Protein AF-A0AA36NH64-F1 (afdb_monomer_lite)

Foldseek 3Di:
DLVVLLVVLVVVLVVLVVDPFQQVPLSVVLVVLSVVLVVVLVVLVVPPPDDPVVSVVSSLLSSLQSQLSVLQSVLVCLVVVRDDDPPDDDSVVSSVVSNVSSCCSNCVVVVCCVVCPVVNVCVVVVVVVVPPLVVLLLLLLVVLLCVLPDAADFFDKDKDFPVLQVVQCVVCVVQKDFDQPCVVSVVPDPPDDDDPRIFIWGFHAADPQNQKTWTWTDPDNTIIGIGIDGVVDDRDHSVVLSVLCLVLAKKAFPVLDDLVLLLDQQPPPDQCLLVRIDRADDVHAAAEEEQEDSPFDSVLVVVLVVVVQVVCCVVPVDGGIYDYLRHSARPVPNVSVVSSLLSNLSRHQAYEYAFEPCQVVDPVSVVSLVSLPVPDDPVVNVVRYDYDYSDPVRVVVVVVVVVVPDPDPDDDDDDDDDDD

Secondary structure (DSSP, 8-state):
-HHHHHHHHHHHHHHHHHS--S-HHHHHHHHHHHHHHHHHHHHHHH-TTS-HHHHHHHHHHHHHHHHHHHHHHHHHHHHTTSS---TTS-HHHHHHHHHHHHHHHHHHHHHHHHHH-HHHHHHHHHHHHHT-HHHHHHHHHHHHHHHHTPPPPTT-EEEEEHHHHHHHHHH-GGGEEE-SSTHHHHTTS---PPPTTEEEEEEEEE-TTSSEEEEEEE-SSSEEEEEEEE-------HHHHHHHHHHT-EEEEGGG--HHHHHS-GGG--GGGGGGEEEPPTT--EEEEEEE-TTS-HHHHHHHHHHHHHHHHHHHSSPPEEE-HHHHS-TTSHHHHHHTHHHHHHHEEEEEEEE-TTGGG-HHHHHHHHHHHTTS-HHHHHHHEEEEESSHHHHHHHHHHHHHT-----------PPP-

Radius of gyration: 31.8 Å; chains: 1; bounding box: 84×56×88 Å

Organism: NCBI:txid2562239

pLDDT: mean 84.63, std 13.98, range [30.38, 98.75]

Structure (mmCIF, N/CA/C/O backbone):
data_AF-A0AA36NH64-F1
#
_entry.id   AF-A0AA36NH64-F1
#
loop_
_atom_site.group_PDB
_atom_site.id
_atom_site.type_symbol
_atom_site.label_atom_id
_atom_site.label_alt_id
_atom_site.label_comp_id
_atom_site.label_asym_id
_atom_site.label_entity_id
_atom_site.label_seq_id
_atom_site.pdbx_PDB_ins_code
_atom_site.Cartn_x
_atom_site.Cartn_y
_atom_site.Cartn_z
_atom_site.occupancy
_atom_site.B_iso_or_equiv
_atom_site.auth_seq_id
_atom_site.auth_comp_id
_atom_site.auth_asym_id
_atom_site.auth_atom_id
_atom_site.pdbx_PDB_model_num
ATOM 1 N N . MET A 1 1 ? -20.778 15.058 12.429 1.00 53.47 1 MET A N 1
ATOM 2 C CA . MET A 1 1 ? -20.552 14.705 13.847 1.00 53.47 1 MET A CA 1
ATOM 3 C C . MET A 1 1 ? -20.683 15.949 14.721 1.00 53.47 1 MET A C 1
ATOM 5 O O . MET A 1 1 ? -21.527 15.940 15.594 1.00 53.47 1 MET A O 1
ATOM 9 N N . GLU A 1 2 ? -19.974 17.044 14.426 1.00 57.91 2 GLU A N 1
ATOM 10 C CA . GLU A 1 2 ? -20.093 18.324 15.164 1.00 57.91 2 GLU A CA 1
ATOM 11 C C . GLU A 1 2 ? -21.520 18.915 15.154 1.00 57.91 2 GLU A C 1
ATOM 13 O O . GLU A 1 2 ? -22.065 19.219 16.207 1.00 57.91 2 GLU A O 1
ATOM 18 N N . LEU A 1 3 ? -22.196 18.941 13.997 1.00 69.00 3 LEU A N 1
ATOM 19 C CA . LEU A 1 3 ? -23.608 19.363 13.904 1.00 69.00 3 LEU A CA 1
ATOM 20 C C . LEU A 1 3 ? -24.582 18.469 14.690 1.00 69.00 3 LEU A C 1
ATOM 22 O O . LEU A 1 3 ? -25.627 18.937 15.122 1.00 69.00 3 LEU A O 1
ATOM 26 N N . TRP A 1 4 ? -24.237 17.195 14.891 1.00 71.31 4 TRP A N 1
ATOM 27 C CA . TRP A 1 4 ? -25.071 16.267 15.657 1.00 71.31 4 TRP A CA 1
ATOM 28 C C . TRP A 1 4 ? -24.983 16.550 17.162 1.00 71.31 4 TRP A C 1
ATOM 30 O O . TRP A 1 4 ? -25.986 16.457 17.857 1.00 71.31 4 TRP A O 1
ATOM 40 N N . PHE A 1 5 ? -23.814 16.966 17.664 1.00 68.25 5 PHE A N 1
ATOM 41 C CA . PHE A 1 5 ? -23.673 17.386 19.061 1.00 68.25 5 PHE A CA 1
ATOM 42 C C . PHE A 1 5 ? -24.487 18.645 19.365 1.00 68.25 5 PHE A C 1
ATOM 44 O O . PHE A 1 5 ? -25.175 18.688 20.381 1.00 68.25 5 PHE A O 1
ATOM 51 N N . LEU A 1 6 ? -24.458 19.630 18.462 1.00 71.44 6 LEU A N 1
ATOM 52 C CA . LEU A 1 6 ? -25.272 20.840 18.589 1.00 71.44 6 LEU A CA 1
ATOM 53 C C . LEU A 1 6 ? -26.768 20.518 18.607 1.00 71.44 6 LEU A C 1
ATOM 55 O O . LEU A 1 6 ? -27.482 21.058 19.444 1.00 71.44 6 LEU A O 1
ATOM 59 N N . ASP A 1 7 ? -27.222 19.616 17.736 1.00 72.62 7 ASP A N 1
ATOM 60 C CA . ASP A 1 7 ? -28.619 19.177 17.682 1.00 72.62 7 ASP A CA 1
ATOM 61 C C . ASP A 1 7 ? -29.059 18.503 18.992 1.00 72.62 7 ASP A C 1
ATOM 63 O O . ASP A 1 7 ? -30.066 18.887 19.581 1.00 72.62 7 ASP A O 1
ATOM 67 N N . VAL A 1 8 ? -28.251 17.579 19.526 1.00 71.38 8 VAL A N 1
ATOM 68 C CA . VAL A 1 8 ? -28.533 16.905 20.807 1.00 71.38 8 VAL A CA 1
ATOM 69 C C . VAL A 1 8 ? -28.598 17.898 21.971 1.00 71.38 8 VAL A C 1
ATOM 71 O O . VAL A 1 8 ? -29.512 17.808 22.793 1.00 71.38 8 VAL A O 1
ATOM 74 N N . ILE A 1 9 ? -27.661 18.850 22.042 1.00 74.62 9 ILE A N 1
ATOM 75 C CA . ILE A 1 9 ? -27.642 19.886 23.085 1.00 74.62 9 ILE A CA 1
ATOM 76 C C . ILE A 1 9 ? -28.892 20.764 22.967 1.00 74.62 9 ILE A C 1
ATOM 78 O O . ILE A 1 9 ? -29.606 20.951 23.950 1.00 74.62 9 ILE A O 1
ATOM 82 N N . LEU A 1 10 ? -29.193 21.258 21.762 1.00 74.81 10 LEU A N 1
ATOM 83 C CA . LEU A 1 10 ? -30.313 22.165 21.524 1.00 74.81 10 LEU A CA 1
ATOM 84 C C . LEU A 1 10 ? -31.659 21.483 21.798 1.00 74.81 10 LEU A C 1
ATOM 86 O O . LEU A 1 10 ? -32.480 22.034 22.525 1.00 74.81 10 LEU A O 1
ATOM 90 N N . ALA A 1 11 ? -31.868 20.276 21.267 1.00 72.94 11 ALA A N 1
ATOM 91 C CA . ALA A 1 11 ? -33.099 19.514 21.453 1.00 72.94 11 ALA A CA 1
ATOM 92 C C . ALA A 1 11 ? -33.344 19.201 22.934 1.00 72.94 11 ALA A C 1
ATOM 94 O O . ALA A 1 11 ? -34.460 19.362 23.423 1.00 72.94 11 ALA A O 1
ATOM 95 N N . SER A 1 12 ? -32.295 18.821 23.667 1.00 73.38 12 SER A N 1
ATOM 96 C CA . SER A 1 12 ? -32.404 18.523 25.096 1.00 73.38 12 SER A CA 1
ATOM 97 C C . SER A 1 12 ? -32.689 19.774 25.929 1.00 73.38 12 SER A C 1
ATOM 99 O O . SER A 1 12 ? -33.529 19.730 26.823 1.00 73.38 12 SER A O 1
ATOM 101 N N . THR A 1 13 ? -32.038 20.904 25.628 1.00 75.38 13 THR A N 1
ATOM 102 C CA . THR A 1 13 ? -32.302 22.178 26.311 1.00 75.38 13 THR A CA 1
ATOM 103 C C . THR A 1 13 ? -33.714 22.685 26.026 1.00 75.38 13 THR A C 1
ATOM 105 O O . THR A 1 13 ? -34.417 23.065 26.956 1.00 75.38 13 THR A O 1
ATOM 108 N N . VAL A 1 14 ? -34.162 22.646 24.768 1.00 76.31 14 VAL A N 1
ATOM 109 C CA . VAL A 1 14 ? -35.522 23.066 24.390 1.00 76.31 14 VAL A CA 1
ATOM 110 C C . VAL A 1 14 ? -36.572 22.190 25.071 1.00 76.31 14 VAL A C 1
ATOM 112 O O . VAL A 1 14 ? -37.553 22.719 25.587 1.00 76.31 14 VAL A O 1
ATOM 115 N N . ASN A 1 15 ? -36.356 20.873 25.116 1.00 75.56 15 ASN A N 1
ATOM 116 C CA . ASN A 1 15 ? -37.276 19.948 25.770 1.00 75.56 15 ASN A CA 1
ATOM 117 C C . ASN A 1 15 ? -37.391 20.208 27.283 1.00 75.56 15 ASN A C 1
ATOM 119 O O . ASN A 1 15 ? -38.491 20.171 27.817 1.00 75.56 15 ASN A O 1
ATOM 123 N N . GLU A 1 16 ? -36.287 20.524 27.969 1.00 71.38 16 GLU A N 1
ATOM 124 C CA . GLU A 1 16 ? -36.322 20.895 29.395 1.00 71.38 16 GLU A CA 1
ATOM 125 C C . GLU A 1 16 ? -36.975 22.262 29.634 1.00 71.38 16 GLU A C 1
ATOM 127 O O . GLU A 1 16 ? -37.696 22.427 30.610 1.00 71.38 16 GLU A O 1
ATOM 132 N N . CYS A 1 17 ? -36.767 23.245 28.753 1.00 74.62 17 CYS A N 1
ATOM 133 C CA . CYS A 1 17 ? -37.421 24.552 28.878 1.00 74.62 17 CYS A CA 1
ATOM 134 C C . CYS A 1 17 ? -38.931 24.506 28.610 1.00 74.62 17 CYS A C 1
ATOM 136 O O . CYS A 1 17 ? -39.646 25.403 29.048 1.00 74.62 17 CYS A O 1
ATOM 138 N N . ALA A 1 18 ? -39.408 23.515 27.855 1.00 76.81 18 ALA A N 1
ATOM 139 C CA . ALA A 1 18 ? -40.819 23.372 27.504 1.00 76.81 18 ALA A CA 1
ATOM 140 C C . ALA A 1 18 ? -41.663 22.727 28.619 1.00 76.81 18 ALA A C 1
ATOM 142 O O . ALA A 1 18 ? -42.888 22.848 28.595 1.00 76.81 18 ALA A O 1
ATOM 143 N N . LEU A 1 19 ? -41.029 22.043 29.574 1.00 73.12 19 LEU A N 1
ATOM 144 C CA . LEU A 1 19 ? -41.697 21.424 30.716 1.00 73.12 19 LEU A CA 1
ATOM 145 C C . LEU A 1 19 ? -41.764 22.446 31.860 1.00 73.12 19 LEU A C 1
ATOM 147 O O . LEU A 1 19 ? -40.745 22.791 32.453 1.00 73.12 19 LEU A O 1
ATOM 151 N N . ASP A 1 20 ? -42.965 22.950 32.150 1.00 69.81 20 ASP A N 1
ATOM 152 C CA . ASP A 1 20 ? -43.246 23.939 33.205 1.00 69.81 20 ASP A CA 1
ATOM 153 C C . ASP A 1 20 ? -43.234 23.278 34.604 1.00 69.81 20 ASP A C 1
ATOM 155 O O . ASP A 1 20 ? -44.227 23.265 35.330 1.00 69.81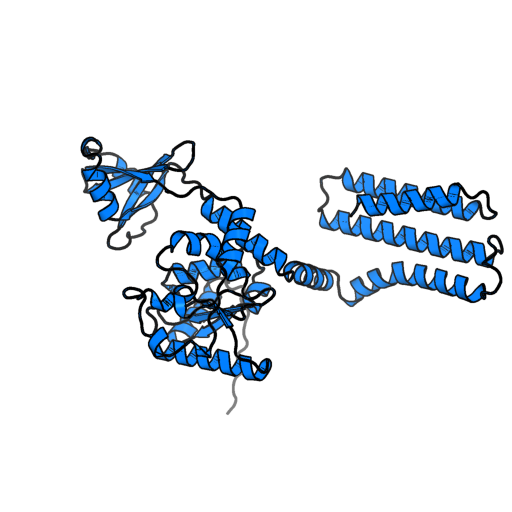 20 ASP A O 1
ATOM 159 N N . GLU A 1 21 ? -42.119 22.623 34.945 1.00 71.00 21 GLU A N 1
ATOM 160 C CA . GLU A 1 21 ? -41.946 21.839 36.172 1.00 71.00 21 GLU A CA 1
ATOM 161 C C . GLU A 1 21 ? -41.150 22.596 37.258 1.00 71.00 21 GLU A C 1
ATOM 163 O O . GLU A 1 21 ? -40.305 23.449 36.956 1.00 71.00 21 GLU A O 1
ATOM 168 N N . PRO A 1 22 ? -41.378 22.287 38.553 1.00 63.22 22 PRO A N 1
ATOM 169 C CA . PRO A 1 22 ? -40.536 22.785 39.636 1.00 63.22 22 PRO A CA 1
ATOM 170 C C . PRO A 1 22 ? -39.063 22.399 39.400 1.00 63.22 22 PRO A C 1
ATOM 172 O O . PRO A 1 22 ? -38.757 21.271 39.032 1.00 63.22 22 PRO A O 1
ATOM 175 N N . GLY A 1 23 ? -38.143 23.357 39.584 1.00 72.00 23 GLY A N 1
ATOM 176 C CA . GLY A 1 23 ? -36.721 23.201 39.213 1.00 72.00 23 GLY A CA 1
ATOM 177 C C . GLY A 1 23 ? -36.134 24.325 38.343 1.00 72.00 23 GLY A C 1
ATOM 178 O O . GLY A 1 23 ? -35.087 24.156 37.732 1.00 72.00 23 GLY A O 1
ATOM 179 N N . ILE A 1 24 ? -36.764 25.505 38.293 1.00 78.25 24 ILE A N 1
ATOM 180 C CA . ILE A 1 24 ? -36.390 26.637 37.414 1.00 78.25 24 ILE A CA 1
ATOM 181 C C . ILE A 1 24 ? -34.871 26.915 37.357 1.00 78.25 24 ILE A C 1
ATOM 183 O O . ILE A 1 24 ? -34.331 27.210 36.291 1.00 78.25 24 ILE A O 1
ATOM 187 N N . TRP A 1 25 ? -34.152 26.793 38.475 1.00 79.94 25 TRP A N 1
ATOM 188 C CA . TRP A 1 25 ? -32.717 27.087 38.534 1.00 79.94 25 TRP A CA 1
ATOM 189 C C . TRP A 1 25 ? -31.833 26.103 37.754 1.00 79.94 25 TRP A C 1
ATOM 191 O O . TRP A 1 25 ? -30.853 26.537 37.143 1.00 79.94 25 TRP A O 1
ATOM 201 N N . THR A 1 26 ? -32.154 24.807 37.731 1.00 81.88 26 THR A N 1
ATOM 202 C CA . THR A 1 26 ? -31.373 23.807 36.985 1.00 81.88 26 THR A CA 1
ATOM 203 C C . THR A 1 26 ? -31.614 23.931 35.484 1.00 81.88 26 THR A C 1
ATOM 205 O O . THR A 1 26 ? -30.652 23.904 34.714 1.00 81.88 26 THR A O 1
ATOM 208 N N . SER A 1 27 ? -32.849 24.211 35.063 1.00 79.44 27 SER A N 1
ATOM 209 C CA . SER A 1 27 ? -33.179 24.521 33.664 1.00 79.44 27 SER A CA 1
ATOM 210 C C . SER A 1 27 ? -32.487 25.795 33.166 1.00 79.44 27 SER A C 1
ATOM 212 O O . SER A 1 27 ? -31.927 25.813 32.063 1.00 79.44 27 SER A O 1
ATOM 214 N N . VAL A 1 28 ? -32.445 26.854 33.988 1.00 83.56 28 VAL A N 1
ATOM 215 C CA . VAL A 1 28 ? -31.701 28.090 33.677 1.00 83.56 28 VAL A CA 1
ATOM 216 C C . VAL A 1 28 ? -30.203 27.805 33.536 1.00 83.56 28 VAL A C 1
ATOM 218 O O . VAL A 1 28 ? -29.578 28.270 32.580 1.00 83.56 28 VAL A O 1
ATOM 221 N N . TRP A 1 29 ? -29.623 27.002 34.434 1.00 87.62 29 TRP A N 1
ATOM 222 C CA . TRP A 1 29 ? -28.213 26.619 34.352 1.00 87.62 29 TRP A CA 1
ATOM 223 C C . TRP A 1 29 ? -27.892 25.810 33.091 1.00 87.62 29 TRP A C 1
ATOM 225 O O . TRP A 1 29 ? -26.920 26.117 32.400 1.00 87.62 29 TRP A O 1
ATOM 235 N N . LEU A 1 30 ? -28.704 24.804 32.757 1.00 84.44 30 LEU A N 1
ATOM 236 C CA . LEU A 1 30 ? -28.486 23.976 31.567 1.00 84.44 30 LEU A CA 1
ATOM 237 C C . LEU A 1 30 ? -28.587 24.787 30.279 1.00 84.44 30 LEU A C 1
ATOM 239 O O . LEU A 1 30 ? -27.781 24.585 29.371 1.00 84.44 30 LEU A O 1
ATOM 243 N N . SER A 1 31 ? -29.515 25.741 30.234 1.00 84.19 31 SER A N 1
ATOM 244 C CA . SER A 1 31 ? -29.664 26.673 29.115 1.00 84.19 31 SER A CA 1
ATOM 245 C C . SER A 1 31 ? -28.455 27.593 28.979 1.00 84.19 31 SER A C 1
ATOM 247 O O . SER A 1 31 ? -27.913 27.758 27.886 1.00 84.19 31 SER A O 1
ATOM 249 N N . PHE A 1 32 ? -27.979 28.149 30.096 1.00 89.31 32 PHE A N 1
ATOM 250 C CA . PHE A 1 32 ? -26.775 28.974 30.112 1.00 89.31 32 PHE A CA 1
ATOM 251 C C . PHE A 1 32 ? -25.539 28.179 29.672 1.00 89.31 32 PHE A C 1
ATOM 253 O O . PHE A 1 32 ? -24.786 28.630 28.810 1.00 89.31 32 PHE A O 1
ATOM 260 N N . HIS A 1 33 ? -25.339 26.975 30.210 1.00 87.25 33 HIS A N 1
ATOM 261 C CA . HIS A 1 33 ? -24.195 26.139 29.861 1.00 87.25 33 HIS A CA 1
ATOM 262 C C . HIS A 1 33 ? -24.237 25.688 28.396 1.00 87.25 33 HIS A C 1
ATOM 264 O O . HIS A 1 33 ? -23.210 25.742 27.722 1.00 87.25 33 HIS A O 1
ATOM 270 N N . ALA A 1 34 ? -25.414 25.315 27.881 1.00 84.00 34 ALA A N 1
ATOM 271 C CA . ALA A 1 34 ? -25.613 25.033 26.461 1.00 84.00 34 ALA A CA 1
ATOM 272 C C . ALA A 1 34 ? -25.224 26.239 25.596 1.00 84.00 34 ALA A C 1
ATOM 274 O O . ALA A 1 34 ? -24.450 26.091 24.654 1.00 84.00 34 ALA A O 1
ATOM 275 N N . ALA A 1 35 ? -25.687 27.443 25.951 1.00 87.44 35 ALA A N 1
ATOM 276 C CA . ALA A 1 35 ? -25.340 28.666 25.231 1.00 87.44 35 ALA A CA 1
ATOM 277 C C . ALA A 1 35 ? -23.825 28.925 25.232 1.00 87.44 35 ALA A C 1
ATOM 279 O O . ALA A 1 35 ? -23.259 29.233 24.185 1.00 87.44 35 ALA A O 1
ATOM 280 N N . VAL A 1 36 ? -23.148 28.745 26.372 1.00 88.94 36 VAL A N 1
ATOM 281 C CA . VAL A 1 36 ? -21.684 28.871 26.470 1.00 88.94 36 VAL A CA 1
ATOM 282 C C . VAL A 1 36 ? -20.986 27.857 25.562 1.00 88.94 36 VAL A C 1
ATOM 284 O O . VAL A 1 36 ? -20.102 28.243 24.802 1.00 88.94 36 VAL A O 1
ATOM 287 N N . VAL A 1 37 ? -21.396 26.585 25.597 1.00 85.50 37 VAL A N 1
ATOM 288 C CA . VAL A 1 37 ? -20.836 25.527 24.741 1.00 85.50 37 VAL A CA 1
ATOM 289 C C . VAL A 1 37 ? -20.997 25.876 23.262 1.00 85.50 37 VAL A C 1
ATOM 291 O O . VAL A 1 37 ? -20.012 25.855 22.529 1.00 85.50 37 VAL A O 1
ATOM 294 N N . ILE A 1 38 ? -22.198 26.286 22.844 1.00 86.44 38 ILE A N 1
ATOM 295 C CA . ILE A 1 38 ? -22.496 26.671 21.459 1.00 86.44 38 ILE A CA 1
ATOM 296 C C . ILE A 1 38 ? -21.653 27.880 21.032 1.00 86.44 38 ILE A C 1
ATOM 298 O O . ILE A 1 38 ? -21.062 27.870 19.954 1.00 86.44 38 ILE A O 1
ATOM 302 N N . ILE A 1 39 ? -21.562 28.919 21.869 1.00 91.00 39 ILE A N 1
ATOM 303 C CA . ILE A 1 39 ? -20.775 30.125 21.569 1.00 91.00 39 ILE A CA 1
ATOM 304 C C . ILE A 1 39 ? -19.295 29.778 21.417 1.00 91.00 39 ILE A C 1
ATOM 306 O O . ILE A 1 39 ? -18.649 30.259 20.485 1.00 91.00 39 ILE A O 1
ATOM 310 N N . VAL A 1 40 ? -18.752 28.952 22.314 1.00 89.00 40 VAL A N 1
ATOM 311 C CA . VAL A 1 40 ? -17.353 28.531 22.238 1.00 89.00 40 VAL A CA 1
ATOM 312 C C . VAL A 1 40 ? -17.125 27.693 20.982 1.00 89.00 40 VAL A C 1
ATOM 314 O O . VAL A 1 40 ? -16.186 27.992 20.251 1.00 89.00 40 VAL A O 1
ATOM 317 N N . ASP A 1 41 ? -17.988 26.729 20.659 1.00 84.50 41 ASP A N 1
ATOM 318 C CA . ASP A 1 41 ? -17.856 25.923 19.437 1.00 84.50 41 ASP A CA 1
ATOM 319 C C . ASP A 1 41 ? -17.922 26.778 18.164 1.00 84.50 41 ASP A C 1
ATOM 321 O O . ASP A 1 41 ? -17.063 26.654 17.286 1.00 84.50 41 ASP A O 1
ATOM 325 N N . LEU A 1 42 ? -18.866 27.721 18.080 1.00 89.19 42 LEU A N 1
ATOM 326 C CA . LEU A 1 42 ? -18.951 28.665 16.961 1.00 89.19 42 LEU A CA 1
ATOM 327 C C . LEU A 1 42 ? -17.707 29.560 16.876 1.00 89.19 42 LEU A C 1
ATOM 329 O O . LEU A 1 42 ? -17.171 29.789 15.790 1.00 89.19 42 LEU A O 1
ATOM 333 N N . TRP A 1 43 ? -17.197 30.037 18.014 1.00 92.50 43 TRP A N 1
ATOM 334 C CA . TRP A 1 43 ? -15.962 30.819 18.064 1.00 92.50 43 TRP A CA 1
ATOM 335 C C . TRP A 1 43 ? -14.750 30.005 17.589 1.00 92.50 43 TRP A C 1
ATOM 337 O O . TRP A 1 43 ? -13.928 30.504 16.810 1.00 92.50 43 TRP A O 1
ATOM 347 N N . LEU A 1 44 ? -14.655 28.739 18.007 1.00 86.06 44 LEU A N 1
ATOM 348 C CA . LEU A 1 44 ? -13.612 27.811 17.578 1.00 86.06 44 LEU A CA 1
ATOM 349 C C . LEU A 1 44 ? -13.702 27.527 16.070 1.00 86.06 44 LEU A C 1
ATOM 351 O O . LEU A 1 44 ? -12.664 27.440 15.406 1.00 86.06 44 LEU A O 1
ATOM 355 N N . TRP A 1 45 ? -14.916 27.436 15.516 1.00 84.38 45 TRP A N 1
ATOM 356 C CA . TRP A 1 45 ? -15.155 27.263 14.082 1.00 84.38 45 TRP A CA 1
ATOM 357 C C . TRP A 1 45 ? -14.659 28.476 13.287 1.00 84.38 45 TRP A C 1
ATOM 359 O O . TRP A 1 45 ? -13.861 28.322 12.357 1.00 84.38 45 TRP A O 1
ATOM 369 N N . CYS A 1 46 ? -15.049 29.685 13.696 1.00 92.44 46 CYS A N 1
ATOM 370 C CA . CYS A 1 46 ? -14.663 30.938 13.039 1.00 92.44 46 CYS A CA 1
ATOM 371 C C . CYS A 1 46 ? -13.144 31.205 13.090 1.00 92.44 46 CYS A C 1
ATOM 373 O O . CYS A 1 46 ? -12.587 31.914 12.246 1.00 92.44 46 CYS A O 1
ATOM 375 N N . ARG A 1 47 ? -12.422 30.618 14.054 1.00 90.19 47 ARG A N 1
ATOM 376 C CA . ARG A 1 47 ? -10.960 30.724 14.182 1.00 90.19 47 ARG A CA 1
ATOM 377 C C . ARG A 1 47 ? -10.232 29.778 13.216 1.00 90.19 47 ARG A C 1
ATOM 379 O O . ARG A 1 47 ? -9.687 28.750 13.616 1.00 90.19 47 ARG A O 1
ATOM 386 N N . HIS A 1 48 ? -10.069 30.204 11.960 1.00 81.69 48 HIS A N 1
ATOM 387 C CA . HIS A 1 48 ? -9.319 29.467 10.924 1.00 81.69 48 HIS A CA 1
ATOM 388 C C . HIS A 1 48 ? -7.885 29.044 11.311 1.00 81.69 48 HIS A C 1
ATOM 390 O O . HIS A 1 48 ? -7.371 28.070 10.767 1.00 81.69 48 HIS A O 1
ATOM 396 N N . LYS A 1 49 ? -7.238 29.726 12.268 1.00 87.69 49 LYS A N 1
ATOM 397 C CA . LYS A 1 49 ? -5.854 29.432 12.689 1.00 87.69 49 LYS A CA 1
ATOM 398 C C . LYS A 1 49 ? -5.686 28.190 13.576 1.00 87.69 49 LYS A C 1
ATOM 400 O O . LYS A 1 49 ? -4.552 27.770 13.786 1.00 87.69 49 LYS A O 1
ATOM 405 N N . MET A 1 50 ? -6.752 27.604 14.125 1.00 83.88 50 MET A N 1
ATOM 406 C CA . MET A 1 50 ? -6.603 26.387 14.936 1.00 83.88 50 MET A CA 1
ATOM 407 C C . MET A 1 50 ? -6.555 25.131 14.077 1.00 83.88 50 MET A C 1
ATOM 409 O O . MET A 1 50 ? -7.336 24.991 13.136 1.00 83.88 50 MET A O 1
ATOM 413 N N . ARG A 1 51 ? -5.691 24.183 14.458 1.00 81.56 51 ARG A N 1
ATOM 414 C CA . ARG A 1 51 ? -5.627 22.848 13.851 1.00 81.56 51 ARG A CA 1
ATOM 415 C C . ARG A 1 51 ? -6.952 22.108 14.062 1.00 81.56 51 ARG A C 1
ATOM 417 O O . ARG A 1 51 ? -7.494 22.137 15.166 1.00 81.56 51 ARG A O 1
ATOM 424 N N . ASN A 1 52 ? -7.428 21.402 13.036 1.00 78.19 52 ASN A N 1
ATOM 425 C CA . ASN A 1 52 ? -8.703 20.666 13.064 1.00 78.19 52 ASN A CA 1
ATOM 426 C C . ASN A 1 52 ? -8.797 19.697 14.253 1.00 78.19 52 ASN A C 1
ATOM 428 O O . ASN A 1 52 ? -9.835 19.593 14.893 1.00 78.19 52 ASN A O 1
ATOM 432 N N . THR A 1 53 ? -7.685 19.059 14.621 1.00 72.12 53 THR A N 1
ATOM 433 C CA . THR A 1 53 ? -7.621 18.147 15.769 1.00 72.12 53 THR A CA 1
ATOM 434 C C . THR A 1 53 ? -7.929 18.847 17.095 1.00 72.12 53 THR A C 1
ATOM 436 O O . THR A 1 53 ? -8.626 18.295 17.937 1.00 72.12 53 THR A O 1
ATOM 439 N N . THR A 1 54 ? -7.440 20.076 17.288 1.00 78.00 54 THR A N 1
ATOM 440 C CA . THR A 1 54 ? -7.702 20.855 18.507 1.00 78.00 54 THR A CA 1
ATOM 441 C C . THR A 1 54 ? -9.173 21.241 18.603 1.00 78.00 54 THR A C 1
ATOM 443 O O . THR A 1 54 ? -9.742 21.166 19.688 1.00 78.00 54 THR A O 1
ATOM 446 N N . ARG A 1 55 ? -9.792 21.600 17.470 1.00 79.38 55 ARG A N 1
ATOM 447 C CA . ARG A 1 55 ? -11.223 21.932 17.410 1.00 79.38 55 ARG A CA 1
ATOM 448 C C . ARG A 1 55 ? -12.084 20.724 17.762 1.00 79.38 55 ARG A C 1
ATOM 450 O O . ARG A 1 55 ? -12.915 20.829 18.651 1.00 79.38 55 ARG A O 1
ATOM 457 N N . PHE A 1 56 ? -11.788 19.568 17.164 1.00 79.38 56 PHE A N 1
ATOM 458 C CA . PHE A 1 56 ? -12.474 18.314 17.472 1.00 79.38 56 PHE A CA 1
ATOM 459 C C . PHE A 1 56 ? -12.422 17.978 18.969 1.00 79.38 56 PHE A C 1
ATOM 461 O O . PHE A 1 56 ? -13.445 17.670 19.571 1.00 79.38 56 PHE A O 1
ATOM 468 N N . TYR A 1 57 ? -11.245 18.084 19.601 1.00 78.69 57 TYR A N 1
ATOM 469 C CA . TYR A 1 57 ? -11.130 17.818 21.036 1.00 78.69 57 TYR A CA 1
ATOM 470 C C . TYR A 1 57 ? -11.922 18.805 21.882 1.00 78.69 57 TYR A C 1
ATOM 472 O O . TYR A 1 57 ? -12.592 18.383 22.819 1.00 78.69 57 TYR A O 1
ATOM 480 N N . ALA A 1 58 ? -11.849 20.096 21.564 1.00 83.25 58 ALA A N 1
ATOM 481 C CA . ALA A 1 58 ? -12.604 21.107 22.285 1.00 83.25 58 ALA A CA 1
ATOM 482 C C . ALA A 1 58 ? -14.116 20.837 22.196 1.00 83.25 58 ALA A C 1
ATOM 484 O O . ALA A 1 58 ? -14.760 20.778 23.239 1.00 83.25 58 ALA A O 1
ATOM 485 N N . ALA A 1 59 ? -14.638 20.530 21.004 1.00 81.75 59 ALA A N 1
ATOM 486 C CA . ALA A 1 59 ? -16.041 20.162 20.807 1.00 81.75 59 ALA A CA 1
ATOM 487 C C . ALA A 1 59 ? -16.433 18.901 21.603 1.00 81.75 59 ALA A C 1
ATOM 489 O O . ALA A 1 59 ? -17.461 18.874 22.285 1.00 81.75 59 ALA A O 1
ATOM 490 N N . CYS A 1 60 ? -15.589 17.858 21.604 1.00 81.50 60 CYS A N 1
ATOM 491 C CA . CYS A 1 60 ? -15.828 16.661 22.414 1.00 81.50 60 CYS A CA 1
ATOM 492 C C . CYS A 1 60 ? -15.854 16.966 23.921 1.00 81.50 60 CYS A C 1
ATOM 494 O O . CYS A 1 60 ? -16.738 16.476 24.621 1.00 81.50 60 CYS A O 1
ATOM 496 N N . TYR A 1 61 ? -14.915 17.770 24.431 1.00 84.56 61 TYR A N 1
ATOM 497 C CA . TYR A 1 61 ? -14.876 18.130 25.852 1.00 84.56 61 TYR A CA 1
ATOM 498 C C . TYR A 1 61 ? -16.056 19.014 26.261 1.00 84.56 61 TYR A C 1
ATOM 500 O O . TYR A 1 61 ? -16.607 18.796 27.335 1.00 84.56 61 TYR A O 1
ATOM 508 N N . LEU A 1 62 ? -16.471 19.955 25.410 1.00 85.94 62 LEU A N 1
ATOM 509 C CA . LEU A 1 62 ? -17.639 20.809 25.644 1.00 85.94 62 LEU A CA 1
ATOM 510 C C . LEU A 1 62 ? -18.949 20.004 25.642 1.00 85.94 62 LEU A C 1
ATOM 512 O O . LEU A 1 62 ? -19.834 20.227 26.465 1.00 85.94 62 LEU A O 1
ATOM 516 N N . THR A 1 63 ? -19.053 19.001 24.771 1.00 82.00 63 THR A N 1
ATOM 517 C CA . THR A 1 63 ? -20.198 18.081 24.765 1.00 82.00 63 THR A CA 1
ATOM 518 C C . THR A 1 63 ? -20.227 17.223 26.034 1.00 82.00 63 THR A C 1
ATOM 520 O O . THR A 1 63 ? -21.280 17.046 26.653 1.00 82.00 63 THR A O 1
ATOM 523 N N . LEU A 1 64 ? -19.078 16.671 26.437 1.00 83.25 64 LEU A N 1
ATOM 524 C CA . LEU A 1 64 ? -18.968 15.870 27.658 1.00 83.25 64 LEU A CA 1
ATOM 525 C C . LEU A 1 64 ? -19.263 16.709 28.904 1.00 83.25 64 LEU A C 1
ATOM 527 O O . LEU A 1 64 ? -19.974 16.237 29.788 1.00 83.25 64 LEU A O 1
ATOM 531 N N . SER A 1 65 ? -18.786 17.958 28.958 1.00 86.00 65 SER A N 1
ATOM 532 C CA . SER A 1 65 ? -19.087 18.856 30.073 1.00 86.00 65 SER A CA 1
ATOM 533 C C . SER A 1 65 ? -20.581 19.141 30.155 1.00 86.00 65 SER A C 1
ATOM 535 O O . SER A 1 65 ? -21.143 19.076 31.246 1.00 86.00 65 SER A O 1
ATOM 537 N N . TRP A 1 66 ? -21.244 19.409 29.026 1.00 87.31 66 TRP A N 1
ATOM 538 C CA . TRP A 1 66 ? -22.687 19.639 29.001 1.00 87.31 66 TRP A CA 1
ATOM 539 C C . TRP A 1 66 ? -23.478 18.422 29.496 1.00 87.31 66 TRP A C 1
ATOM 541 O O . TRP A 1 66 ? -24.311 18.574 30.388 1.00 87.31 66 TRP A O 1
ATOM 551 N N . ASN A 1 67 ? -23.158 17.216 29.011 1.00 81.31 67 ASN A N 1
ATOM 552 C CA . ASN A 1 67 ? -23.806 15.981 29.470 1.00 81.31 67 ASN A CA 1
ATOM 553 C C . ASN A 1 67 ? -23.616 15.761 30.974 1.00 81.31 67 ASN A C 1
ATOM 555 O O . ASN A 1 67 ? -24.558 15.412 31.681 1.00 81.31 67 ASN A O 1
ATOM 559 N N . SER A 1 68 ? -22.413 16.001 31.493 1.00 83.50 68 SER A N 1
ATOM 560 C CA . SER A 1 68 ? -22.173 15.884 32.929 1.00 83.50 68 SER A CA 1
ATOM 561 C C . SER A 1 68 ? -22.948 16.914 33.745 1.00 83.50 68 SER A C 1
ATOM 563 O O . SER A 1 68 ? -23.489 16.559 34.791 1.00 83.50 68 SER A O 1
ATOM 565 N N . SER A 1 69 ? -23.061 18.157 33.269 1.00 83.25 69 SER A N 1
ATOM 566 C CA . SER A 1 69 ? -23.917 19.163 33.907 1.00 83.25 69 SER A CA 1
ATOM 567 C C . SER A 1 69 ? -25.389 18.752 33.884 1.00 83.25 69 SER A C 1
ATOM 569 O O . SER A 1 69 ? -26.065 18.919 34.892 1.00 83.25 69 SER A O 1
ATOM 571 N N . PHE A 1 70 ? -25.871 18.167 32.784 1.00 84.00 70 PHE A N 1
ATOM 572 C CA . PHE A 1 70 ? -27.231 17.632 32.677 1.00 84.00 70 PHE A CA 1
ATOM 573 C C . PHE A 1 70 ? -27.521 16.583 33.754 1.00 84.00 70 PHE A C 1
ATOM 575 O O . PHE A 1 70 ? -28.478 16.725 34.516 1.00 84.00 70 PHE A O 1
ATOM 582 N N . PHE A 1 71 ? -26.658 15.573 33.891 1.00 80.88 71 PHE A N 1
ATOM 583 C CA . PHE A 1 71 ? -26.837 14.547 34.920 1.00 80.88 71 PHE A CA 1
ATOM 584 C C . PHE A 1 71 ? -26.682 15.095 36.344 1.00 80.88 71 PHE A C 1
ATOM 586 O O . PHE A 1 71 ? -27.423 14.684 37.235 1.00 80.88 71 PHE A O 1
ATOM 593 N N . ALA A 1 72 ? -25.778 16.053 36.569 1.00 81.81 72 ALA A N 1
ATOM 594 C CA . ALA A 1 72 ? -25.637 16.706 37.868 1.00 81.81 72 ALA A CA 1
ATOM 595 C C . ALA A 1 72 ? -26.905 17.485 38.259 1.00 81.81 72 ALA A C 1
ATOM 597 O O . ALA A 1 72 ? -27.387 17.347 39.380 1.00 81.81 72 ALA A O 1
ATOM 598 N N . CYS A 1 73 ? -27.481 18.248 37.327 1.00 82.06 73 CYS A N 1
ATOM 599 C CA . CYS A 1 73 ? -28.747 18.950 37.528 1.00 82.06 73 CYS A CA 1
ATOM 600 C C . CYS A 1 73 ? -29.893 17.985 37.838 1.00 82.06 73 CYS A C 1
ATOM 602 O O . CYS A 1 73 ? -30.602 18.190 38.817 1.00 82.06 73 CYS A O 1
ATOM 604 N N . ARG A 1 74 ? -30.011 16.880 37.090 1.00 79.75 74 ARG A N 1
ATOM 605 C CA . ARG A 1 74 ? -31.026 15.852 37.365 1.00 79.75 74 ARG A CA 1
ATOM 606 C C . ARG A 1 74 ? -30.870 15.217 38.746 1.00 79.75 74 ARG A C 1
ATOM 608 O O . ARG A 1 74 ? -31.872 14.962 39.404 1.00 79.75 74 ARG A O 1
ATOM 615 N N . ALA A 1 75 ? -29.640 14.990 39.206 1.00 80.38 75 ALA A N 1
ATOM 616 C CA . ALA A 1 75 ? -29.397 14.496 40.559 1.00 80.38 75 ALA A CA 1
ATOM 617 C C . ALA A 1 75 ? -29.854 15.495 41.637 1.00 80.38 75 ALA A C 1
ATOM 619 O O . ALA A 1 75 ? -30.405 15.082 42.655 1.00 80.38 75 ALA A O 1
ATOM 620 N N . ILE A 1 76 ? -29.640 16.796 41.407 1.00 82.94 76 ILE A N 1
ATOM 621 C CA . ILE A 1 76 ? -30.070 17.869 42.315 1.00 82.94 76 ILE A CA 1
ATOM 622 C C . ILE A 1 76 ? -31.598 17.964 42.354 1.00 82.94 76 ILE A C 1
ATOM 624 O O . ILE A 1 76 ? -32.163 17.987 43.444 1.00 82.94 76 ILE A O 1
ATOM 628 N N . ASP A 1 77 ? -32.262 17.971 41.196 1.00 80.75 77 ASP A N 1
ATOM 629 C CA . ASP A 1 77 ? -33.727 18.061 41.117 1.00 80.75 77 ASP A CA 1
ATOM 630 C C . ASP A 1 77 ? -34.404 16.892 41.843 1.00 80.75 77 ASP A C 1
ATOM 632 O O . ASP A 1 77 ? -35.362 17.097 42.587 1.00 80.75 77 ASP A O 1
ATOM 636 N N . LEU A 1 78 ? -33.868 15.676 41.676 1.00 81.19 78 LEU A N 1
ATOM 637 C CA . LEU A 1 78 ? -34.333 14.487 42.392 1.00 81.19 78 LEU A CA 1
ATOM 638 C C . LEU A 1 78 ? -34.082 14.597 43.901 1.00 81.19 78 LEU A C 1
ATOM 640 O O . LEU A 1 78 ? -34.975 14.325 44.693 1.00 81.19 78 LEU A O 1
ATOM 644 N N . GLY A 1 79 ? -32.892 15.043 44.316 1.00 79.94 79 GLY A N 1
ATOM 645 C CA . GLY A 1 79 ? -32.551 15.181 45.736 1.00 79.94 79 GLY A CA 1
ATOM 646 C C . GLY A 1 79 ? -33.349 16.259 46.478 1.00 79.94 79 GLY A C 1
ATOM 647 O O . GLY A 1 79 ? -33.499 16.176 47.695 1.00 79.94 79 GLY A O 1
ATOM 648 N N . LEU A 1 80 ? -33.863 17.262 45.762 1.00 84.81 80 LEU A N 1
ATOM 649 C CA . LEU A 1 80 ? -34.704 18.328 46.314 1.00 84.81 80 LEU A CA 1
ATOM 650 C C . LEU A 1 80 ? -36.210 18.019 46.238 1.00 84.81 80 LEU A C 1
ATOM 652 O O . LEU A 1 80 ? -37.009 18.828 46.707 1.00 84.81 80 LEU A O 1
ATOM 656 N N . GLY A 1 81 ? -36.604 16.882 45.653 1.00 82.69 81 GLY A N 1
ATOM 657 C CA . GLY A 1 81 ? -38.012 16.531 45.443 1.00 82.69 81 GLY A CA 1
ATOM 658 C C . GLY A 1 81 ? -38.718 17.425 44.419 1.00 82.69 81 GLY A C 1
ATOM 659 O O . GLY A 1 81 ? -39.934 17.578 44.461 1.00 82.69 81 GLY A O 1
ATOM 660 N N . HIS A 1 82 ? -37.965 18.060 43.516 1.00 80.38 82 HIS A N 1
ATOM 661 C CA . HIS A 1 82 ? -38.521 18.891 42.446 1.00 80.38 82 HIS A CA 1
ATOM 662 C C . HIS A 1 82 ? -39.044 18.064 41.266 1.00 80.38 82 HIS A C 1
ATOM 664 O O . HIS A 1 82 ? -39.888 18.544 40.518 1.00 80.38 82 HIS A O 1
ATOM 670 N N . LYS A 1 83 ? -38.584 16.818 41.121 1.00 73.94 83 LYS A N 1
ATOM 671 C CA . LYS A 1 83 ? -39.108 15.853 40.152 1.00 73.94 83 LYS A CA 1
ATOM 672 C C . LYS A 1 83 ? -39.449 14.554 40.865 1.00 73.94 83 LYS A C 1
ATOM 674 O O . LYS A 1 83 ? -38.576 13.961 41.495 1.00 73.94 83 LYS A O 1
ATOM 679 N N . GLU A 1 84 ? -40.693 14.109 40.732 1.00 69.38 84 GLU A N 1
ATOM 680 C CA . GLU A 1 84 ? -41.096 12.770 41.155 1.00 69.38 84 GLU A CA 1
ATOM 681 C C . GLU A 1 84 ? -40.571 11.761 40.129 1.00 69.38 84 GLU A C 1
ATOM 683 O O . GLU A 1 84 ? -40.802 11.879 38.922 1.00 69.38 84 GLU A O 1
ATOM 688 N N . TRP A 1 85 ? -39.802 10.781 40.593 1.00 70.25 85 TRP A N 1
ATOM 689 C CA . TRP A 1 85 ? -39.412 9.655 39.755 1.00 70.25 85 TRP A CA 1
ATOM 690 C C . TRP A 1 85 ? -40.572 8.658 39.731 1.00 70.25 85 TRP A C 1
ATOM 692 O O . TRP A 1 85 ? -41.101 8.339 40.791 1.00 70.25 85 TRP A O 1
ATOM 702 N N . GLU A 1 86 ? -40.963 8.164 38.547 1.00 66.06 86 GLU A N 1
ATOM 703 C CA . GLU A 1 86 ? -42.120 7.265 38.383 1.00 66.06 86 GLU A CA 1
ATOM 704 C C . GLU A 1 86 ? -42.235 6.218 39.509 1.00 66.06 86 GLU A C 1
ATOM 706 O O . GLU A 1 86 ? -41.277 5.483 39.802 1.00 66.06 86 GLU A O 1
ATOM 711 N N . GLU A 1 87 ? -43.427 6.164 40.113 1.00 50.25 87 GLU A N 1
ATOM 712 C CA . GLU A 1 87 ? -43.761 5.383 41.305 1.00 50.25 87 GLU A CA 1
ATOM 713 C C . GLU A 1 87 ? -43.237 3.936 41.223 1.00 50.25 87 GLU A C 1
ATOM 715 O O . GLU A 1 87 ? -43.597 3.153 40.342 1.00 50.25 87 GLU A O 1
ATOM 720 N N . GLY A 1 88 ? -42.378 3.563 42.178 1.00 60.31 88 GLY A N 1
ATOM 721 C CA . GLY A 1 88 ? -41.917 2.181 42.376 1.00 60.31 88 GLY A CA 1
ATOM 722 C C . GLY A 1 88 ? -40.415 1.939 42.202 1.00 60.31 88 GLY A C 1
ATOM 723 O O . GLY A 1 88 ? -39.940 0.840 42.503 1.00 60.31 88 GLY A O 1
ATOM 724 N N . ARG A 1 89 ? -39.629 2.938 41.779 1.00 59.78 89 ARG A N 1
ATOM 725 C CA . ARG A 1 89 ? -38.154 2.869 41.781 1.00 59.78 89 ARG A CA 1
ATOM 726 C C . ARG A 1 89 ? -37.556 3.722 42.902 1.00 59.78 89 ARG A C 1
ATOM 728 O O . ARG A 1 89 ? -38.047 4.796 43.204 1.00 59.78 89 ARG A O 1
ATOM 735 N N . ARG A 1 90 ? -36.485 3.223 43.533 1.00 75.56 90 ARG A N 1
ATOM 736 C CA . ARG A 1 90 ? -35.795 3.917 44.636 1.00 75.56 90 ARG A CA 1
ATOM 737 C C . ARG A 1 90 ? -35.081 5.165 44.103 1.00 75.56 90 ARG A C 1
ATOM 739 O O . ARG A 1 90 ? -34.086 5.022 43.392 1.00 75.56 90 ARG A O 1
ATOM 746 N N . GLU A 1 91 ? -35.566 6.347 44.468 1.00 75.44 91 GLU A N 1
ATOM 747 C CA . GLU A 1 91 ? -35.011 7.662 44.094 1.00 75.44 91 GLU A CA 1
ATOM 748 C C . GLU A 1 91 ? -33.511 7.778 44.402 1.00 75.44 91 GLU A C 1
ATOM 750 O O . GLU A 1 91 ? -32.733 8.231 43.560 1.00 75.44 91 GLU A O 1
ATOM 755 N N . ASP A 1 92 ? -33.075 7.227 45.539 1.00 74.75 92 ASP A N 1
ATOM 756 C CA . ASP A 1 92 ? -31.664 7.171 45.941 1.00 74.75 92 ASP A CA 1
ATOM 757 C C . ASP A 1 92 ? -30.757 6.550 44.865 1.00 74.75 92 ASP A C 1
ATOM 759 O O . ASP A 1 92 ? -29.633 7.000 44.638 1.00 74.75 92 ASP A O 1
ATOM 763 N N . ILE A 1 93 ? -31.237 5.519 44.158 1.00 74.94 93 ILE A N 1
ATOM 764 C CA . ILE A 1 93 ? -30.459 4.831 43.118 1.00 74.94 93 ILE A CA 1
ATOM 765 C C . ILE A 1 93 ? -30.309 5.723 41.883 1.00 74.94 93 ILE A C 1
ATOM 767 O O . ILE A 1 93 ? -29.243 5.738 41.267 1.00 74.94 93 ILE A O 1
ATOM 771 N N . ALA A 1 94 ? -31.350 6.478 41.524 1.00 73.62 94 ALA A N 1
ATOM 772 C CA . ALA A 1 94 ? -31.321 7.383 40.379 1.00 73.62 94 ALA A CA 1
ATOM 773 C C . ALA A 1 94 ? -30.365 8.562 40.622 1.00 73.62 94 ALA A C 1
ATOM 775 O O . ALA A 1 94 ? -29.565 8.891 39.744 1.00 73.62 94 ALA A O 1
ATOM 776 N N . ILE A 1 95 ? -30.373 9.127 41.834 1.00 76.56 95 ILE A N 1
ATOM 777 C CA . ILE A 1 95 ? -29.453 10.197 42.249 1.00 76.56 95 ILE A CA 1
ATOM 778 C C . ILE A 1 95 ? -28.003 9.706 42.192 1.00 76.56 95 ILE A C 1
ATOM 780 O O . ILE A 1 95 ? -27.151 10.335 41.559 1.00 76.56 95 ILE A O 1
ATOM 784 N N . VAL A 1 96 ? -27.718 8.549 42.798 1.00 79.00 96 VAL A N 1
ATOM 785 C CA . VAL A 1 96 ? -26.367 7.965 42.806 1.00 79.00 96 VAL A CA 1
ATOM 786 C C . VAL A 1 96 ? -25.893 7.641 41.388 1.00 79.00 96 VAL A C 1
ATOM 788 O O . VAL A 1 96 ? -24.739 7.917 41.052 1.00 79.00 96 VAL A O 1
ATOM 791 N N . ALA A 1 97 ? -26.767 7.108 40.530 1.00 76.94 97 ALA A N 1
ATOM 792 C CA . ALA A 1 97 ? -26.434 6.832 39.137 1.00 76.94 97 ALA A CA 1
ATOM 793 C C . ALA A 1 97 ? -26.118 8.118 38.361 1.00 76.94 97 ALA A C 1
ATOM 795 O O . ALA A 1 97 ? -25.103 8.174 37.669 1.00 76.94 97 ALA A O 1
ATOM 796 N N . ALA A 1 98 ? -26.934 9.164 38.503 1.00 76.31 98 ALA A N 1
ATOM 797 C CA . ALA A 1 98 ? -26.740 10.435 37.811 1.00 76.31 98 ALA A CA 1
ATOM 798 C C . ALA A 1 98 ? -25.430 11.131 38.228 1.00 76.31 98 ALA A C 1
ATOM 800 O O . ALA A 1 98 ? -24.651 11.549 37.370 1.00 76.31 98 ALA A O 1
ATOM 801 N N . ILE A 1 99 ? -25.117 11.159 39.528 1.00 80.88 99 ILE A N 1
ATOM 802 C CA . ILE A 1 99 ? -23.825 11.658 40.032 1.00 80.88 99 ILE A CA 1
ATOM 803 C C . ILE A 1 99 ? -22.673 10.802 39.492 1.00 80.88 99 ILE A C 1
ATOM 805 O O . ILE A 1 99 ? -21.669 11.334 39.012 1.00 80.88 99 ILE A O 1
ATOM 809 N N . GLY A 1 100 ? -22.829 9.476 39.522 1.00 82.81 100 GLY A N 1
ATOM 810 C CA . GLY A 1 100 ? -21.851 8.533 38.985 1.00 82.81 100 GLY A CA 1
ATOM 811 C C . GLY A 1 100 ? -21.540 8.790 37.510 1.00 82.81 100 GLY A C 1
ATOM 812 O O . GLY A 1 100 ? -20.369 8.876 37.143 1.00 82.81 100 GLY A O 1
ATOM 813 N N . PHE A 1 101 ? -22.561 8.990 36.673 1.00 80.94 101 PHE A N 1
ATOM 814 C CA . PHE A 1 101 ? -22.394 9.323 35.256 1.00 80.94 101 PHE A CA 1
ATOM 815 C C . PHE A 1 101 ? -21.733 10.687 35.048 1.00 80.94 101 PHE A C 1
ATOM 817 O O . PHE A 1 101 ? -20.818 10.787 34.230 1.00 80.94 101 PHE A O 1
ATOM 824 N N . ALA A 1 102 ? -22.134 11.713 35.804 1.00 77.88 102 ALA A N 1
ATOM 825 C CA . ALA A 1 102 ? -21.552 13.050 35.699 1.00 77.88 102 ALA A CA 1
ATOM 826 C C . ALA A 1 102 ? -20.042 13.039 35.991 1.00 77.88 102 ALA A C 1
ATOM 828 O O . ALA A 1 102 ? -19.249 13.595 35.223 1.00 77.88 102 ALA A O 1
ATOM 829 N N . ILE A 1 103 ? -19.643 12.348 37.064 1.00 83.50 103 ILE A N 1
ATOM 830 C CA . ILE A 1 103 ? -18.243 12.198 37.472 1.00 83.50 103 ILE A CA 1
ATOM 831 C C . ILE A 1 103 ? -17.479 11.338 36.464 1.00 83.50 103 ILE A C 1
ATOM 833 O O . ILE A 1 103 ? -16.391 11.723 36.032 1.00 83.50 103 ILE A O 1
ATOM 837 N N . LEU A 1 104 ? -18.036 10.194 36.058 1.00 86.62 104 LEU A N 1
ATOM 838 C CA . LEU A 1 104 ? -17.370 9.271 35.142 1.00 86.62 104 LEU A CA 1
ATOM 839 C C . LEU A 1 104 ? -17.135 9.915 33.768 1.00 86.62 104 LEU A C 1
ATOM 841 O O . LEU A 1 104 ? -16.043 9.784 33.227 1.00 86.62 104 LEU A O 1
ATOM 845 N N . MET A 1 105 ? -18.099 10.654 33.218 1.00 82.12 105 MET A N 1
ATOM 846 C CA . MET A 1 105 ? -17.970 11.260 31.886 1.00 82.12 105 MET A CA 1
ATOM 847 C C . MET A 1 105 ? -16.957 12.414 31.827 1.00 82.12 105 MET A C 1
ATOM 849 O O . MET A 1 105 ? -16.310 12.587 30.796 1.00 82.12 105 MET A O 1
ATOM 853 N N . ILE A 1 106 ? -16.749 13.160 32.921 1.00 81.12 106 ILE A N 1
ATOM 854 C CA . ILE A 1 106 ? -15.692 14.187 32.997 1.00 81.12 106 ILE A CA 1
ATOM 855 C C . ILE A 1 106 ? -14.345 13.557 33.344 1.00 81.12 106 ILE A C 1
ATOM 857 O O . ILE A 1 106 ? -13.347 13.775 32.653 1.00 81.12 106 ILE A O 1
ATOM 861 N N . LEU A 1 107 ? -14.289 12.792 34.436 1.00 84.56 107 LEU A N 1
ATOM 862 C CA . LEU A 1 107 ? -13.019 12.330 34.978 1.00 84.56 107 LEU A CA 1
ATOM 863 C C . LEU A 1 107 ? -12.445 11.178 34.167 1.00 84.56 107 LEU A C 1
ATOM 865 O O . LEU A 1 107 ? -11.232 11.126 34.017 1.00 84.56 107 LEU A O 1
ATOM 869 N N . CYS A 1 108 ? -13.255 10.269 33.619 1.00 85.94 108 CYS A N 1
ATOM 870 C CA . CYS A 1 108 ? -12.721 9.093 32.934 1.00 85.94 108 CYS A CA 1
ATOM 871 C C . CYS A 1 108 ? -11.907 9.465 31.683 1.00 85.94 108 CYS A C 1
ATOM 873 O O . CYS A 1 108 ? -10.765 9.020 31.607 1.00 85.94 108 CYS A O 1
ATOM 875 N N . PRO A 1 109 ? -12.370 10.324 30.751 1.00 80.75 109 PRO A N 1
ATOM 876 C CA . PRO A 1 109 ? -11.564 10.711 29.590 1.00 80.75 109 PRO A CA 1
ATOM 877 C C . PRO A 1 109 ? -10.294 11.481 29.972 1.00 80.75 109 PRO A C 1
ATOM 879 O O . PRO A 1 109 ? -9.239 11.253 29.379 1.00 80.75 109 PRO A O 1
ATOM 882 N N . ILE A 1 110 ? -10.370 12.350 30.988 1.00 82.75 110 ILE A N 1
ATOM 883 C CA . ILE A 1 110 ? -9.228 13.137 31.478 1.00 82.75 110 ILE A CA 1
ATOM 884 C C . ILE A 1 110 ? -8.205 12.228 32.166 1.00 82.75 110 ILE A C 1
ATOM 886 O O . ILE A 1 110 ? -7.031 12.237 31.800 1.00 82.75 110 ILE A O 1
ATOM 890 N N . LEU A 1 111 ? -8.642 11.403 33.120 1.00 86.44 111 LEU A N 1
ATOM 891 C CA . LEU A 1 111 ? -7.799 10.426 33.807 1.00 86.44 111 LEU A CA 1
ATOM 892 C C . LEU A 1 111 ? -7.214 9.432 32.809 1.00 86.44 111 LEU A C 1
ATOM 894 O O . LEU A 1 111 ? -6.027 9.145 32.874 1.00 86.44 111 LEU A O 1
ATOM 898 N N . PHE A 1 112 ? -7.991 8.961 31.835 1.00 84.88 112 PHE A N 1
ATOM 899 C CA . PHE A 1 112 ? -7.498 8.080 30.781 1.00 84.88 112 PHE A CA 1
ATOM 900 C C . PHE A 1 112 ? -6.432 8.767 29.919 1.00 84.88 112 PHE A C 1
ATOM 902 O O . PHE A 1 112 ? -5.389 8.171 29.653 1.00 84.88 112 PHE A O 1
ATOM 909 N N . ALA A 1 113 ? -6.623 10.033 29.538 1.00 82.88 113 ALA A N 1
ATOM 910 C CA . ALA A 1 113 ? -5.626 10.803 28.797 1.00 82.88 113 ALA A CA 1
ATOM 911 C C . ALA A 1 113 ? -4.352 11.084 29.617 1.00 82.88 113 ALA A C 1
ATOM 913 O O . ALA A 1 113 ? -3.260 11.084 29.043 1.00 82.88 113 ALA A O 1
ATOM 914 N N . ILE A 1 114 ? -4.469 11.290 30.934 1.00 84.38 114 ILE A N 1
ATOM 915 C CA . ILE A 1 114 ? -3.335 11.460 31.857 1.00 84.38 114 ILE A CA 1
ATOM 916 C C . ILE A 1 114 ? -2.586 10.133 32.038 1.00 84.38 114 ILE A C 1
ATOM 918 O O . ILE A 1 114 ? -1.369 10.091 31.873 1.00 84.38 114 ILE A O 1
ATOM 922 N N . LEU A 1 115 ? -3.304 9.042 32.319 1.00 90.25 115 LEU A N 1
ATOM 923 C CA . LEU A 1 115 ? -2.739 7.718 32.601 1.00 90.25 115 LEU A CA 1
ATOM 924 C C . LEU A 1 115 ? -2.103 7.080 31.362 1.00 90.25 115 LEU A C 1
ATOM 926 O O . LEU A 1 115 ? -0.995 6.551 31.425 1.00 90.25 115 LEU A O 1
ATOM 930 N N . VAL A 1 116 ? -2.793 7.121 30.220 1.00 88.56 116 VAL A N 1
ATOM 931 C CA . VAL A 1 116 ? -2.277 6.572 28.956 1.00 88.56 116 VAL A CA 1
ATOM 932 C C . VAL A 1 116 ? -1.262 7.526 28.331 1.00 88.56 116 VAL A C 1
ATOM 934 O O . VAL A 1 116 ? -0.343 7.083 27.642 1.00 88.56 116 VAL A O 1
ATOM 937 N N . GLY A 1 117 ? -1.394 8.827 28.586 1.00 88.12 117 GLY A N 1
ATOM 938 C CA . GLY A 1 117 ? -0.660 9.884 27.911 1.00 88.12 117 GLY A CA 1
ATOM 939 C C . GLY A 1 117 ? -1.301 10.223 26.564 1.00 88.12 117 GLY A C 1
ATOM 940 O O . GLY A 1 117 ? -1.483 9.356 25.703 1.00 88.12 117 GLY A O 1
ATOM 941 N N . GLN A 1 118 ? -1.582 11.510 26.341 1.00 79.25 118 GLN A N 1
ATOM 942 C CA . GLN A 1 118 ? -2.256 12.015 25.135 1.00 79.25 118 GLN A CA 1
ATOM 943 C C . GLN A 1 118 ? -1.623 11.511 23.828 1.00 79.25 118 GLN A C 1
ATOM 945 O O . GLN A 1 118 ? -2.333 11.105 22.910 1.00 79.25 118 GLN A O 1
ATOM 950 N N . ARG A 1 119 ? -0.284 11.460 23.754 1.00 74.81 119 ARG A N 1
ATOM 951 C CA . ARG A 1 119 ? 0.429 10.963 22.564 1.00 74.81 119 ARG A CA 1
ATOM 952 C C . ARG A 1 119 ? 0.170 9.482 22.296 1.00 74.81 119 ARG A C 1
ATOM 954 O O . ARG A 1 119 ? -0.061 9.108 21.153 1.00 74.81 119 ARG A O 1
ATOM 961 N N . ARG A 1 120 ? 0.188 8.631 23.328 1.00 80.19 120 ARG A N 1
ATOM 962 C CA . ARG A 1 120 ? -0.052 7.187 23.161 1.00 80.19 120 ARG A CA 1
ATOM 963 C C . ARG A 1 120 ? -1.505 6.910 22.808 1.00 80.19 120 ARG A C 1
ATOM 965 O O . ARG A 1 120 ? -1.766 6.034 21.990 1.00 80.19 120 ARG A O 1
ATOM 972 N N . LEU A 1 121 ? -2.433 7.669 23.391 1.00 79.56 121 LEU A N 1
ATOM 973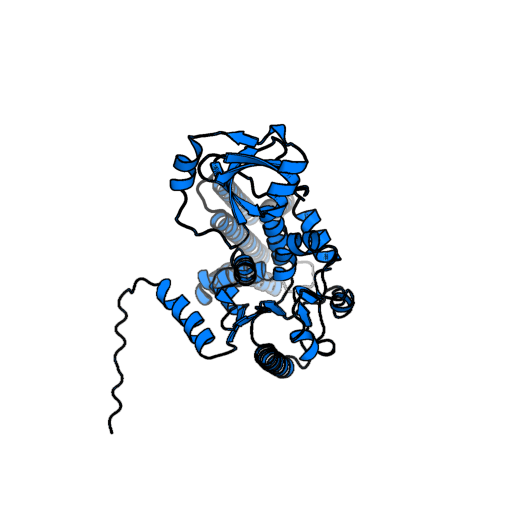 C CA . LEU A 1 121 ? -3.846 7.593 23.041 1.00 79.56 121 LEU A CA 1
ATOM 974 C C . LEU A 1 121 ? -4.064 7.965 21.574 1.00 79.56 121 LEU A C 1
ATOM 976 O O . LEU A 1 121 ? -4.714 7.216 20.852 1.00 79.56 121 LEU A O 1
ATOM 980 N N . PHE A 1 122 ? -3.461 9.065 21.118 1.00 76.19 122 PHE A N 1
ATOM 981 C CA . PHE A 1 122 ? -3.530 9.472 19.719 1.00 76.19 122 PHE A CA 1
ATOM 982 C C . PHE A 1 122 ? -2.914 8.423 18.800 1.00 76.19 122 PHE A C 1
ATOM 984 O O . PHE A 1 122 ? -3.557 8.022 17.844 1.00 76.19 122 PHE A O 1
ATOM 991 N N . HIS A 1 123 ? -1.730 7.895 19.116 1.00 75.00 123 HIS A N 1
ATOM 992 C CA . HIS A 1 123 ? -1.140 6.815 18.326 1.00 75.00 123 HIS A CA 1
ATOM 993 C C . HIS A 1 123 ? -2.021 5.560 18.297 1.00 75.00 123 HIS A C 1
ATOM 995 O O . HIS A 1 123 ? -2.120 4.918 17.256 1.00 75.00 123 HIS A O 1
ATOM 1001 N N . LYS A 1 124 ? -2.706 5.210 19.392 1.00 80.25 124 LYS A N 1
ATOM 1002 C CA . LYS A 1 124 ? -3.649 4.082 19.411 1.00 80.25 124 LYS A CA 1
ATOM 1003 C C . LYS A 1 124 ? -4.915 4.360 18.605 1.00 80.25 124 LYS A C 1
ATOM 1005 O O . LYS A 1 124 ? -5.352 3.476 17.886 1.00 80.25 124 LYS A O 1
ATOM 1010 N N . LEU A 1 125 ? -5.488 5.556 18.701 1.00 74.69 125 LEU A N 1
ATOM 1011 C CA . LEU A 1 125 ? -6.684 5.932 17.945 1.00 74.69 125 LEU A CA 1
ATOM 1012 C C . LEU A 1 125 ? -6.379 6.100 16.458 1.00 74.69 125 LEU A C 1
ATOM 1014 O O . LEU A 1 125 ? -7.103 5.549 15.642 1.00 74.69 125 LEU A O 1
ATOM 1018 N N . ALA A 1 126 ? -5.295 6.799 16.117 1.00 70.62 126 ALA A N 1
ATOM 1019 C CA . ALA A 1 126 ? -4.792 6.929 14.755 1.00 70.62 126 ALA A CA 1
ATOM 1020 C C . ALA A 1 126 ? -4.476 5.554 14.183 1.00 70.62 126 ALA A C 1
ATOM 1022 O O . ALA A 1 126 ? -5.038 5.202 13.160 1.00 70.62 126 ALA A O 1
ATOM 1023 N N . SER A 1 127 ? -3.719 4.712 14.900 1.00 73.88 127 SER A N 1
ATOM 1024 C CA . SER A 1 127 ? -3.492 3.347 14.427 1.00 73.88 127 SER A CA 1
ATOM 1025 C C . SER A 1 127 ? -4.810 2.591 14.279 1.00 73.88 127 SER A C 1
ATOM 1027 O O . SER A 1 127 ? -5.023 2.011 13.230 1.00 73.88 127 SER A O 1
ATOM 1029 N N . TRP A 1 128 ? -5.746 2.638 15.226 1.00 78.62 128 TRP A N 1
ATOM 1030 C CA . TRP A 1 128 ? -7.045 1.974 15.079 1.00 78.62 128 TRP A CA 1
ATOM 1031 C C . TRP A 1 128 ? -7.840 2.454 13.849 1.00 78.62 128 TRP A C 1
ATOM 1033 O O . TRP A 1 128 ? -8.349 1.628 13.090 1.00 78.62 128 TRP A O 1
ATOM 1043 N N . LEU A 1 129 ? -7.886 3.766 13.604 1.00 68.44 129 LEU A N 1
ATOM 1044 C CA . LEU A 1 129 ? -8.509 4.375 12.422 1.00 68.44 129 LEU A CA 1
ATOM 1045 C C . LEU A 1 129 ? -7.791 3.977 11.121 1.00 68.44 129 LEU A C 1
ATOM 1047 O O . LEU A 1 129 ? -8.450 3.603 10.145 1.00 68.44 129 LEU A O 1
ATOM 1051 N N . ASP A 1 130 ? -6.460 3.987 11.123 1.00 67.88 130 ASP A N 1
ATOM 1052 C CA . ASP A 1 130 ? -5.604 3.603 9.995 1.00 67.88 130 ASP A CA 1
ATOM 1053 C C . ASP A 1 130 ? -5.649 2.087 9.731 1.00 67.88 130 ASP A C 1
ATOM 1055 O O . ASP A 1 130 ? -5.436 1.627 8.611 1.00 67.88 130 ASP A O 1
ATOM 1059 N N . HIS A 1 131 ? -5.996 1.278 10.738 1.00 69.06 131 HIS A N 1
ATOM 1060 C CA . HIS A 1 131 ? -6.185 -0.167 10.589 1.00 69.06 131 HIS A CA 1
ATOM 1061 C C . HIS A 1 131 ? -7.509 -0.527 9.909 1.00 69.06 131 HIS A C 1
ATOM 1063 O O . HIS A 1 131 ? -7.697 -1.694 9.540 1.00 69.06 131 HIS A O 1
ATOM 1069 N N . SER A 1 132 ? -8.419 0.432 9.693 1.00 80.38 132 SER A N 1
ATOM 1070 C CA . SER A 1 132 ? -9.635 0.150 8.938 1.00 80.38 132 SER A CA 1
ATOM 1071 C C . SER A 1 132 ? -9.259 -0.256 7.508 1.00 80.38 132 SER A C 1
ATOM 1073 O O . SER A 1 132 ? -8.745 0.518 6.704 1.00 80.38 132 SER A O 1
ATOM 1075 N N . ARG A 1 133 ? -9.495 -1.532 7.178 1.00 81.62 133 ARG A N 1
ATOM 1076 C CA . ARG A 1 133 ? -9.172 -2.120 5.866 1.00 81.62 133 ARG A CA 1
ATOM 1077 C C . ARG A 1 133 ? -9.744 -1.297 4.707 1.00 81.62 133 ARG A C 1
ATOM 1079 O O . ARG A 1 133 ? -9.120 -1.202 3.657 1.00 81.62 133 ARG A O 1
ATOM 1086 N N . GLY A 1 134 ? -10.922 -0.703 4.910 1.00 87.25 134 GLY A N 1
ATOM 1087 C CA . GLY A 1 134 ? -11.556 0.179 3.935 1.00 87.25 134 GLY A CA 1
ATOM 1088 C C . GLY A 1 134 ? -10.689 1.384 3.574 1.00 87.25 134 GLY A C 1
ATOM 1089 O O . GLY A 1 134 ? -10.544 1.660 2.388 1.00 87.25 134 GLY A O 1
ATOM 1090 N N . ARG A 1 135 ? -10.067 2.032 4.567 1.00 87.75 135 ARG A N 1
ATOM 1091 C CA . ARG A 1 135 ? -9.205 3.198 4.357 1.00 87.75 135 ARG A CA 1
ATOM 1092 C C . ARG A 1 135 ? -7.921 2.833 3.625 1.00 87.75 135 ARG A C 1
ATOM 1094 O O . ARG A 1 135 ? -7.639 3.450 2.616 1.00 87.75 135 ARG A O 1
ATOM 1101 N N . ARG A 1 136 ? -7.229 1.756 4.018 1.00 89.12 136 ARG A N 1
ATOM 1102 C CA . ARG A 1 136 ? -6.009 1.308 3.310 1.00 89.12 136 ARG A CA 1
ATOM 1103 C C . ARG A 1 136 ? -6.246 1.072 1.815 1.00 89.12 136 ARG A C 1
ATOM 1105 O O . ARG A 1 136 ? -5.438 1.470 0.987 1.00 89.12 136 ARG A O 1
ATOM 1112 N N . LEU A 1 137 ? -7.381 0.467 1.458 1.00 91.38 137 LEU A N 1
ATOM 1113 C CA . LEU A 1 137 ? -7.756 0.290 0.052 1.00 91.38 137 LEU A CA 1
ATOM 1114 C C . LEU A 1 137 ? -8.065 1.622 -0.651 1.00 91.38 137 LEU A C 1
ATOM 1116 O O . LEU A 1 137 ? -7.734 1.767 -1.822 1.00 91.38 137 LEU A O 1
ATOM 1120 N N . GLN A 1 138 ? -8.698 2.577 0.040 1.00 92.50 138 GLN A N 1
ATOM 1121 C CA . GLN A 1 138 ? -8.933 3.928 -0.485 1.00 92.50 138 GLN A CA 1
ATOM 1122 C C . GLN A 1 138 ? -7.618 4.686 -0.689 1.00 92.50 138 GLN A C 1
ATOM 1124 O O . GLN A 1 138 ? -7.445 5.284 -1.743 1.00 92.50 138 GLN A O 1
ATOM 1129 N N . ASP A 1 139 ? -6.682 4.597 0.257 1.00 89.69 139 ASP A N 1
ATOM 1130 C CA . ASP A 1 139 ? -5.347 5.196 0.162 1.00 89.69 139 ASP A CA 1
ATOM 1131 C C . ASP A 1 139 ? -4.571 4.597 -1.019 1.00 89.69 139 ASP A C 1
ATOM 1133 O O . ASP A 1 139 ? -4.010 5.326 -1.834 1.00 89.69 139 ASP A O 1
ATOM 1137 N N . GLY A 1 140 ? -4.622 3.269 -1.184 1.00 91.31 140 GLY A N 1
ATOM 1138 C CA . GLY A 1 140 ? -4.074 2.592 -2.359 1.00 91.31 140 GLY A CA 1
ATOM 1139 C C . GLY A 1 140 ? -4.718 3.077 -3.662 1.00 91.31 140 GLY A C 1
ATOM 1140 O O . GLY A 1 140 ? -4.020 3.390 -4.618 1.00 91.31 140 GLY A O 1
ATOM 1141 N N . ALA A 1 141 ? -6.042 3.211 -3.716 1.00 93.31 141 ALA A N 1
ATOM 1142 C CA . ALA A 1 141 ? -6.723 3.686 -4.922 1.00 93.31 141 ALA A CA 1
ATOM 1143 C C . ALA A 1 141 ? -6.422 5.159 -5.232 1.00 93.31 141 ALA A C 1
ATOM 1145 O O . ALA A 1 141 ? -6.306 5.539 -6.395 1.00 93.31 141 ALA A O 1
ATOM 1146 N N . PHE A 1 142 ? -6.268 5.984 -4.199 1.00 91.44 142 PHE A N 1
ATOM 1147 C CA . PHE A 1 142 ? -5.839 7.367 -4.335 1.00 91.44 142 PHE A CA 1
ATOM 1148 C C . PHE A 1 142 ? -4.400 7.450 -4.856 1.00 91.44 142 PHE A C 1
ATOM 1150 O O . PHE A 1 142 ? -4.144 8.210 -5.780 1.00 91.44 142 PHE A O 1
ATOM 1157 N N . MET A 1 143 ? -3.480 6.619 -4.356 1.00 89.94 143 MET A N 1
ATOM 1158 C CA . MET A 1 143 ? -2.118 6.527 -4.895 1.00 89.94 143 MET A CA 1
ATOM 1159 C C . MET A 1 143 ? -2.095 6.090 -6.352 1.00 89.94 143 MET A C 1
ATOM 1161 O O . MET A 1 143 ? -1.367 6.662 -7.153 1.00 89.94 143 MET A O 1
ATOM 1165 N N . ALA A 1 144 ? -2.891 5.073 -6.685 1.00 91.06 144 ALA A N 1
ATOM 1166 C CA . ALA A 1 144 ? -3.053 4.612 -8.053 1.00 91.06 144 ALA A CA 1
ATOM 1167 C C . ALA A 1 144 ? -3.489 5.775 -8.949 1.00 91.06 144 ALA A C 1
ATOM 1169 O O . ALA A 1 144 ? -2.860 6.012 -9.969 1.00 91.06 144 ALA A O 1
ATOM 1170 N N . MET A 1 145 ? -4.475 6.562 -8.509 1.00 92.75 145 MET A N 1
ATOM 1171 C CA . MET A 1 145 ? -4.917 7.761 -9.219 1.00 92.75 145 MET A CA 1
ATOM 1172 C C . MET A 1 145 ? -3.809 8.815 -9.334 1.00 92.75 145 MET A C 1
ATOM 1174 O O . MET A 1 145 ? -3.670 9.383 -10.402 1.00 92.75 145 MET A O 1
ATOM 1178 N N . LEU A 1 146 ? -3.011 9.073 -8.289 1.00 89.12 146 LEU A N 1
ATOM 1179 C CA . LEU A 1 146 ? -1.901 10.038 -8.362 1.00 89.12 146 LEU A CA 1
ATOM 1180 C C . LEU A 1 146 ? -0.813 9.610 -9.355 1.00 89.12 146 LEU A C 1
ATOM 1182 O O . LEU A 1 146 ? -0.270 10.444 -10.074 1.00 89.12 146 LEU A O 1
ATOM 1186 N N . LEU A 1 147 ? -0.486 8.315 -9.377 1.00 88.50 147 LEU A N 1
ATOM 1187 C CA . LEU A 1 147 ? 0.474 7.744 -10.323 1.00 88.50 147 LEU A CA 1
ATOM 1188 C C . LEU A 1 147 ? -0.078 7.779 -11.754 1.00 88.50 147 LEU A C 1
ATOM 1190 O O . LEU A 1 147 ? 0.657 8.074 -12.691 1.00 88.50 147 LEU A O 1
ATOM 1194 N N . ASP A 1 148 ? -1.376 7.529 -11.910 1.00 86.62 148 ASP A N 1
ATOM 1195 C CA . ASP A 1 148 ? -2.091 7.595 -13.185 1.00 86.62 148 ASP A CA 1
ATOM 1196 C C . ASP A 1 148 ? -2.254 9.046 -13.672 1.00 86.62 148 ASP A C 1
ATOM 1198 O O . ASP A 1 148 ? -2.160 9.321 -14.863 1.00 86.62 148 ASP A O 1
ATOM 1202 N N . SER A 1 149 ? -2.408 10.009 -12.761 1.00 86.25 149 SER A N 1
ATOM 1203 C CA . SER A 1 149 ? -2.570 11.435 -13.062 1.00 86.25 149 SER A CA 1
ATOM 1204 C C . SER A 1 149 ? -1.250 12.190 -13.194 1.00 86.25 149 SER A C 1
ATOM 1206 O O . SER A 1 149 ? -1.263 13.420 -13.159 1.00 86.25 149 SER A O 1
ATOM 1208 N N . TYR A 1 150 ? -0.110 11.498 -13.273 1.00 87.38 150 TYR A N 1
ATOM 1209 C CA . TYR A 1 150 ? 1.179 12.163 -13.424 1.00 87.38 150 TYR A CA 1
ATOM 1210 C C . TYR A 1 150 ? 1.151 13.079 -14.654 1.00 87.38 150 TYR A C 1
ATOM 1212 O O . TYR A 1 150 ? 0.804 12.643 -15.756 1.00 87.38 150 TYR A O 1
ATOM 1220 N N . VAL A 1 151 ? 1.450 14.361 -14.441 1.00 86.75 151 VAL A N 1
ATOM 1221 C CA . VAL A 1 151 ? 1.449 15.382 -15.490 1.00 86.75 151 VAL A CA 1
ATOM 1222 C C . VAL A 1 151 ? 2.845 15.434 -16.080 1.00 86.75 151 VAL A C 1
ATOM 1224 O O . VAL A 1 151 ? 3.820 15.593 -15.350 1.00 86.75 151 VAL A O 1
ATOM 1227 N N . VAL A 1 152 ? 2.926 15.278 -17.397 1.00 91.12 152 VAL A N 1
ATOM 1228 C CA . VAL A 1 152 ? 4.179 15.418 -18.131 1.00 91.12 152 VAL A CA 1
ATOM 1229 C C . VAL A 1 152 ? 4.394 16.903 -18.409 1.00 91.12 152 VAL A C 1
ATOM 1231 O O . VAL A 1 152 ? 3.555 17.544 -19.043 1.00 91.12 152 VAL A O 1
ATOM 1234 N N . GLU A 1 153 ? 5.495 17.459 -17.911 1.00 93.44 153 GLU A N 1
ATOM 1235 C CA . GLU A 1 153 ? 5.821 18.878 -18.074 1.00 93.44 153 GLU A CA 1
ATOM 1236 C C . GLU A 1 153 ? 6.763 19.101 -19.267 1.00 93.44 153 GLU A C 1
ATOM 1238 O O . GLU A 1 153 ? 7.658 18.299 -19.536 1.00 93.44 153 GLU A O 1
ATOM 1243 N N . VAL A 1 154 ? 6.599 20.221 -19.977 1.00 94.31 154 VAL A N 1
ATOM 1244 C CA . VAL A 1 154 ? 7.552 20.634 -21.020 1.00 94.31 154 VAL A CA 1
ATOM 1245 C C . VAL A 1 154 ? 8.912 20.924 -20.376 1.00 94.31 154 VAL A C 1
ATOM 1247 O O . VAL A 1 154 ? 8.996 21.630 -19.375 1.00 94.31 154 VAL A O 1
ATOM 1250 N N . GLY A 1 155 ? 9.981 20.380 -20.955 1.00 91.62 155 GLY A N 1
ATOM 1251 C CA . GLY A 1 155 ? 11.342 20.422 -20.418 1.00 91.62 155 GLY A CA 1
ATOM 1252 C C . GLY A 1 155 ? 11.711 19.211 -19.554 1.00 91.62 155 GLY A C 1
ATOM 1253 O O . GLY A 1 155 ? 12.875 19.063 -19.184 1.00 91.62 155 GLY A O 1
ATOM 1254 N N . GLN A 1 156 ? 10.759 18.324 -19.247 1.00 92.25 156 GLN A N 1
ATOM 1255 C CA . GLN A 1 156 ? 11.028 17.117 -18.473 1.00 92.25 156 GLN A CA 1
ATOM 1256 C C . GLN A 1 156 ? 11.859 16.102 -19.288 1.00 92.25 156 GLN A C 1
ATOM 1258 O O . GLN A 1 156 ? 11.558 15.879 -20.466 1.00 92.25 156 GLN A O 1
ATOM 1263 N N . PRO A 1 157 ? 12.869 15.439 -18.687 1.00 91.75 157 PRO A N 1
ATOM 1264 C CA . PRO A 1 157 ? 13.549 14.325 -19.334 1.00 91.75 157 PRO A CA 1
ATOM 1265 C C . PRO A 1 157 ? 12.610 13.131 -19.508 1.00 91.75 157 PRO A C 1
ATOM 1267 O O . PRO A 1 157 ? 11.875 12.751 -18.592 1.00 91.75 157 PRO A O 1
ATOM 1270 N N . TRP A 1 158 ? 12.689 12.506 -20.675 1.00 92.81 158 TRP A N 1
ATOM 1271 C CA . TRP A 1 158 ? 11.943 11.306 -21.022 1.00 92.81 158 TRP A CA 1
ATOM 1272 C C . TRP A 1 158 ? 12.872 10.273 -21.661 1.00 92.81 158 TRP A C 1
ATOM 1274 O O . TRP A 1 158 ? 13.919 10.621 -22.204 1.00 92.81 158 TRP A O 1
ATOM 1284 N N . TRP A 1 159 ? 12.509 8.994 -21.598 1.00 91.94 159 TRP A N 1
ATOM 1285 C CA . TRP A 1 159 ? 13.298 7.916 -22.193 1.00 91.94 159 TRP A CA 1
ATOM 1286 C C . TRP A 1 159 ? 12.425 7.103 -23.130 1.00 91.94 159 TRP A C 1
ATOM 1288 O O . TRP A 1 159 ? 11.366 6.628 -22.730 1.00 91.94 159 TRP A O 1
ATOM 1298 N N . LEU A 1 160 ? 12.901 6.929 -24.358 1.00 93.00 160 LEU A N 1
ATOM 1299 C CA . LEU A 1 160 ? 12.250 6.131 -25.390 1.00 93.00 160 LEU A CA 1
ATOM 1300 C C . LEU A 1 160 ? 13.137 4.953 -25.766 1.00 93.00 160 LEU A C 1
ATOM 1302 O O . LEU A 1 160 ? 14.363 5.041 -25.740 1.00 93.00 160 LEU A O 1
ATOM 1306 N N . THR A 1 161 ? 12.528 3.833 -26.110 1.00 93.44 161 THR A N 1
ATOM 1307 C CA . THR A 1 161 ? 13.221 2.692 -26.697 1.00 93.44 161 THR A CA 1
ATOM 1308 C C . THR A 1 161 ? 13.585 2.985 -28.151 1.00 93.44 161 THR A C 1
ATOM 1310 O O . THR A 1 161 ? 12.914 3.750 -28.845 1.00 93.44 161 THR A O 1
ATOM 1313 N N . HIS A 1 162 ? 14.632 2.332 -28.661 1.00 92.00 162 HIS A N 1
ATOM 1314 C CA . HIS A 1 162 ? 14.953 2.426 -30.090 1.00 92.00 162 HIS A CA 1
ATOM 1315 C C . HIS A 1 162 ? 13.800 1.974 -30.996 1.00 92.00 162 HIS A C 1
ATOM 1317 O O . HIS A 1 162 ? 13.680 2.484 -32.105 1.00 92.00 162 HIS A O 1
ATOM 1323 N N . GLN A 1 163 ? 12.964 1.040 -30.537 1.00 93.00 163 GLN A N 1
ATOM 1324 C CA . GLN A 1 163 ? 11.809 0.569 -31.295 1.00 93.00 163 GLN A CA 1
ATOM 1325 C C . GLN A 1 163 ? 10.753 1.670 -31.447 1.00 93.00 163 GLN A C 1
ATOM 1327 O O . GLN A 1 163 ? 10.354 1.948 -32.570 1.00 93.00 163 GLN A O 1
ATOM 1332 N N . GLU A 1 164 ? 10.367 2.346 -30.360 1.00 92.50 164 GLU A N 1
ATOM 1333 C CA . GLU A 1 164 ? 9.400 3.460 -30.406 1.00 92.50 164 GLU A CA 1
ATOM 1334 C C . GLU A 1 164 ? 9.878 4.580 -31.340 1.00 92.50 164 GLU A C 1
ATOM 1336 O O . GLU A 1 164 ? 9.111 5.128 -32.127 1.00 92.50 164 GLU A O 1
ATOM 1341 N N . ILE A 1 165 ? 11.178 4.877 -31.304 1.00 93.50 165 ILE A N 1
ATOM 1342 C CA . ILE A 1 165 ? 11.812 5.860 -32.188 1.00 93.50 165 ILE A CA 1
ATOM 1343 C C . ILE A 1 165 ? 11.724 5.420 -33.656 1.00 93.50 165 ILE A C 1
ATOM 1345 O O . ILE A 1 165 ? 11.368 6.218 -34.522 1.00 93.50 165 ILE A O 1
ATOM 1349 N N . GLN A 1 166 ? 12.025 4.154 -33.955 1.00 93.12 166 GLN A N 1
ATOM 1350 C CA . GLN A 1 166 ? 11.946 3.612 -35.315 1.00 93.12 166 GLN A CA 1
ATOM 1351 C C . GLN A 1 166 ? 10.509 3.574 -35.843 1.00 93.12 166 GLN A C 1
ATOM 1353 O O . GLN A 1 166 ? 10.275 3.927 -36.997 1.00 93.12 166 GLN A O 1
ATOM 1358 N N . GLU A 1 167 ? 9.551 3.177 -35.009 1.00 92.75 167 GLU A N 1
ATOM 1359 C CA . GLU A 1 167 ? 8.128 3.161 -35.350 1.00 92.75 167 GLU A CA 1
ATOM 1360 C C . GLU A 1 167 ? 7.619 4.578 -35.636 1.00 92.75 167 GLU A C 1
ATOM 1362 O O . GLU A 1 167 ? 6.971 4.804 -36.658 1.00 92.75 167 GLU A O 1
ATOM 1367 N N . ALA A 1 168 ? 8.003 5.557 -34.813 1.00 91.44 168 ALA A N 1
ATOM 1368 C CA . ALA A 1 168 ? 7.685 6.961 -35.052 1.00 91.44 168 ALA A CA 1
ATOM 1369 C C . ALA A 1 168 ? 8.346 7.507 -36.330 1.00 91.44 168 ALA A C 1
ATOM 1371 O O . ALA A 1 168 ? 7.705 8.239 -37.084 1.00 91.44 168 ALA A O 1
ATOM 1372 N N . ALA A 1 169 ? 9.595 7.118 -36.618 1.00 90.56 169 ALA A N 1
ATOM 1373 C CA . ALA A 1 169 ? 10.304 7.527 -37.837 1.00 90.56 169 ALA A CA 1
ATOM 1374 C C . ALA A 1 169 ? 9.619 6.978 -39.093 1.00 90.56 169 ALA A C 1
ATOM 1376 O O . ALA A 1 169 ? 9.541 7.658 -40.114 1.00 90.56 169 ALA A O 1
ATOM 1377 N N . ALA A 1 170 ? 9.129 5.738 -39.016 1.00 92.38 170 ALA A N 1
ATOM 1378 C CA . ALA A 1 170 ? 8.410 5.092 -40.103 1.00 92.38 170 ALA A CA 1
ATOM 1379 C C . ALA A 1 170 ? 7.018 5.704 -40.319 1.00 92.38 170 ALA A C 1
ATOM 1381 O O . ALA A 1 170 ? 6.579 5.819 -41.463 1.00 92.38 170 ALA A O 1
ATOM 1382 N N . ALA A 1 171 ? 6.333 6.097 -39.241 1.00 91.44 171 ALA A N 1
ATOM 1383 C CA . ALA A 1 171 ? 5.011 6.713 -39.307 1.00 91.44 171 ALA A CA 1
ATOM 1384 C C . ALA A 1 171 ? 5.047 8.160 -39.834 1.00 91.44 171 ALA A C 1
ATOM 1386 O O . ALA A 1 171 ? 4.151 8.551 -40.581 1.00 91.44 171 ALA A O 1
ATOM 1387 N N . HIS A 1 172 ? 6.080 8.932 -39.471 1.00 90.38 172 HIS A N 1
ATOM 1388 C CA . HIS A 1 172 ? 6.194 10.367 -39.759 1.00 90.38 172 HIS A CA 1
ATOM 1389 C C . HIS A 1 172 ? 7.613 10.761 -40.217 1.00 90.38 172 HIS A C 1
ATOM 1391 O O . HIS A 1 172 ? 8.338 11.449 -39.488 1.00 90.38 172 HIS A O 1
ATOM 1397 N N . PRO A 1 173 ? 8.050 10.347 -41.422 1.00 87.06 173 PRO A N 1
ATOM 1398 C CA . PRO A 1 173 ? 9.409 10.606 -41.907 1.00 87.06 173 PRO A CA 1
ATOM 1399 C C . PRO A 1 173 ? 9.740 12.104 -42.033 1.00 87.06 173 PRO A C 1
ATOM 1401 O O . PRO A 1 173 ? 10.907 12.488 -41.970 1.00 87.06 173 PRO A O 1
ATOM 1404 N N . GLU A 1 174 ? 8.732 12.967 -42.175 1.00 88.00 174 GLU A N 1
ATOM 1405 C CA . GLU A 1 174 ? 8.867 14.425 -42.232 1.00 88.00 174 GLU A CA 1
ATOM 1406 C C . GLU A 1 174 ? 9.293 15.080 -40.906 1.00 88.00 174 GLU A C 1
ATOM 1408 O O . GLU A 1 174 ? 9.702 16.242 -40.904 1.00 88.00 174 GLU A O 1
ATOM 1413 N N . GLN A 1 175 ? 9.208 14.362 -39.780 1.00 83.88 175 GLN A N 1
ATOM 1414 C CA . GLN A 1 175 ? 9.533 14.889 -38.447 1.00 83.88 175 GLN A CA 1
ATOM 1415 C C . GLN A 1 175 ? 11.016 14.738 -38.067 1.00 83.88 175 GLN A C 1
ATOM 1417 O O . GLN A 1 175 ? 11.425 15.171 -36.988 1.00 83.88 175 GLN A O 1
ATOM 1422 N N . VAL A 1 176 ? 11.843 14.167 -38.948 1.00 80.38 176 VAL A N 1
ATOM 1423 C CA . VAL A 1 176 ? 13.300 14.105 -38.768 1.00 80.38 176 VAL A CA 1
ATOM 1424 C C . VAL A 1 176 ? 13.912 15.430 -39.225 1.00 80.38 176 VAL A C 1
ATOM 1426 O O . VAL A 1 176 ? 13.930 15.740 -40.416 1.00 80.38 176 VAL A O 1
ATOM 1429 N N . GLN A 1 177 ? 14.415 16.226 -38.280 1.00 75.44 177 GLN A N 1
ATOM 1430 C CA . GLN A 1 177 ? 15.009 17.537 -38.557 1.00 75.44 177 GLN A CA 1
ATOM 1431 C C . GLN A 1 177 ? 16.495 17.549 -38.177 1.00 75.44 177 GLN A C 1
ATOM 1433 O O . GLN A 1 177 ? 16.893 17.064 -37.117 1.00 75.44 177 GLN A O 1
ATOM 1438 N N . ALA A 1 178 ? 17.329 18.133 -39.041 1.00 70.44 178 ALA A N 1
ATOM 1439 C CA . ALA A 1 178 ? 18.712 18.452 -38.698 1.00 70.44 178 ALA A CA 1
ATOM 1440 C C . ALA A 1 178 ? 18.715 19.643 -37.729 1.00 70.44 178 ALA A C 1
ATOM 1442 O O . ALA A 1 178 ? 18.111 20.675 -38.032 1.00 70.44 178 ALA A O 1
ATOM 1443 N N . LYS A 1 179 ? 19.358 19.512 -36.565 1.00 66.69 179 LYS A N 1
ATOM 1444 C CA . LYS A 1 179 ? 19.334 20.567 -35.539 1.00 66.69 179 LYS A CA 1
ATOM 1445 C C . LYS A 1 179 ? 20.641 20.623 -34.752 1.00 66.69 179 LYS A C 1
ATOM 1447 O O . LYS A 1 179 ? 21.150 19.591 -34.327 1.00 66.69 179 LYS A O 1
ATOM 1452 N N . GLU A 1 180 ? 21.140 21.838 -34.520 1.00 66.19 180 GLU A N 1
ATOM 1453 C CA . GLU A 1 180 ? 22.418 22.092 -33.830 1.00 66.19 180 GLU A CA 1
ATOM 1454 C C . GLU A 1 180 ? 22.268 22.454 -32.330 1.00 66.19 180 GLU A C 1
ATOM 1456 O O . GLU A 1 180 ? 23.243 22.349 -31.591 1.00 66.19 180 GLU A O 1
ATOM 1461 N N . ASP A 1 181 ? 21.070 22.794 -31.825 1.00 67.50 181 ASP A N 1
ATOM 1462 C CA . ASP A 1 181 ? 20.937 23.477 -30.515 1.00 67.50 181 ASP A CA 1
ATOM 1463 C C . ASP A 1 181 ? 20.465 22.633 -29.302 1.00 67.50 181 ASP A C 1
ATOM 1465 O O . ASP A 1 181 ? 20.575 23.089 -28.159 1.00 67.50 181 ASP A O 1
ATOM 1469 N N . ILE A 1 182 ? 19.975 21.398 -29.474 1.00 66.50 182 ILE A N 1
ATOM 1470 C CA . ILE A 1 182 ? 19.369 20.615 -28.362 1.00 66.50 182 ILE A CA 1
ATOM 1471 C C . ILE A 1 182 ? 20.415 20.022 -27.414 1.00 66.50 182 ILE A C 1
ATOM 1473 O O . ILE A 1 182 ? 20.166 19.889 -26.213 1.00 66.50 182 ILE A O 1
ATOM 1477 N N . ALA A 1 183 ? 21.602 19.698 -27.932 1.00 68.25 183 ALA A N 1
ATOM 1478 C CA . ALA A 1 183 ? 22.672 19.070 -27.157 1.00 68.25 183 ALA A CA 1
ATOM 1479 C C . ALA A 1 183 ? 23.023 19.878 -25.893 1.00 68.25 183 ALA A C 1
ATOM 1481 O O . ALA A 1 183 ? 23.353 19.305 -24.856 1.00 68.25 183 ALA A O 1
ATOM 1482 N N . SER A 1 184 ? 22.883 21.207 -25.955 1.00 71.69 184 SER A N 1
ATOM 1483 C CA . SER A 1 184 ? 23.111 22.110 -24.824 1.00 71.69 184 SER A CA 1
ATOM 1484 C C . SER A 1 184 ? 22.084 21.956 -23.691 1.00 71.69 184 SER A C 1
ATOM 1486 O O . SER A 1 184 ? 22.450 22.071 -22.522 1.00 71.69 184 SER A O 1
ATOM 1488 N N . GLN A 1 185 ? 20.821 21.649 -24.009 1.00 72.38 185 GLN A N 1
ATOM 1489 C CA . GLN A 1 185 ? 19.756 21.444 -23.019 1.00 72.38 185 GLN A CA 1
ATOM 1490 C C . GLN A 1 185 ? 19.850 20.055 -22.380 1.00 72.38 185 GLN A C 1
ATOM 1492 O O . GLN A 1 185 ? 19.702 19.924 -21.166 1.00 72.38 185 GLN A O 1
ATOM 1497 N N . ILE A 1 186 ? 20.183 19.031 -23.174 1.00 69.94 186 ILE A N 1
ATOM 1498 C CA . ILE A 1 186 ? 20.414 17.665 -22.676 1.00 69.94 186 ILE A CA 1
ATOM 1499 C C . ILE A 1 186 ? 21.659 17.616 -21.780 1.00 69.94 186 ILE A C 1
ATOM 1501 O O . ILE A 1 186 ? 21.648 16.924 -20.765 1.00 69.94 186 ILE A O 1
ATOM 1505 N N . ALA A 1 187 ? 22.704 18.392 -22.088 1.00 72.19 187 ALA A N 1
ATOM 1506 C CA . ALA A 1 187 ? 23.921 18.463 -21.273 1.00 72.19 187 ALA A CA 1
ATOM 1507 C C . ALA A 1 187 ? 23.690 18.995 -19.842 1.00 72.19 187 ALA A C 1
ATOM 1509 O O . ALA A 1 187 ? 24.546 18.803 -18.979 1.00 72.19 187 ALA A O 1
ATOM 1510 N N . GLY A 1 188 ? 22.555 19.655 -19.582 1.00 72.62 188 GLY A N 1
ATOM 1511 C CA . GLY A 1 188 ? 22.150 20.096 -18.245 1.00 72.62 188 GLY A CA 1
ATOM 1512 C C . GLY A 1 188 ? 21.442 19.024 -17.411 1.00 72.62 188 GLY A C 1
ATOM 1513 O O . GLY A 1 188 ? 21.228 19.232 -16.214 1.00 72.62 188 GLY A O 1
ATOM 1514 N N . LEU A 1 189 ? 21.070 17.887 -18.011 1.00 69.88 189 LEU A N 1
ATOM 1515 C CA . LEU A 1 189 ? 20.473 16.779 -17.276 1.00 69.88 189 LEU A CA 1
ATOM 1516 C C . LEU A 1 189 ? 21.530 16.125 -16.373 1.00 69.88 189 LEU A C 1
ATOM 1518 O O . LEU A 1 189 ? 22.699 16.035 -16.755 1.00 69.88 189 LEU A O 1
ATOM 1522 N N . PRO A 1 190 ? 21.150 15.662 -15.167 1.00 71.50 190 PRO A N 1
ATOM 1523 C CA . PRO A 1 190 ? 22.057 14.891 -14.324 1.00 71.50 190 PRO A CA 1
ATOM 1524 C C . PRO A 1 190 ? 22.650 13.730 -15.133 1.00 71.50 190 PRO A C 1
ATOM 1526 O O . PRO A 1 190 ? 21.913 13.096 -15.887 1.00 71.50 190 PRO A O 1
ATOM 1529 N N . ASP A 1 191 ? 23.962 13.487 -14.979 1.00 70.06 191 ASP A N 1
ATOM 1530 C CA . ASP A 1 191 ? 24.774 12.488 -15.705 1.00 70.06 191 ASP A CA 1
ATOM 1531 C C . ASP A 1 191 ? 24.312 11.050 -15.402 1.00 70.06 191 ASP A C 1
ATOM 1533 O O . ASP A 1 191 ? 24.962 10.240 -14.737 1.00 70.06 191 ASP A O 1
ATOM 1537 N N . HIS A 1 192 ? 23.098 10.743 -15.834 1.00 68.94 192 HIS A N 1
ATOM 1538 C CA . HIS A 1 192 ? 22.497 9.436 -15.787 1.00 68.94 192 HIS A CA 1
ATOM 1539 C C . HIS A 1 192 ? 22.738 8.812 -17.144 1.00 68.94 192 HIS A C 1
ATOM 1541 O O . HIS A 1 192 ? 22.050 9.109 -18.121 1.00 68.94 192 HIS A O 1
ATOM 1547 N N . LYS A 1 193 ? 23.729 7.919 -17.194 1.00 75.31 193 LYS A N 1
ATOM 1548 C CA . LYS A 1 193 ? 23.933 7.063 -18.358 1.00 75.31 193 LYS A CA 1
ATOM 1549 C C . LYS A 1 193 ? 22.601 6.381 -18.686 1.00 75.31 193 LYS A C 1
ATOM 1551 O O . LYS A 1 193 ? 22.072 5.679 -17.815 1.00 75.31 193 LYS A O 1
ATOM 1556 N N . PRO A 1 194 ? 22.046 6.585 -19.892 1.00 74.00 194 PRO A N 1
ATOM 1557 C CA . PRO A 1 194 ? 20.786 5.970 -20.257 1.00 74.00 194 PRO A CA 1
ATOM 1558 C C . PRO A 1 194 ? 20.915 4.451 -20.156 1.00 74.00 194 PRO A C 1
ATOM 1560 O O . PRO A 1 194 ? 21.983 3.868 -20.377 1.00 74.00 194 PRO A O 1
ATOM 1563 N N . ARG A 1 195 ? 19.814 3.798 -19.786 1.00 78.69 195 ARG A N 1
ATOM 1564 C CA . ARG A 1 195 ? 19.751 2.338 -19.770 1.00 78.69 195 ARG A CA 1
ATOM 1565 C C . ARG A 1 195 ? 20.071 1.820 -21.183 1.00 78.69 195 ARG A C 1
ATOM 1567 O O . ARG A 1 195 ? 19.555 2.388 -22.143 1.00 78.69 195 ARG A O 1
ATOM 1574 N N . PRO A 1 196 ? 20.864 0.742 -21.341 1.00 86.00 196 PRO A N 1
ATOM 1575 C CA . PRO A 1 196 ? 21.113 0.163 -22.657 1.00 86.00 196 PRO A CA 1
ATOM 1576 C C . PRO A 1 196 ? 19.801 -0.104 -23.408 1.00 86.00 196 PRO A C 1
ATOM 1578 O O . PRO A 1 196 ? 18.894 -0.725 -22.850 1.00 86.00 196 PRO A O 1
ATOM 1581 N N . GLY A 1 197 ? 19.707 0.382 -24.647 1.00 88.19 197 GLY A N 1
ATOM 1582 C CA . GLY A 1 197 ? 18.513 0.265 -25.492 1.00 88.19 197 GLY A CA 1
ATOM 1583 C C . GLY A 1 197 ? 17.502 1.414 -25.374 1.00 88.19 197 GLY A C 1
ATOM 1584 O O . GLY A 1 197 ? 16.502 1.397 -26.091 1.00 88.19 197 GLY A O 1
ATOM 1585 N N . PHE A 1 198 ? 17.759 2.392 -24.501 1.00 91.81 198 PHE A N 1
ATOM 1586 C CA . PHE A 1 198 ? 16.954 3.601 -24.356 1.00 91.81 198 PHE A CA 1
ATOM 1587 C C . PHE A 1 198 ? 17.733 4.835 -24.811 1.00 91.81 198 PHE A C 1
ATOM 1589 O O . PHE A 1 198 ? 18.939 4.947 -24.587 1.00 91.81 198 PHE A O 1
ATOM 1596 N N . VAL A 1 199 ? 17.011 5.784 -25.391 1.00 91.75 199 VAL A N 1
ATOM 1597 C CA . VAL A 1 199 ? 17.491 7.100 -25.805 1.00 91.75 199 VAL A CA 1
ATOM 1598 C C . VAL A 1 199 ? 16.817 8.139 -24.919 1.00 91.75 199 VAL A C 1
ATOM 1600 O O . VAL A 1 199 ? 15.605 8.094 -24.703 1.00 91.75 199 VAL A O 1
ATOM 1603 N N . ALA A 1 200 ? 17.613 9.052 -24.371 1.00 91.44 200 ALA A N 1
ATOM 1604 C CA . ALA A 1 200 ? 17.089 10.180 -23.616 1.00 91.44 200 ALA A CA 1
ATOM 1605 C C . ALA A 1 200 ? 16.524 11.238 -24.576 1.00 91.44 200 ALA A C 1
ATOM 1607 O O . ALA A 1 200 ? 17.082 11.496 -25.644 1.00 91.44 200 ALA A O 1
ATOM 1608 N N . GLY A 1 201 ? 15.426 11.862 -24.182 1.00 92.25 201 GLY A N 1
ATOM 1609 C CA . GLY A 1 201 ? 14.817 12.988 -24.870 1.00 92.25 201 GLY A CA 1
ATOM 1610 C C . GLY A 1 201 ? 14.249 13.996 -23.885 1.00 92.25 201 GLY A C 1
ATOM 1611 O O . GLY A 1 201 ? 14.274 13.787 -22.670 1.00 92.25 201 GLY A O 1
ATOM 1612 N N . ILE A 1 202 ? 13.746 15.101 -24.419 1.00 93.44 202 ILE A N 1
ATOM 1613 C CA . ILE A 1 202 ? 13.098 16.160 -23.647 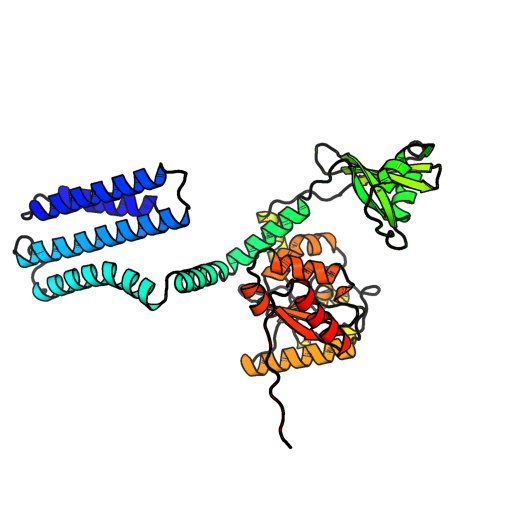1.00 93.44 202 ILE A CA 1
ATOM 1614 C C . ILE A 1 202 ? 11.677 16.328 -24.167 1.00 93.44 202 ILE A C 1
ATOM 1616 O O . ILE A 1 202 ? 11.448 16.363 -25.375 1.00 93.44 202 ILE A O 1
ATOM 1620 N N . VAL A 1 203 ? 10.712 16.437 -23.260 1.00 95.38 203 VAL A N 1
ATOM 1621 C CA . VAL A 1 203 ? 9.330 16.754 -23.624 1.00 95.38 203 VAL A CA 1
ATOM 1622 C C . VAL A 1 203 ? 9.279 18.189 -24.141 1.00 95.38 203 VAL A C 1
ATOM 1624 O O . VAL A 1 203 ? 9.565 19.123 -23.397 1.00 95.38 203 VAL A O 1
ATOM 1627 N N . ILE A 1 204 ? 8.908 18.385 -25.403 1.00 96.12 204 ILE A N 1
ATOM 1628 C CA . ILE A 1 204 ? 8.862 19.715 -26.039 1.00 96.12 204 ILE A CA 1
ATOM 1629 C C . ILE A 1 204 ? 7.444 20.281 -26.140 1.00 96.12 204 ILE A C 1
ATOM 1631 O O . ILE A 1 204 ? 7.266 21.493 -26.250 1.00 96.12 204 ILE A O 1
ATOM 1635 N N . ALA A 1 205 ? 6.433 19.418 -26.083 1.00 95.44 205 ALA A N 1
ATOM 1636 C CA . ALA A 1 205 ? 5.027 19.793 -26.105 1.00 95.44 205 ALA A CA 1
ATOM 1637 C C . ALA A 1 205 ? 4.202 18.724 -25.388 1.00 95.44 205 ALA A C 1
ATOM 1639 O O . ALA A 1 205 ? 4.528 17.545 -25.472 1.00 95.44 205 ALA A O 1
ATOM 1640 N N . ALA A 1 206 ? 3.122 19.122 -24.723 1.00 94.69 206 ALA A N 1
ATOM 1641 C CA . ALA A 1 206 ? 2.119 18.218 -24.166 1.00 94.69 206 ALA A CA 1
ATOM 1642 C C . ALA A 1 206 ? 0.738 18.652 -24.668 1.00 94.69 206 ALA A C 1
ATOM 1644 O O . ALA A 1 206 ? 0.484 19.853 -24.798 1.00 94.69 206 ALA A O 1
ATOM 1645 N N . SER A 1 207 ? -0.135 17.698 -24.991 1.00 93.50 207 SER A N 1
ATOM 1646 C CA . SER A 1 207 ? -1.504 18.002 -25.404 1.00 93.50 207 SER A CA 1
ATOM 1647 C C . SER A 1 207 ? -2.333 18.519 -24.224 1.00 93.50 207 SER A C 1
ATOM 1649 O O . SER A 1 207 ? -2.079 18.180 -23.068 1.00 93.50 207 SER A O 1
ATOM 1651 N N . GLU A 1 208 ? -3.348 19.341 -24.508 1.00 90.38 208 GLU A N 1
ATOM 1652 C CA . GLU A 1 208 ? -4.220 19.928 -23.473 1.00 90.38 208 GLU A CA 1
ATOM 1653 C C . GLU A 1 208 ? -4.999 18.869 -22.674 1.00 90.38 208 GLU A C 1
ATOM 1655 O O . GLU A 1 208 ? -5.290 19.067 -21.496 1.00 90.38 208 GLU A O 1
ATOM 1660 N N . ASP A 1 209 ? -5.310 17.731 -23.300 1.00 87.94 209 ASP A N 1
ATOM 1661 C CA . ASP A 1 209 ? -5.987 16.589 -22.674 1.00 87.94 209 ASP A CA 1
ATOM 1662 C C . ASP A 1 209 ? -5.043 15.684 -21.860 1.00 87.94 209 ASP A C 1
ATOM 1664 O O . ASP A 1 209 ? -5.497 14.724 -21.232 1.00 87.94 209 ASP A O 1
ATOM 1668 N N . LEU A 1 210 ? -3.737 15.988 -21.861 1.00 86.75 210 LEU A N 1
ATOM 1669 C CA . LEU A 1 210 ? -2.672 15.220 -21.215 1.00 86.75 210 LEU A CA 1
ATOM 1670 C C . LEU A 1 210 ? -2.589 13.753 -21.667 1.00 86.75 210 LEU A C 1
ATOM 1672 O O . LEU A 1 210 ? -1.949 12.952 -20.982 1.00 86.75 210 LEU A O 1
ATOM 1676 N N . GLN A 1 211 ? -3.228 13.389 -22.784 1.00 88.62 211 GLN A N 1
ATOM 1677 C CA . GLN A 1 211 ? -3.200 12.033 -23.335 1.00 88.62 211 GLN A CA 1
ATOM 1678 C C . GLN A 1 211 ? -1.974 11.800 -24.211 1.00 88.62 211 GLN A C 1
ATOM 1680 O O . GLN A 1 211 ? -1.520 10.669 -24.321 1.00 88.62 211 GLN A O 1
ATOM 1685 N N . SER A 1 212 ? -1.383 12.848 -24.783 1.00 93.12 212 SER A N 1
ATOM 1686 C CA . SER A 1 212 ? -0.199 12.717 -25.626 1.00 93.12 212 SER A CA 1
ATOM 1687 C C . SER A 1 212 ? 0.806 13.838 -25.390 1.00 93.12 212 SER A C 1
ATOM 1689 O O . SER A 1 212 ? 0.489 14.909 -24.875 1.00 93.12 212 SER A O 1
ATOM 1691 N N . PHE A 1 213 ? 2.057 13.592 -25.741 1.00 95.44 213 PHE A N 1
ATOM 1692 C CA . PHE A 1 213 ? 3.109 14.598 -25.676 1.00 95.44 213 PHE A CA 1
ATOM 1693 C C . PHE A 1 213 ? 4.191 14.282 -26.700 1.00 95.44 213 PHE A C 1
ATOM 1695 O O . PHE A 1 213 ? 4.361 13.140 -27.117 1.00 95.44 213 PHE A O 1
ATOM 1702 N N . SER A 1 214 ? 4.918 15.306 -27.126 1.00 95.94 214 SER A N 1
ATOM 1703 C CA . SER A 1 214 ? 6.008 15.175 -28.085 1.00 95.94 214 SER A CA 1
ATOM 1704 C C . SER A 1 214 ? 7.336 15.188 -27.341 1.00 95.94 214 SER A C 1
ATOM 1706 O O . SER A 1 214 ? 7.606 16.097 -26.551 1.00 95.94 214 SER A O 1
ATOM 1708 N N . VAL A 1 215 ? 8.180 14.199 -27.615 1.00 96.06 215 VAL A N 1
ATOM 1709 C CA . VAL A 1 215 ? 9.529 14.082 -27.059 1.00 96.06 215 VAL A CA 1
ATOM 1710 C C . VAL A 1 215 ? 10.540 14.298 -28.172 1.00 96.06 215 VAL A C 1
ATOM 1712 O O . VAL A 1 215 ? 10.505 13.608 -29.184 1.00 96.06 215 VAL A O 1
ATOM 1715 N N . GLU A 1 216 ? 11.455 15.240 -27.985 1.00 94.94 216 GLU A N 1
ATOM 1716 C CA . GLU A 1 216 ? 12.590 15.443 -28.880 1.00 94.94 216 GLU A CA 1
ATOM 1717 C C . GLU A 1 216 ? 13.780 14.615 -28.379 1.00 94.94 216 GLU A C 1
ATOM 1719 O O . GLU A 1 216 ? 14.300 14.847 -27.285 1.00 94.94 216 GLU A O 1
ATOM 1724 N N . CYS A 1 217 ? 14.192 13.623 -29.167 1.00 92.38 217 CYS A N 1
ATOM 1725 C CA . CYS A 1 217 ? 15.318 12.737 -28.880 1.00 92.38 217 CYS A CA 1
ATOM 1726 C C . CYS A 1 217 ? 16.512 13.062 -29.772 1.00 92.38 217 CYS A C 1
ATOM 1728 O O . CYS A 1 217 ? 16.366 13.225 -30.983 1.00 92.38 217 CYS A O 1
ATOM 1730 N N . GLN A 1 218 ? 17.707 13.078 -29.183 1.00 88.50 218 GLN A N 1
ATOM 1731 C CA . GLN A 1 218 ? 18.954 13.201 -29.929 1.00 88.50 218 GLN A CA 1
ATOM 1732 C C . GLN A 1 218 ? 19.474 11.805 -30.298 1.00 88.50 218 GLN A C 1
ATOM 1734 O O . GLN A 1 218 ? 19.781 11.006 -29.413 1.00 88.50 218 GLN A O 1
ATOM 1739 N N . LEU A 1 219 ? 19.553 11.502 -31.597 1.00 87.06 219 LEU A N 1
ATOM 1740 C CA . LEU A 1 219 ? 20.015 10.197 -32.094 1.00 87.06 219 LEU A CA 1
ATOM 1741 C C . LEU A 1 219 ? 21.530 10.180 -32.301 1.00 87.06 219 LEU A C 1
ATOM 1743 O O . LEU A 1 219 ? 22.200 9.210 -31.948 1.00 87.06 219 LEU A O 1
ATOM 1747 N N . ASP A 1 220 ? 22.063 11.274 -32.842 1.00 86.00 220 ASP A N 1
ATOM 1748 C CA . ASP A 1 220 ? 23.491 11.530 -32.985 1.00 86.00 220 ASP A CA 1
ATOM 1749 C C . ASP A 1 220 ? 23.796 13.033 -32.823 1.00 86.00 220 ASP A C 1
ATOM 1751 O O . ASP A 1 220 ? 22.953 13.829 -32.404 1.00 86.00 220 ASP A O 1
ATOM 1755 N N . ASN A 1 221 ? 25.028 13.447 -33.121 1.00 83.12 221 ASN A N 1
ATOM 1756 C CA . ASN A 1 221 ? 25.452 14.839 -32.959 1.00 83.12 221 ASN A CA 1
ATOM 1757 C C . ASN A 1 221 ? 24.715 15.834 -33.878 1.00 83.12 221 ASN A C 1
ATOM 1759 O O . ASN A 1 221 ? 24.856 17.037 -33.672 1.00 83.12 221 ASN A O 1
ATOM 1763 N N . HIS A 1 222 ? 23.969 15.367 -34.883 1.00 83.12 222 HIS A N 1
ATOM 1764 C CA . HIS A 1 222 ? 23.400 16.212 -35.937 1.00 83.12 222 HIS A CA 1
ATOM 1765 C C . HIS A 1 222 ? 21.913 15.957 -36.214 1.00 83.12 222 HIS A C 1
ATOM 1767 O O . HIS A 1 222 ? 21.263 16.772 -36.873 1.00 83.12 222 HIS A O 1
ATOM 1773 N N . THR A 1 223 ? 21.364 14.847 -35.726 1.00 85.38 223 THR A N 1
ATOM 1774 C CA . THR A 1 223 ? 19.982 14.441 -35.961 1.00 85.38 223 THR A CA 1
ATOM 1775 C C . THR A 1 223 ? 19.192 14.389 -34.664 1.00 85.38 223 THR A C 1
ATOM 1777 O O . THR A 1 223 ? 19.561 13.733 -33.682 1.00 85.38 223 THR A O 1
ATOM 1780 N N . ALA A 1 224 ? 18.062 15.088 -34.695 1.00 89.25 224 ALA A N 1
ATOM 1781 C CA . ALA A 1 224 ? 17.029 14.998 -33.689 1.00 89.25 224 ALA A CA 1
ATOM 1782 C C . ALA A 1 224 ? 15.764 14.424 -34.321 1.00 89.25 224 ALA A C 1
ATOM 1784 O O . ALA A 1 224 ? 15.453 14.672 -35.491 1.00 89.25 224 ALA A O 1
ATOM 1785 N N . GLN A 1 225 ? 15.033 13.655 -33.528 1.00 92.25 225 GLN A N 1
ATOM 1786 C CA . GLN A 1 225 ? 13.751 13.112 -33.923 1.00 92.25 225 GLN A CA 1
ATOM 1787 C C . GLN A 1 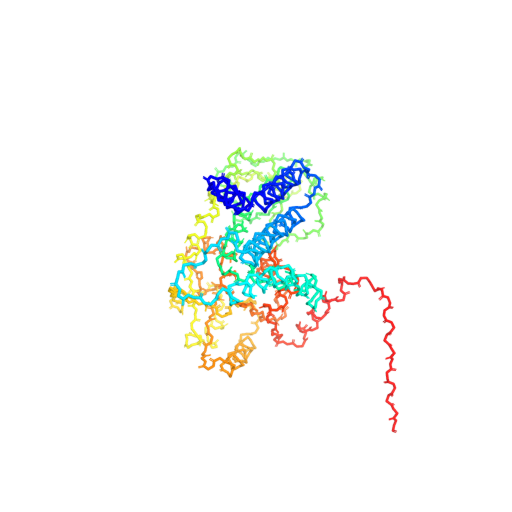225 ? 12.703 13.483 -32.886 1.00 92.25 225 GLN A C 1
ATOM 1789 O O . GLN A 1 225 ? 12.902 13.273 -31.689 1.00 92.25 225 GLN A O 1
ATOM 1794 N N . ILE A 1 226 ? 11.582 14.016 -33.361 1.00 94.62 226 ILE A N 1
ATOM 1795 C CA . ILE A 1 226 ? 10.402 14.229 -32.534 1.00 94.62 226 ILE A CA 1
ATOM 1796 C C . ILE A 1 226 ? 9.570 12.949 -32.578 1.00 94.62 226 ILE A C 1
ATOM 1798 O O . ILE A 1 226 ? 9.246 12.441 -33.648 1.00 94.62 226 ILE A O 1
ATOM 1802 N N . VAL A 1 227 ? 9.257 12.416 -31.404 1.00 95.38 227 VAL A N 1
ATOM 1803 C CA . VAL A 1 227 ? 8.416 11.236 -31.229 1.00 95.38 227 VAL A CA 1
ATOM 1804 C C . VAL A 1 227 ? 7.161 11.660 -30.488 1.00 95.38 227 VAL A C 1
ATOM 1806 O O . VAL A 1 227 ? 7.239 12.166 -29.367 1.00 95.38 227 VAL A O 1
ATOM 1809 N N . GLN A 1 228 ? 6.001 11.456 -31.110 1.00 95.12 228 GLN A N 1
ATOM 1810 C CA . GLN A 1 228 ? 4.726 11.606 -30.420 1.00 95.12 228 GLN A CA 1
ATOM 1811 C C . GLN A 1 228 ? 4.490 10.376 -29.546 1.00 95.12 228 GLN A C 1
ATOM 1813 O O . GLN A 1 228 ? 4.377 9.259 -30.045 1.00 95.12 228 GLN A O 1
ATOM 1818 N N . VAL A 1 229 ? 4.416 10.594 -28.240 1.00 92.75 229 VAL A N 1
ATOM 1819 C CA . VAL A 1 229 ? 4.108 9.570 -27.250 1.00 92.75 229 VAL A CA 1
ATOM 1820 C C . VAL A 1 229 ? 2.641 9.706 -26.888 1.00 92.75 229 VAL A C 1
ATOM 1822 O O . VAL A 1 229 ? 2.219 10.720 -26.331 1.00 92.75 229 VAL A O 1
ATOM 1825 N N . ASP A 1 230 ? 1.863 8.682 -27.212 1.00 90.75 230 ASP A N 1
ATOM 1826 C CA . ASP A 1 230 ? 0.506 8.533 -26.707 1.00 90.75 230 ASP A CA 1
ATOM 1827 C C . ASP A 1 230 ? 0.575 7.771 -25.381 1.00 90.75 230 ASP A C 1
ATOM 1829 O O . ASP A 1 230 ? 1.153 6.684 -25.302 1.00 90.75 230 ASP A O 1
ATOM 1833 N N . ARG A 1 231 ? 0.009 8.338 -24.315 1.00 84.12 231 ARG A N 1
ATOM 1834 C CA . ARG A 1 231 ? -0.120 7.627 -23.040 1.00 84.12 231 ARG A CA 1
ATOM 1835 C C . ARG A 1 231 ? -1.082 6.455 -23.170 1.00 84.12 231 ARG A C 1
ATOM 1837 O O . ARG A 1 231 ? -1.003 5.542 -22.351 1.00 84.12 231 ARG A O 1
ATOM 1844 N N . GLY A 1 232 ? -1.997 6.499 -24.143 1.00 79.19 232 GLY A N 1
ATOM 1845 C CA . GLY A 1 232 ? -2.968 5.454 -24.461 1.00 79.19 232 GLY A CA 1
ATOM 1846 C C . GLY A 1 232 ? -3.907 5.102 -23.307 1.00 79.19 232 GLY A C 1
ATOM 1847 O O . GLY A 1 232 ? -4.619 4.101 -23.372 1.00 79.19 232 GLY A O 1
ATOM 1848 N N . GLN A 1 233 ? -3.887 5.882 -22.225 1.00 80.25 233 GLN A N 1
ATOM 1849 C CA . GLN A 1 233 ? -4.473 5.510 -20.951 1.00 80.25 233 GLN A CA 1
ATOM 1850 C C . GLN A 1 233 ? -5.206 6.705 -20.348 1.00 80.25 233 GLN A C 1
ATOM 1852 O O . GLN A 1 233 ? -4.607 7.653 -19.836 1.00 80.25 233 GLN A O 1
ATOM 1857 N N . GLU A 1 234 ? -6.534 6.616 -20.375 1.00 88.62 234 GLU A N 1
ATOM 1858 C CA . GLU A 1 234 ? -7.421 7.555 -19.697 1.00 88.62 234 GLU A CA 1
ATOM 1859 C C . GLU A 1 234 ? -7.122 7.557 -18.194 1.00 88.62 234 GLU A C 1
ATOM 1861 O O . GLU A 1 234 ? -7.076 6.490 -17.572 1.00 88.62 234 GLU A O 1
ATOM 1866 N N . VAL A 1 235 ? -6.954 8.743 -17.601 1.00 88.69 235 VAL A N 1
ATOM 1867 C CA . VAL A 1 235 ? -6.771 8.887 -16.152 1.00 88.69 235 VAL A CA 1
ATOM 1868 C C . VAL A 1 235 ? -8.072 8.507 -15.454 1.00 88.69 235 VAL A C 1
ATOM 1870 O O . VAL A 1 235 ? -9.086 9.192 -15.590 1.00 88.69 235 VAL A O 1
ATOM 1873 N N . LEU A 1 236 ? -8.053 7.427 -14.677 1.00 92.19 236 LEU A N 1
ATOM 1874 C CA . LEU A 1 236 ? -9.254 6.941 -14.007 1.00 92.19 236 LEU A CA 1
ATOM 1875 C C . LEU A 1 236 ? -9.379 7.533 -12.597 1.00 92.19 236 LEU A C 1
ATOM 1877 O O . LEU A 1 236 ? -8.414 7.538 -11.827 1.00 92.19 236 LEU A O 1
ATOM 1881 N N . PRO A 1 237 ? -10.579 7.983 -12.188 1.00 93.44 237 PRO A N 1
ATOM 1882 C CA . PRO A 1 237 ? -10.782 8.487 -10.840 1.00 93.44 237 PRO A CA 1
ATOM 1883 C C . PRO A 1 237 ? -10.647 7.350 -9.817 1.00 93.44 237 PRO A C 1
ATOM 1885 O O . PRO A 1 237 ? -11.041 6.205 -10.065 1.00 93.44 237 PRO A O 1
ATOM 1888 N N . TRP A 1 238 ? -10.149 7.666 -8.617 1.00 95.31 238 TRP A N 1
ATOM 1889 C CA . TRP A 1 238 ? -9.849 6.658 -7.590 1.00 95.31 238 TRP A CA 1
ATOM 1890 C C . TRP A 1 238 ? -11.001 5.684 -7.253 1.00 95.31 238 TRP A C 1
ATOM 1892 O O . TRP A 1 238 ? -10.698 4.523 -6.975 1.00 95.31 238 TRP A O 1
ATOM 1902 N N . PRO A 1 239 ? -12.310 6.039 -7.285 1.00 96.06 239 PRO A N 1
ATOM 1903 C CA . PRO A 1 239 ? -13.367 5.062 -7.017 1.00 96.06 239 PRO A CA 1
ATOM 1904 C C . PRO A 1 239 ? -13.425 3.952 -8.073 1.00 96.06 239 PRO A C 1
ATOM 1906 O O . PRO A 1 239 ? -13.704 2.801 -7.732 1.00 96.06 239 PRO A O 1
ATOM 1909 N N . VAL A 1 240 ? -13.122 4.284 -9.334 1.00 96.88 240 VAL A N 1
ATOM 1910 C CA . VAL A 1 240 ? -13.062 3.325 -10.445 1.00 96.88 240 VAL A CA 1
ATOM 1911 C C . VAL A 1 240 ? -11.852 2.414 -10.267 1.00 96.88 240 VAL A C 1
ATOM 1913 O O . VAL A 1 240 ? -12.012 1.196 -10.273 1.00 96.88 240 VAL A O 1
ATOM 1916 N N . LEU A 1 241 ? -10.673 2.974 -9.972 1.00 96.06 241 LEU A N 1
ATOM 1917 C CA . LEU A 1 241 ? -9.463 2.193 -9.676 1.00 96.06 241 LEU A CA 1
ATOM 1918 C C . LEU A 1 241 ? -9.643 1.278 -8.455 1.00 96.06 241 LEU A C 1
ATOM 1920 O O . LEU A 1 241 ? -9.202 0.130 -8.461 1.00 96.06 241 LEU A O 1
ATOM 1924 N N . LEU A 1 242 ? -10.355 1.737 -7.421 1.00 96.31 242 LEU A N 1
ATOM 1925 C CA . LEU A 1 242 ? -10.705 0.913 -6.263 1.00 96.31 242 LEU A CA 1
ATOM 1926 C C . LEU A 1 242 ? -11.604 -0.265 -6.657 1.00 96.31 242 LEU A C 1
ATOM 1928 O O . LEU A 1 242 ? -11.420 -1.379 -6.162 1.00 96.31 242 LEU A O 1
ATOM 1932 N N . GLN A 1 243 ? -12.597 -0.030 -7.515 1.00 96.81 243 GLN A N 1
ATOM 1933 C CA . GLN A 1 243 ? -13.481 -1.083 -8.005 1.00 96.81 243 GLN A CA 1
ATOM 1934 C C . GLN A 1 243 ? -12.728 -2.077 -8.895 1.00 96.81 243 GLN A C 1
ATOM 1936 O O . GLN A 1 243 ? -12.890 -3.284 -8.707 1.00 96.81 243 GLN A O 1
ATOM 1941 N N . MET A 1 244 ? -11.881 -1.586 -9.803 1.00 96.88 244 MET A N 1
ATOM 1942 C CA . MET A 1 244 ? -11.001 -2.402 -10.643 1.00 96.88 244 MET A CA 1
ATOM 1943 C C . MET A 1 244 ? -10.087 -3.273 -9.785 1.00 96.88 244 MET A C 1
ATOM 1945 O O . MET A 1 244 ? -10.107 -4.493 -9.924 1.00 96.88 244 MET A O 1
ATOM 1949 N N . GLY A 1 245 ? -9.381 -2.674 -8.821 1.00 96.19 245 GLY A N 1
ATOM 1950 C CA . GLY A 1 245 ? -8.500 -3.391 -7.903 1.00 96.19 245 GLY A CA 1
ATOM 1951 C C . GLY A 1 245 ? -9.242 -4.449 -7.093 1.00 96.19 245 GLY A C 1
ATOM 1952 O O . GLY A 1 245 ? -8.774 -5.572 -6.983 1.00 96.19 245 GLY A O 1
ATOM 1953 N N . ARG A 1 246 ? -10.450 -4.154 -6.591 1.00 96.00 246 ARG A N 1
ATOM 1954 C CA . ARG A 1 246 ? -11.278 -5.143 -5.873 1.00 96.00 246 ARG A CA 1
ATOM 1955 C C . ARG A 1 246 ? -11.743 -6.295 -6.759 1.00 96.00 246 ARG A C 1
ATOM 1957 O O . ARG A 1 246 ? -11.755 -7.430 -6.296 1.00 96.00 246 ARG A O 1
ATOM 1964 N N . LYS A 1 247 ? -12.156 -6.009 -7.996 1.00 96.69 247 LYS A N 1
ATOM 1965 C CA . LYS A 1 247 ? -12.630 -7.020 -8.953 1.00 96.69 247 LYS A CA 1
ATOM 1966 C C . LYS A 1 247 ? -11.483 -7.915 -9.430 1.00 96.69 247 LYS A C 1
ATOM 1968 O O . LYS A 1 247 ? -11.679 -9.115 -9.586 1.00 96.69 247 LYS A O 1
ATOM 1973 N N . GLY A 1 248 ? -10.308 -7.325 -9.637 1.00 96.12 248 GLY A N 1
ATOM 1974 C CA . GLY A 1 248 ? -9.088 -8.008 -10.058 1.00 96.12 248 GLY A CA 1
ATOM 1975 C C . GLY A 1 248 ? -8.262 -8.592 -8.914 1.00 96.12 248 GLY A C 1
ATOM 1976 O O . GLY A 1 248 ? -7.204 -9.157 -9.178 1.00 96.12 248 GLY A O 1
ATOM 1977 N N . LEU A 1 249 ? -8.698 -8.471 -7.653 1.00 97.75 249 LEU A N 1
ATOM 1978 C CA . LEU A 1 249 ? -7.892 -8.919 -6.522 1.00 97.75 249 LEU A CA 1
ATOM 1979 C C . LEU A 1 249 ? -7.827 -10.448 -6.469 1.00 97.75 249 LEU A C 1
ATOM 1981 O O . LEU A 1 249 ? -8.845 -11.136 -6.341 1.00 97.75 249 LEU A O 1
ATOM 1985 N N . ARG A 1 250 ? -6.604 -10.973 -6.512 1.00 98.25 250 ARG A N 1
ATOM 1986 C CA . ARG A 1 250 ? -6.312 -12.408 -6.489 1.00 98.25 250 ARG A CA 1
ATOM 1987 C C . ARG A 1 250 ? -5.286 -12.748 -5.422 1.00 98.25 250 ARG A C 1
ATOM 1989 O O . ARG A 1 250 ? -4.536 -11.883 -4.979 1.00 98.25 250 ARG A O 1
ATOM 1996 N N . CYS A 1 251 ? -5.247 -14.007 -5.019 1.00 98.62 251 CYS A N 1
ATOM 1997 C CA . CYS A 1 251 ? -4.209 -14.545 -4.154 1.00 98.62 251 CYS A CA 1
ATOM 1998 C C . CYS A 1 251 ? -3.797 -15.947 -4.606 1.00 98.62 251 CYS A C 1
ATOM 2000 O O . CYS A 1 251 ? -4.526 -16.629 -5.325 1.00 98.62 251 CYS A O 1
ATOM 2002 N N . VAL A 1 252 ? -2.616 -16.368 -4.177 1.00 98.38 252 VAL A N 1
ATOM 2003 C CA . VAL A 1 252 ? -2.060 -17.699 -4.388 1.00 98.38 252 VAL A CA 1
ATOM 2004 C C . VAL A 1 252 ? -2.010 -18.413 -3.046 1.00 98.38 252 VAL A C 1
ATOM 2006 O O . VAL A 1 252 ? -1.572 -17.849 -2.038 1.00 98.38 252 VAL A O 1
ATOM 2009 N N . GLU A 1 253 ? -2.465 -19.658 -3.024 1.00 98.44 253 GLU A N 1
ATOM 2010 C CA . GLU A 1 253 ? -2.354 -20.514 -1.847 1.00 98.44 253 GLU A CA 1
ATOM 2011 C C . GLU A 1 253 ? -0.976 -21.165 -1.784 1.00 98.44 253 GLU A C 1
ATOM 2013 O O . GLU A 1 253 ? -0.391 -21.497 -2.813 1.00 98.44 253 GLU A O 1
ATOM 2018 N N . TRP A 1 254 ? -0.471 -21.411 -0.572 1.00 98.25 254 TRP A N 1
ATOM 2019 C CA . TRP A 1 254 ? 0.816 -22.086 -0.392 1.00 98.25 254 TRP A CA 1
ATOM 2020 C C . TRP A 1 254 ? 0.918 -23.410 -1.168 1.00 98.25 254 TRP A C 1
ATOM 2022 O O . TRP A 1 254 ? 1.939 -23.673 -1.793 1.00 98.25 254 TRP A O 1
ATOM 2032 N N . ALA A 1 255 ? -0.158 -24.203 -1.192 1.00 98.06 255 ALA A N 1
ATOM 2033 C CA . ALA A 1 255 ? -0.198 -25.495 -1.878 1.00 98.06 255 ALA A CA 1
ATOM 2034 C C . ALA A 1 255 ? -0.056 -25.401 -3.410 1.00 98.06 255 ALA A C 1
ATOM 2036 O O . ALA A 1 255 ? 0.313 -26.387 -4.043 1.00 98.06 255 ALA A O 1
ATOM 2037 N N . ALA A 1 256 ? -0.342 -24.238 -4.005 1.00 97.19 256 ALA A N 1
ATOM 2038 C CA . ALA A 1 256 ? -0.176 -24.001 -5.438 1.00 97.19 256 ALA A CA 1
ATOM 2039 C C . ALA A 1 256 ? 1.257 -23.576 -5.805 1.00 97.19 256 ALA A C 1
ATOM 2041 O O . ALA A 1 256 ? 1.636 -23.601 -6.976 1.00 97.19 256 ALA A O 1
ATOM 2042 N N . LEU A 1 257 ? 2.068 -23.179 -4.819 1.00 97.38 257 LEU A N 1
ATOM 2043 C CA . LEU A 1 257 ? 3.447 -22.766 -5.039 1.00 97.38 257 LEU A CA 1
ATOM 2044 C C . LEU A 1 257 ? 4.398 -23.963 -4.970 1.00 97.38 257 LEU A C 1
ATOM 2046 O O . LEU A 1 257 ? 4.229 -24.897 -4.191 1.00 97.38 257 LEU A O 1
ATOM 2050 N N . SER A 1 258 ? 5.452 -23.909 -5.778 1.00 97.00 258 SER A N 1
ATOM 2051 C CA . SER A 1 258 ? 6.544 -24.878 -5.745 1.00 97.00 258 SER A CA 1
ATOM 2052 C C . SER A 1 258 ? 7.866 -24.210 -6.109 1.00 97.00 258 SER A C 1
ATOM 2054 O O . SER A 1 258 ? 7.898 -23.157 -6.753 1.00 97.00 258 SER A O 1
ATOM 2056 N N . LEU A 1 259 ? 8.984 -24.858 -5.771 1.00 96.56 259 LEU A N 1
ATOM 2057 C CA . LEU A 1 259 ? 10.308 -24.416 -6.213 1.00 96.56 259 LEU A CA 1
ATOM 2058 C C . LEU A 1 259 ? 10.386 -24.273 -7.742 1.00 96.56 259 LEU A C 1
ATOM 2060 O O . LEU A 1 259 ? 11.044 -23.362 -8.240 1.00 96.56 259 LEU A O 1
ATOM 2064 N N . GLN A 1 260 ? 9.720 -25.157 -8.490 1.00 94.81 260 GLN A N 1
ATOM 2065 C CA . GLN A 1 260 ? 9.746 -25.120 -9.950 1.00 94.81 260 GLN A CA 1
ATOM 2066 C C . GLN A 1 260 ? 9.066 -23.859 -10.496 1.00 94.81 260 GLN A C 1
ATOM 2068 O O . GLN A 1 260 ? 9.626 -23.193 -11.363 1.00 94.81 260 GLN A O 1
ATOM 2073 N N . VAL A 1 261 ? 7.924 -23.483 -9.920 1.00 93.31 261 VAL A N 1
ATOM 2074 C CA . VAL A 1 261 ? 7.207 -22.241 -10.245 1.00 93.31 261 VAL A CA 1
ATOM 2075 C C . VAL A 1 261 ? 8.065 -21.002 -9.935 1.00 93.31 261 VAL A C 1
ATOM 2077 O O . VAL A 1 261 ? 8.103 -20.048 -10.714 1.00 93.31 261 VAL A O 1
ATOM 2080 N N . MET A 1 262 ? 8.847 -21.033 -8.851 1.00 93.69 262 MET A N 1
ATOM 2081 C CA . MET A 1 262 ? 9.771 -19.943 -8.504 1.00 93.69 262 MET A CA 1
ATOM 2082 C C . MET A 1 262 ? 11.021 -19.866 -9.401 1.00 93.69 262 MET A C 1
ATOM 2084 O O . MET A 1 262 ? 11.689 -18.831 -9.411 1.00 93.69 262 MET A O 1
ATOM 2088 N N . ARG A 1 263 ? 11.362 -20.936 -10.137 1.00 93.62 263 ARG A N 1
ATOM 2089 C CA . ARG A 1 263 ? 12.500 -20.979 -11.082 1.00 93.62 263 ARG A CA 1
ATOM 2090 C C . ARG A 1 263 ? 12.172 -20.385 -12.446 1.00 93.62 263 ARG A C 1
ATOM 2092 O O . ARG A 1 263 ? 13.072 -19.895 -13.122 1.00 93.62 263 ARG A O 1
ATOM 2099 N N . THR A 1 264 ? 10.918 -20.472 -12.877 1.00 87.56 264 THR A N 1
ATOM 2100 C CA . THR A 1 264 ? 10.490 -19.972 -14.186 1.00 87.56 264 THR A CA 1
ATOM 2101 C C . THR A 1 264 ? 10.503 -18.445 -14.223 1.00 87.56 264 THR A C 1
ATOM 2103 O O . THR A 1 264 ? 9.580 -17.799 -13.723 1.00 87.56 264 THR A O 1
ATOM 2106 N N . ASN A 1 265 ? 11.547 -17.873 -14.831 1.00 76.94 265 ASN A N 1
ATOM 2107 C CA . ASN A 1 265 ? 11.646 -16.437 -15.092 1.00 76.94 265 ASN A CA 1
ATOM 2108 C C . ASN A 1 265 ? 10.562 -15.977 -16.080 1.00 76.94 265 ASN A C 1
ATOM 2110 O O . ASN A 1 265 ? 10.193 -16.706 -17.000 1.00 76.94 265 ASN A O 1
ATOM 2114 N N . GLY A 1 266 ? 10.062 -14.755 -15.879 1.00 61.81 266 GLY A N 1
ATOM 2115 C CA . GLY A 1 266 ? 8.825 -14.241 -16.481 1.00 61.81 266 GLY A CA 1
ATOM 2116 C C . GLY A 1 266 ? 8.767 -14.101 -18.007 1.00 61.81 266 GLY A C 1
ATOM 2117 O O . GLY A 1 266 ? 7.711 -13.753 -18.512 1.00 61.81 266 GLY A O 1
ATOM 2118 N N . THR A 1 267 ? 9.831 -14.382 -18.764 1.00 58.88 267 THR A N 1
ATOM 2119 C CA . THR A 1 267 ? 9.802 -14.228 -20.234 1.00 58.88 267 THR A CA 1
ATOM 2120 C C . THR A 1 267 ? 9.055 -15.352 -20.951 1.00 58.88 267 THR A C 1
ATOM 2122 O O . THR A 1 267 ? 8.608 -15.152 -22.072 1.00 58.88 267 THR A O 1
ATOM 2125 N N . ASN A 1 268 ? 8.891 -16.513 -20.307 1.00 61.00 268 ASN A N 1
ATOM 2126 C CA . ASN A 1 268 ? 8.145 -17.653 -20.849 1.00 61.00 26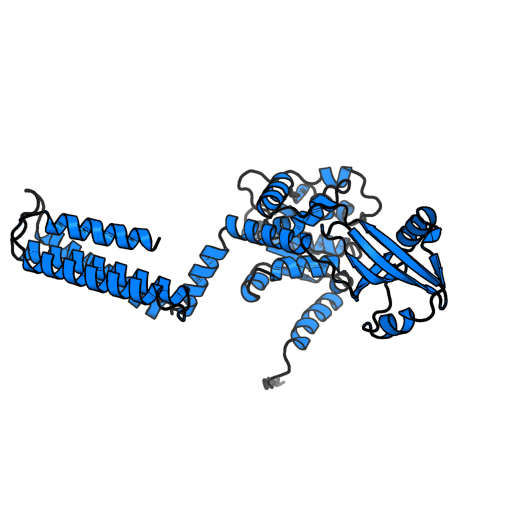8 ASN A CA 1
ATOM 2127 C C . ASN A 1 268 ? 6.918 -17.959 -19.984 1.00 61.00 268 ASN A C 1
ATOM 2129 O O . ASN A 1 268 ? 6.616 -19.130 -19.752 1.00 61.00 268 ASN A O 1
ATOM 2133 N N . ALA A 1 269 ? 6.264 -16.927 -19.440 1.00 58.78 269 ALA A N 1
ATOM 2134 C CA . ALA A 1 269 ? 5.006 -17.102 -18.727 1.00 58.78 269 ALA A CA 1
ATOM 2135 C C . ALA A 1 269 ? 3.966 -17.653 -19.712 1.00 58.78 269 ALA A C 1
ATOM 2137 O O . ALA A 1 269 ? 3.339 -16.923 -20.475 1.00 58.78 269 ALA A O 1
ATOM 2138 N N . THR A 1 270 ? 3.824 -18.974 -19.741 1.00 62.41 270 THR A N 1
ATOM 2139 C CA . THR A 1 270 ? 2.660 -19.625 -20.329 1.00 62.41 270 THR A CA 1
ATOM 2140 C C . THR A 1 270 ? 1.441 -19.100 -19.574 1.00 62.41 270 THR A C 1
ATOM 2142 O O . THR A 1 270 ? 1.521 -18.928 -18.357 1.00 62.41 270 THR A O 1
ATOM 2145 N N . GLY A 1 271 ? 0.319 -18.836 -20.256 1.00 66.62 271 GLY A N 1
ATOM 2146 C CA . GLY A 1 271 ? -0.905 -18.297 -19.630 1.00 66.62 271 GLY A CA 1
ATOM 2147 C C . GLY A 1 271 ? -1.376 -19.051 -18.371 1.00 66.62 271 GLY A C 1
ATOM 2148 O O . GLY A 1 271 ? -2.118 -18.501 -17.561 1.00 66.62 271 GLY A O 1
ATOM 2149 N N . ASP A 1 272 ? -0.875 -20.268 -18.165 1.00 82.31 272 ASP A N 1
ATOM 2150 C CA . ASP A 1 272 ? -1.031 -21.102 -16.975 1.00 82.31 272 ASP A CA 1
ATOM 2151 C C . ASP A 1 272 ? -0.534 -20.467 -15.661 1.00 82.31 272 ASP A C 1
ATOM 2153 O O . ASP A 1 272 ? -1.080 -20.783 -14.606 1.00 82.31 272 ASP A O 1
ATOM 2157 N N . ASP A 1 273 ? 0.438 -19.543 -15.670 1.00 90.69 273 ASP A N 1
ATOM 2158 C CA . ASP A 1 273 ? 0.944 -18.934 -14.422 1.00 90.69 273 ASP A CA 1
ATOM 2159 C C . ASP A 1 273 ? -0.159 -18.160 -13.671 1.00 90.69 273 ASP A C 1
ATOM 2161 O O . ASP A 1 273 ? -0.224 -18.178 -12.440 1.00 90.69 273 ASP A O 1
ATOM 2165 N N . PHE A 1 274 ? -1.081 -17.526 -14.403 1.00 93.62 274 PHE A N 1
ATOM 2166 C CA . PHE A 1 274 ? -2.224 -16.822 -13.814 1.00 93.62 274 PHE A CA 1
ATOM 2167 C C . PHE A 1 274 ? -3.258 -17.785 -13.206 1.00 93.62 274 PHE A C 1
ATOM 2169 O O . PHE A 1 274 ? -3.977 -17.422 -12.272 1.00 93.62 274 PHE A O 1
ATOM 2176 N N . ALA A 1 275 ? -3.313 -19.031 -13.691 1.00 95.31 275 ALA A N 1
ATOM 2177 C CA . ALA A 1 275 ? -4.205 -20.063 -13.166 1.00 95.31 275 ALA A CA 1
ATOM 2178 C C . ALA A 1 275 ? -3.780 -20.569 -11.775 1.00 95.31 275 ALA A C 1
ATOM 2180 O O . ALA A 1 275 ? -4.597 -21.161 -11.071 1.00 95.31 275 ALA A O 1
ATOM 2181 N N . LEU A 1 276 ? -2.536 -20.302 -11.351 1.00 96.19 276 LEU A N 1
ATOM 2182 C CA . LEU A 1 276 ? -2.060 -20.616 -9.998 1.00 96.19 276 LEU A CA 1
ATOM 2183 C C . LEU A 1 276 ? -2.688 -19.721 -8.922 1.00 96.19 276 LEU A C 1
ATOM 2185 O O . LEU A 1 276 ? -2.730 -20.102 -7.752 1.00 96.19 276 LEU A O 1
ATOM 2189 N N . SER A 1 277 ? -3.164 -18.530 -9.290 1.00 97.75 277 SER A N 1
ATOM 2190 C CA . SER A 1 277 ? -3.898 -17.663 -8.372 1.00 97.75 277 SER A CA 1
ATOM 2191 C C . SER A 1 277 ? -5.403 -17.898 -8.477 1.00 97.75 277 SER A C 1
ATOM 2193 O O . SER A 1 277 ? -5.912 -18.395 -9.481 1.00 97.75 277 SER A O 1
ATOM 2195 N N . ARG A 1 278 ? -6.152 -17.478 -7.457 1.00 98.00 278 ARG A N 1
ATOM 2196 C CA . ARG A 1 278 ? -7.620 -17.456 -7.440 1.00 98.00 278 ARG A CA 1
ATOM 2197 C C . ARG A 1 278 ? -8.148 -16.085 -7.014 1.00 98.00 278 ARG A C 1
ATOM 2199 O O . ARG A 1 278 ? -7.434 -15.355 -6.327 1.00 98.00 278 ARG A O 1
ATOM 2206 N N . PRO A 1 279 ? -9.392 -15.718 -7.370 1.00 98.25 279 PRO A N 1
ATOM 2207 C CA . PRO A 1 279 ? -10.036 -14.533 -6.813 1.00 98.25 279 PRO A CA 1
ATOM 2208 C C . PRO A 1 279 ? -10.081 -14.580 -5.280 1.00 98.25 279 PRO A C 1
ATOM 2210 O O . PRO A 1 279 ? -10.275 -15.645 -4.684 1.00 98.25 279 PRO A O 1
ATOM 2213 N N . VAL A 1 280 ? -9.926 -13.419 -4.645 1.00 98.12 280 VAL A N 1
ATOM 2214 C CA . VAL A 1 280 ? -10.040 -13.291 -3.186 1.00 98.12 280 VAL A CA 1
ATOM 2215 C C . VAL A 1 280 ? -11.508 -13.373 -2.764 1.00 98.12 280 VAL A C 1
ATOM 2217 O O . VAL A 1 280 ? -12.370 -12.677 -3.302 1.00 98.12 280 VAL A O 1
ATOM 2220 N N . GLY A 1 281 ? -11.801 -14.214 -1.773 1.00 97.31 281 GLY A N 1
ATOM 2221 C CA . GLY A 1 281 ? -13.135 -14.395 -1.215 1.00 97.31 281 GLY A CA 1
ATOM 2222 C C . GLY A 1 281 ? -13.660 -13.151 -0.492 1.00 97.31 281 GLY A C 1
ATOM 2223 O O . GLY A 1 281 ? -12.913 -12.284 -0.029 1.00 97.31 281 GLY A O 1
ATOM 2224 N N . ARG A 1 282 ? -14.986 -13.052 -0.339 1.00 94.69 282 ARG A N 1
ATOM 2225 C CA . ARG A 1 282 ? -15.611 -11.915 0.353 1.00 94.69 282 ARG A CA 1
ATOM 2226 C C . ARG A 1 282 ? -15.131 -11.845 1.805 1.00 94.69 282 ARG A C 1
ATOM 2228 O O . ARG A 1 282 ? -15.416 -12.726 2.605 1.00 94.69 282 ARG A O 1
ATOM 2235 N N . GLY A 1 283 ? -14.437 -10.761 2.149 1.00 93.06 283 GLY A N 1
ATOM 2236 C CA . GLY A 1 283 ? -13.896 -10.546 3.495 1.00 93.06 283 GLY A CA 1
ATOM 2237 C C . GLY A 1 283 ? -12.577 -11.271 3.778 1.00 93.06 283 GLY A C 1
ATOM 2238 O O . GLY A 1 283 ? -11.943 -10.954 4.782 1.00 93.06 283 GLY A O 1
ATOM 2239 N N . GLU A 1 284 ? -12.104 -12.141 2.881 1.00 96.81 284 GLU A N 1
ATOM 2240 C CA . GLU A 1 284 ? -10.788 -12.784 2.980 1.00 96.81 284 GLU A CA 1
ATOM 2241 C C . GLU A 1 284 ? -9.676 -11.726 2.980 1.00 96.81 284 GLU A C 1
ATOM 2243 O O . GLU A 1 284 ? -9.814 -10.672 2.355 1.00 96.81 284 GLU A O 1
ATOM 2248 N N . ILE A 1 285 ? -8.599 -11.966 3.726 1.00 96.12 285 ILE A N 1
ATOM 2249 C CA . ILE A 1 285 ? -7.443 -11.072 3.842 1.00 96.12 285 ILE A CA 1
ATOM 2250 C C . ILE A 1 285 ? -6.227 -11.821 3.312 1.00 96.12 285 ILE A C 1
ATOM 2252 O O . ILE A 1 285 ? -5.954 -12.922 3.781 1.00 96.12 285 ILE A O 1
ATOM 2256 N N . ILE A 1 286 ? -5.489 -11.199 2.391 1.00 98.44 286 ILE A N 1
ATOM 2257 C CA . ILE A 1 286 ? -4.227 -11.752 1.900 1.00 98.44 286 ILE A CA 1
ATOM 2258 C C . ILE A 1 286 ? -3.153 -11.542 2.969 1.00 98.44 286 ILE A C 1
ATOM 2260 O O . ILE A 1 286 ? -2.978 -10.423 3.462 1.00 98.44 286 ILE A O 1
ATOM 2264 N N . ASP A 1 287 ? -2.441 -12.599 3.351 1.00 98.56 287 ASP A N 1
ATOM 2265 C CA . ASP A 1 287 ? -1.479 -12.521 4.452 1.00 98.56 287 ASP A CA 1
ATOM 2266 C C . ASP A 1 287 ? -0.212 -11.758 4.057 1.00 98.56 287 ASP A C 1
ATOM 2268 O O . ASP A 1 287 ? 0.236 -10.888 4.812 1.00 98.56 287 ASP A O 1
ATOM 2272 N N . PHE A 1 288 ? 0.322 -12.033 2.865 1.00 98.62 288 PHE A N 1
ATOM 2273 C CA . PHE A 1 288 ? 1.575 -11.448 2.397 1.00 98.62 288 PHE A CA 1
ATOM 2274 C C . PHE A 1 288 ? 1.490 -10.920 0.966 1.00 98.62 288 PHE A C 1
ATOM 2276 O O . PHE A 1 288 ? 1.131 -11.654 0.053 1.00 98.62 288 PHE A O 1
ATOM 2283 N N . PHE A 1 289 ? 1.920 -9.678 0.763 1.00 98.44 289 PHE A N 1
ATOM 2284 C CA . PHE A 1 289 ? 2.418 -9.198 -0.524 1.00 98.44 289 PHE A CA 1
ATOM 2285 C C . PHE A 1 289 ? 3.887 -9.611 -0.651 1.00 98.44 289 PHE A C 1
ATOM 2287 O O . PHE A 1 289 ? 4.684 -9.223 0.202 1.00 98.44 289 PHE A O 1
ATOM 2294 N N . VAL A 1 290 ? 4.265 -10.390 -1.663 1.00 98.38 290 VAL A N 1
ATOM 2295 C CA . VAL A 1 290 ? 5.648 -10.871 -1.819 1.00 98.38 290 VAL A CA 1
ATOM 2296 C C . VAL A 1 290 ? 6.406 -9.983 -2.797 1.00 98.38 290 VAL A C 1
ATOM 2298 O O . VAL A 1 290 ? 6.261 -10.125 -4.009 1.00 98.38 290 VAL A O 1
ATOM 2301 N N . SER A 1 291 ? 7.265 -9.114 -2.269 1.00 97.75 291 SER A N 1
ATOM 2302 C CA . SER A 1 291 ? 8.194 -8.327 -3.081 1.00 97.75 291 SER A CA 1
ATOM 2303 C C . SER A 1 291 ? 9.515 -9.076 -3.219 1.00 97.75 291 SER A C 1
ATOM 2305 O O . SER A 1 291 ? 10.107 -9.501 -2.220 1.00 97.75 291 SER A O 1
ATOM 2307 N N . HIS A 1 292 ? 9.984 -9.275 -4.452 1.00 97.12 292 HIS A N 1
ATOM 2308 C CA . HIS A 1 292 ? 11.234 -9.985 -4.715 1.00 97.12 292 HIS A CA 1
ATOM 2309 C C . HIS A 1 292 ? 11.805 -9.697 -6.113 1.00 97.12 292 HIS A C 1
ATOM 2311 O O . HIS A 1 292 ? 11.116 -9.236 -7.026 1.00 97.12 292 HIS A O 1
ATOM 2317 N N . SER A 1 293 ? 13.089 -10.009 -6.314 1.00 95.56 293 SER A N 1
ATOM 2318 C CA . SER A 1 293 ? 13.682 -10.023 -7.653 1.00 95.56 293 SER A CA 1
ATOM 2319 C C . SER A 1 293 ? 13.564 -11.405 -8.295 1.00 95.56 293 SER A C 1
ATOM 2321 O O . SER A 1 293 ? 13.947 -12.426 -7.712 1.00 95.56 293 SER A O 1
ATOM 2323 N N . TRP A 1 294 ? 13.080 -11.453 -9.537 1.00 94.12 294 TRP A N 1
ATOM 2324 C CA . TRP A 1 294 ? 13.084 -12.687 -10.327 1.00 94.12 294 TRP A CA 1
ATOM 2325 C C . TRP A 1 294 ? 14.507 -13.174 -10.632 1.00 94.12 294 TRP A C 1
ATOM 2327 O O . TRP A 1 294 ? 14.723 -14.380 -10.658 1.00 94.12 294 TRP A O 1
ATOM 2337 N N . SER A 1 295 ? 15.481 -12.261 -10.719 1.00 94.06 295 SER A N 1
ATOM 2338 C CA . SER A 1 295 ? 16.891 -12.572 -10.990 1.00 94.06 295 SER A CA 1
ATOM 2339 C C . SER A 1 295 ? 17.655 -13.161 -9.797 1.00 94.06 295 SER A C 1
ATOM 2341 O O . SER A 1 295 ? 18.758 -13.672 -9.982 1.00 94.06 295 SER A O 1
ATOM 2343 N N . ASP A 1 296 ? 17.106 -13.092 -8.579 1.00 95.81 296 ASP A N 1
ATOM 2344 C CA . ASP A 1 296 ? 17.726 -13.715 -7.406 1.00 95.81 296 ASP A CA 1
ATOM 2345 C C . ASP A 1 296 ? 17.571 -15.244 -7.428 1.00 95.81 296 ASP A C 1
ATOM 2347 O O . ASP A 1 296 ? 16.641 -15.790 -8.028 1.00 95.81 296 ASP A O 1
ATOM 2351 N N . ASN A 1 297 ? 18.471 -15.946 -6.729 1.00 96.19 297 ASN A N 1
ATOM 2352 C CA . ASN A 1 297 ? 18.516 -17.406 -6.733 1.00 96.19 297 ASN A CA 1
ATOM 2353 C C . ASN A 1 297 ? 17.166 -18.017 -6.283 1.00 96.19 297 ASN A C 1
ATOM 2355 O O . ASN A 1 297 ? 16.721 -17.785 -5.152 1.00 96.19 297 ASN A O 1
ATOM 2359 N N . PRO A 1 298 ? 16.517 -18.842 -7.123 1.00 96.44 298 PRO A N 1
ATOM 2360 C CA . PRO A 1 298 ? 15.181 -19.354 -6.835 1.00 96.44 298 PRO A CA 1
ATOM 2361 C C . PRO A 1 298 ? 15.141 -20.345 -5.666 1.00 96.44 298 PRO A C 1
ATOM 2363 O O . PRO A 1 298 ? 14.140 -20.393 -4.957 1.00 96.44 298 PRO A O 1
ATOM 2366 N N . ALA A 1 299 ? 16.216 -21.103 -5.420 1.00 97.06 299 ALA A N 1
ATOM 2367 C CA . ALA A 1 299 ? 16.282 -22.027 -4.288 1.00 97.06 299 ALA A CA 1
ATOM 2368 C C . ALA A 1 299 ? 16.369 -21.279 -2.951 1.00 97.06 299 ALA A C 1
ATOM 2370 O O . ALA A 1 299 ? 15.681 -21.646 -2.002 1.00 97.06 299 ALA A O 1
ATOM 2371 N N . GLN A 1 300 ? 17.143 -20.190 -2.897 1.00 97.31 300 GLN A N 1
ATOM 2372 C CA . GLN A 1 300 ? 17.203 -19.328 -1.713 1.00 97.31 300 GLN A CA 1
ATOM 2373 C C . GLN A 1 300 ? 15.853 -18.650 -1.449 1.00 97.31 300 GLN A C 1
ATOM 2375 O O . GLN A 1 300 ? 15.370 -18.683 -0.319 1.00 97.31 300 GLN A O 1
ATOM 2380 N N . LYS A 1 301 ? 15.199 -18.110 -2.492 1.00 97.19 301 LYS A N 1
ATOM 2381 C CA . LYS A 1 301 ? 13.838 -17.549 -2.384 1.00 97.19 301 LYS A CA 1
ATOM 2382 C C . LYS A 1 301 ? 12.846 -18.565 -1.825 1.00 97.19 301 LYS A C 1
ATOM 2384 O O . LYS A 1 301 ? 12.093 -18.242 -0.913 1.00 97.19 301 LYS A O 1
ATOM 2389 N N . TRP A 1 302 ? 12.860 -19.784 -2.363 1.00 97.94 302 TRP A N 1
ATOM 2390 C CA . TRP A 1 302 ? 11.974 -20.857 -1.919 1.00 97.94 302 TRP A CA 1
ATOM 2391 C C . TRP A 1 302 ? 12.215 -21.230 -0.456 1.00 97.94 302 TRP A C 1
ATOM 2393 O O . TRP A 1 302 ? 11.265 -21.273 0.316 1.00 97.94 302 TRP A O 1
ATOM 2403 N N . SER A 1 303 ? 13.476 -21.409 -0.052 1.00 97.56 303 SER A N 1
ATOM 2404 C CA . SER A 1 303 ? 13.827 -21.715 1.338 1.00 97.56 303 SER A CA 1
ATOM 2405 C C . SER A 1 303 ? 13.381 -20.613 2.307 1.00 97.56 303 SER A C 1
ATOM 2407 O O . SER A 1 303 ? 12.828 -20.917 3.361 1.00 97.56 303 SER A O 1
ATOM 2409 N N . ALA A 1 304 ? 13.566 -19.339 1.947 1.00 97.12 304 ALA A N 1
ATOM 2410 C CA . ALA A 1 304 ? 13.096 -18.213 2.754 1.00 97.12 304 ALA A CA 1
ATOM 2411 C C . ALA A 1 304 ? 11.560 -18.171 2.841 1.00 97.12 304 ALA A C 1
ATOM 2413 O O . ALA A 1 304 ? 10.998 -17.903 3.902 1.00 97.12 304 ALA A O 1
ATOM 2414 N N . LEU A 1 305 ? 10.870 -18.479 1.740 1.00 98.00 305 LEU A N 1
ATOM 2415 C CA . LEU A 1 305 ? 9.413 -18.553 1.714 1.00 98.00 305 LEU A CA 1
ATOM 2416 C C . LEU A 1 305 ? 8.887 -19.702 2.589 1.00 98.00 305 LEU A C 1
ATOM 2418 O O . LEU A 1 305 ? 7.939 -19.489 3.339 1.00 98.00 305 LEU A O 1
ATOM 2422 N N . GLN A 1 306 ? 9.529 -20.877 2.564 1.00 98.25 306 GLN A N 1
ATOM 2423 C CA . GLN A 1 306 ? 9.208 -22.000 3.456 1.00 98.25 306 GLN A CA 1
ATOM 2424 C C . GLN A 1 306 ? 9.341 -21.602 4.929 1.00 98.25 306 GLN A C 1
ATOM 2426 O O . GLN A 1 306 ? 8.403 -21.808 5.694 1.00 98.25 306 GLN A O 1
ATOM 2431 N N . LEU A 1 307 ? 10.438 -20.937 5.304 1.00 97.69 307 LEU A N 1
ATOM 2432 C CA . LEU A 1 307 ? 10.630 -20.433 6.666 1.00 97.69 307 LEU A CA 1
ATOM 2433 C C . LEU A 1 307 ? 9.504 -19.471 7.087 1.00 97.69 307 LEU A C 1
ATOM 2435 O O . LEU A 1 307 ? 8.967 -19.575 8.194 1.00 97.69 307 LEU A O 1
ATOM 2439 N N . ALA A 1 308 ? 9.117 -18.541 6.205 1.00 97.69 308 ALA A N 1
ATOM 2440 C CA . ALA A 1 308 ? 8.014 -17.614 6.462 1.00 97.69 308 ALA A CA 1
ATOM 2441 C C . ALA A 1 308 ? 6.678 -18.349 6.661 1.00 97.69 308 ALA A C 1
ATOM 2443 O O . ALA A 1 308 ? 5.890 -17.983 7.535 1.00 97.69 308 ALA A O 1
ATOM 2444 N N . VAL A 1 309 ? 6.432 -19.386 5.856 1.00 98.38 309 VAL A N 1
ATOM 2445 C CA . VAL A 1 309 ? 5.233 -20.227 5.913 1.00 98.38 309 VAL A CA 1
ATOM 2446 C C . VAL A 1 309 ? 5.171 -21.032 7.204 1.00 98.38 309 VAL A C 1
ATOM 2448 O O . VAL A 1 309 ? 4.128 -21.029 7.852 1.00 98.38 309 VAL A O 1
ATOM 2451 N N . GLU A 1 310 ? 6.262 -21.691 7.587 1.00 98.19 310 GLU A N 1
ATOM 2452 C CA . GLU A 1 310 ? 6.361 -22.484 8.817 1.00 98.19 310 GLU A CA 1
ATOM 2453 C C . GLU A 1 310 ? 6.123 -21.597 10.042 1.00 98.19 310 GLU A C 1
ATOM 2455 O O . GLU A 1 310 ? 5.208 -21.856 10.823 1.00 98.19 310 GLU A O 1
ATOM 2460 N N . THR A 1 311 ? 6.824 -20.461 10.119 1.00 97.38 311 THR A N 1
ATOM 2461 C CA . THR A 1 311 ? 6.636 -19.463 11.187 1.00 97.38 311 THR A CA 1
ATOM 2462 C C . THR A 1 311 ? 5.186 -18.967 11.257 1.00 97.38 311 THR A C 1
ATOM 2464 O O . THR A 1 311 ? 4.625 -18.740 12.333 1.00 97.38 311 THR A O 1
ATOM 2467 N N . PHE A 1 312 ? 4.550 -18.760 10.099 1.00 97.94 312 PHE A N 1
ATOM 2468 C CA . PHE A 1 312 ? 3.154 -18.342 10.037 1.00 97.94 312 PHE A CA 1
ATOM 2469 C C . PHE A 1 312 ? 2.209 -19.449 10.519 1.00 97.94 312 PHE A C 1
ATOM 2471 O O . PHE A 1 312 ? 1.292 -19.166 11.295 1.00 97.94 312 PHE A O 1
ATOM 2478 N N . TYR A 1 313 ? 2.433 -20.691 10.087 1.00 98.38 313 TYR A N 1
ATOM 2479 C CA . TYR A 1 313 ? 1.625 -21.848 10.453 1.00 98.38 313 TYR A CA 1
ATOM 2480 C C . TYR A 1 313 ? 1.674 -22.110 11.959 1.00 98.38 313 TYR A C 1
ATOM 2482 O O . TYR A 1 313 ? 0.622 -22.242 12.579 1.00 98.38 313 TYR A O 1
ATOM 2490 N N . GLU A 1 314 ? 2.860 -22.084 12.570 1.00 98.06 314 GLU A N 1
ATOM 2491 C CA . GLU A 1 314 ? 3.028 -22.229 14.023 1.00 98.06 314 GLU A CA 1
ATOM 2492 C C . GLU A 1 314 ? 2.210 -21.196 14.807 1.00 98.06 314 GLU A C 1
ATOM 2494 O O . GLU A 1 314 ? 1.592 -21.506 15.825 1.00 98.06 314 GLU A O 1
ATOM 2499 N N . LYS A 1 315 ? 2.159 -19.957 14.308 1.00 97.69 315 LYS A N 1
ATOM 2500 C CA . LYS A 1 315 ? 1.457 -18.855 14.968 1.00 97.69 315 LYS A CA 1
ATOM 2501 C C . LYS A 1 315 ? -0.055 -18.857 14.740 1.00 97.69 315 LYS A C 1
ATOM 2503 O O . LYS A 1 315 ? -0.799 -18.354 15.584 1.00 97.69 315 LYS A O 1
ATOM 2508 N N . HIS A 1 316 ? -0.510 -19.320 13.580 1.00 97.75 316 HIS A N 1
ATOM 2509 C CA . HIS A 1 316 ? -1.889 -19.124 13.123 1.00 97.75 316 HIS A CA 1
ATOM 2510 C C . HIS A 1 316 ? -2.677 -20.419 12.895 1.00 97.75 316 HIS A C 1
ATOM 2512 O O . HIS A 1 316 ? -3.883 -20.337 12.671 1.00 97.75 316 HIS A O 1
ATOM 2518 N N . GLY A 1 317 ? -2.037 -21.590 12.945 1.00 98.31 317 GLY A N 1
ATOM 2519 C CA . GLY A 1 317 ? -2.673 -22.894 12.724 1.00 98.31 317 GLY A CA 1
ATOM 2520 C C . GLY A 1 317 ? -3.201 -23.106 11.302 1.00 98.31 317 GLY A C 1
ATOM 2521 O O . GLY A 1 317 ? -4.064 -23.953 11.089 1.00 98.31 317 GLY A O 1
ATOM 2522 N N . ARG A 1 318 ? -2.739 -22.310 10.330 1.00 98.25 318 ARG A N 1
ATOM 2523 C CA . ARG A 1 318 ? -3.104 -22.410 8.909 1.00 98.25 318 ARG A CA 1
ATOM 2524 C C . ARG A 1 318 ? -1.966 -21.919 8.024 1.00 98.25 318 ARG A C 1
ATOM 2526 O O . ARG A 1 318 ? -1.154 -21.110 8.464 1.00 98.25 318 ARG A O 1
ATOM 2533 N N . TYR A 1 319 ? -1.951 -22.341 6.764 1.00 98.56 319 TYR A N 1
ATOM 2534 C CA . TYR A 1 319 ? -1.015 -21.804 5.778 1.00 98.56 319 TYR A CA 1
ATOM 2535 C C . TYR A 1 319 ? -1.399 -20.371 5.354 1.00 98.56 319 TYR A C 1
ATOM 2537 O O . TYR A 1 319 ? -2.588 -20.017 5.369 1.00 98.56 319 TYR A O 1
ATOM 2545 N N . PRO A 1 320 ? -0.411 -19.521 5.019 1.00 98.62 320 PRO A N 1
ATOM 2546 C CA . PRO A 1 320 ? -0.666 -18.172 4.535 1.00 98.62 320 PRO A CA 1
ATOM 2547 C C . PRO A 1 320 ? -1.127 -18.153 3.071 1.00 98.62 320 PRO A C 1
ATOM 2549 O O . PRO A 1 320 ? -0.861 -19.073 2.294 1.00 98.62 320 PRO A O 1
ATOM 2552 N N . THR A 1 321 ? -1.783 -17.057 2.700 1.00 98.75 321 THR A N 1
ATOM 2553 C CA . THR A 1 321 ? -2.079 -16.679 1.311 1.00 98.75 321 THR A CA 1
ATOM 2554 C C . THR A 1 321 ? -1.139 -15.571 0.839 1.00 98.75 321 THR A C 1
ATOM 2556 O O . THR A 1 321 ? -0.729 -14.707 1.622 1.00 98.75 321 THR A O 1
ATOM 2559 N N . PHE A 1 322 ? -0.815 -15.578 -0.451 1.00 98.69 322 PHE A N 1
ATOM 2560 C CA . PHE A 1 322 ? 0.165 -14.674 -1.046 1.00 98.69 322 PHE A CA 1
ATOM 2561 C C . PHE A 1 322 ? -0.433 -13.839 -2.172 1.00 98.69 322 PHE A C 1
ATOM 2563 O O . PHE A 1 322 ? -1.258 -14.320 -2.940 1.00 98.69 322 PHE A O 1
ATOM 2570 N N . TRP A 1 323 ? 0.032 -12.607 -2.317 1.00 98.44 323 TRP A N 1
ATOM 2571 C CA . TRP A 1 323 ? -0.069 -11.845 -3.553 1.00 98.44 323 TRP A CA 1
ATOM 2572 C C . TRP A 1 323 ? 1.329 -11.767 -4.162 1.00 98.44 323 TRP A C 1
ATOM 2574 O O . TRP A 1 323 ? 2.253 -11.279 -3.510 1.00 98.44 323 TRP A O 1
ATOM 2584 N N . ILE A 1 324 ? 1.493 -12.282 -5.380 1.00 97.69 324 ILE A N 1
ATOM 2585 C CA . ILE A 1 324 ? 2.768 -12.294 -6.109 1.00 97.69 324 ILE A CA 1
ATOM 2586 C C . ILE A 1 324 ? 2.487 -11.760 -7.509 1.00 97.69 324 ILE A C 1
ATOM 2588 O O . ILE A 1 324 ? 1.608 -12.293 -8.188 1.00 97.69 324 ILE A O 1
ATOM 2592 N N . ASP A 1 325 ? 3.227 -10.732 -7.923 1.00 95.31 325 ASP A N 1
ATOM 2593 C CA . ASP A 1 325 ? 3.057 -9.999 -9.185 1.00 95.31 325 ASP A CA 1
ATOM 2594 C C . ASP A 1 325 ? 2.754 -10.914 -10.382 1.00 95.31 325 ASP A C 1
ATOM 2596 O O . ASP A 1 325 ? 1.703 -10.800 -11.010 1.00 95.31 325 ASP A O 1
ATOM 2600 N N . LYS A 1 326 ? 3.621 -11.895 -10.625 1.00 93.62 326 LYS A N 1
ATOM 2601 C CA . LYS A 1 326 ? 3.567 -12.816 -11.758 1.00 93.62 326 LYS A CA 1
ATOM 2602 C C . LYS A 1 326 ? 2.277 -13.633 -11.818 1.00 93.62 326 LYS A C 1
ATOM 2604 O O . LYS A 1 326 ? 1.764 -13.884 -12.902 1.00 93.62 326 LYS A O 1
ATOM 2609 N N . PHE A 1 327 ? 1.765 -14.061 -10.665 1.00 95.50 327 PHE A N 1
ATOM 2610 C CA . PHE A 1 327 ? 0.615 -14.969 -10.590 1.00 95.50 327 PHE A CA 1
ATOM 2611 C C . PHE A 1 327 ? -0.705 -14.221 -10.416 1.00 95.50 327 PHE A C 1
ATOM 2613 O O . PHE A 1 327 ? -1.753 -14.721 -10.821 1.00 95.50 327 PHE A O 1
ATOM 2620 N N . CYS A 1 328 ? -0.675 -13.043 -9.789 1.00 96.88 328 CYS A N 1
ATOM 2621 C CA . CYS A 1 328 ? -1.871 -12.266 -9.475 1.00 96.88 328 CYS A CA 1
ATOM 2622 C C . CYS A 1 328 ? -2.201 -11.197 -10.525 1.00 96.88 328 CYS A C 1
ATOM 2624 O O . CYS A 1 328 ? -3.348 -10.753 -10.562 1.00 96.88 328 CYS A O 1
ATOM 2626 N N . ILE A 1 329 ? -1.246 -10.794 -11.370 1.00 95.25 329 ILE A N 1
ATOM 2627 C CA . ILE A 1 329 ? -1.489 -9.916 -12.522 1.00 95.25 329 ILE A CA 1
ATOM 2628 C C . ILE A 1 329 ? -1.726 -10.776 -13.764 1.00 95.25 329 ILE A C 1
ATOM 2630 O O . ILE A 1 329 ? -0.942 -11.679 -14.062 1.00 95.25 329 ILE A O 1
ATOM 2634 N N . ASN A 1 330 ? -2.795 -10.472 -14.505 1.00 94.12 330 ASN A N 1
ATOM 2635 C CA . ASN A 1 330 ? -3.027 -11.059 -15.819 1.00 94.12 330 ASN A CA 1
ATOM 2636 C C . ASN A 1 330 ? -1.924 -10.580 -16.771 1.00 94.12 330 ASN A C 1
ATOM 2638 O O . ASN A 1 330 ? -1.912 -9.418 -17.166 1.00 94.12 330 ASN A O 1
ATOM 2642 N N . GLN A 1 331 ? -1.001 -11.468 -17.144 1.00 90.44 331 GLN A N 1
ATOM 2643 C CA . GLN A 1 331 ? 0.146 -11.110 -17.988 1.00 90.44 331 GLN A CA 1
ATOM 2644 C C . GLN A 1 331 ? -0.255 -10.719 -19.424 1.00 90.44 331 GLN A C 1
ATOM 2646 O O . GLN A 1 331 ? 0.547 -10.134 -20.142 1.00 90.44 331 GLN A O 1
ATOM 2651 N N . ASN A 1 332 ? -1.501 -10.985 -19.831 1.00 91.12 332 ASN A N 1
ATOM 2652 C CA . ASN A 1 332 ? -2.046 -10.507 -21.105 1.00 91.12 332 ASN A CA 1
ATOM 2653 C C . ASN A 1 332 ? -2.595 -9.070 -21.017 1.00 91.12 332 ASN A C 1
ATOM 2655 O O . ASN A 1 332 ? -2.798 -8.427 -22.038 1.00 91.12 332 ASN A O 1
ATOM 2659 N N . GLU A 1 333 ? -2.836 -8.567 -19.804 1.00 90.62 333 GLU A N 1
ATOM 2660 C CA . GLU A 1 333 ? -3.428 -7.253 -19.513 1.00 90.62 333 GLU A CA 1
ATOM 2661 C C . GLU A 1 333 ? -2.634 -6.581 -18.381 1.00 90.62 333 GLU A C 1
ATOM 2663 O O . GLU A 1 333 ? -3.174 -6.152 -17.358 1.00 90.62 333 GLU A O 1
ATOM 2668 N N . ILE A 1 334 ? -1.306 -6.546 -18.539 1.00 91.50 334 ILE A N 1
ATOM 2669 C CA . ILE A 1 334 ? -0.391 -6.091 -17.484 1.00 91.50 334 ILE A CA 1
ATOM 2670 C C . ILE A 1 334 ? -0.734 -4.665 -17.054 1.00 91.50 334 ILE A C 1
ATOM 2672 O O . ILE A 1 334 ? -0.807 -4.413 -15.854 1.00 91.50 334 ILE A O 1
ATOM 2676 N N . ALA A 1 335 ? -1.004 -3.764 -18.006 1.00 91.19 335 ALA A N 1
ATOM 2677 C CA . ALA A 1 335 ? -1.295 -2.355 -17.744 1.00 91.19 335 ALA A CA 1
ATOM 2678 C C . ALA A 1 335 ? -2.350 -2.175 -16.639 1.00 91.19 335 ALA A C 1
ATOM 2680 O O . ALA A 1 335 ? -2.066 -1.544 -15.623 1.00 91.19 335 ALA A O 1
ATOM 2681 N N . ASP A 1 336 ? -3.510 -2.825 -16.755 1.00 92.44 336 ASP A N 1
ATOM 2682 C CA . ASP A 1 336 ? -4.584 -2.714 -15.762 1.00 92.44 336 ASP A CA 1
ATOM 2683 C C . ASP A 1 336 ? -4.180 -3.249 -14.383 1.00 92.44 336 ASP A C 1
ATOM 2685 O O . ASP A 1 336 ? -4.508 -2.647 -13.356 1.00 92.44 336 ASP A O 1
ATOM 2689 N N . GLY A 1 337 ? -3.424 -4.349 -14.340 1.00 93.00 337 GLY A N 1
ATOM 2690 C CA . GLY A 1 337 ? -2.895 -4.897 -13.092 1.00 93.00 337 GLY A CA 1
ATOM 2691 C C . GLY A 1 337 ? -1.881 -3.973 -12.412 1.00 93.00 337 GLY A C 1
ATOM 2692 O O . GLY A 1 337 ? -1.906 -3.839 -11.184 1.00 93.00 337 GLY A O 1
ATOM 2693 N N . LEU A 1 338 ? -1.026 -3.305 -13.196 1.00 93.00 338 LEU A N 1
ATOM 2694 C CA . LEU A 1 338 ? -0.046 -2.334 -12.699 1.00 93.00 338 LEU A CA 1
ATOM 2695 C C . LEU A 1 338 ? -0.727 -1.073 -12.161 1.00 93.00 338 LEU A C 1
ATOM 2697 O O . LEU A 1 338 ? -0.345 -0.583 -11.099 1.00 93.00 338 LEU A O 1
ATOM 2701 N N . ARG A 1 339 ? -1.769 -0.580 -12.843 1.00 93.94 339 ARG A N 1
ATOM 2702 C CA . ARG A 1 339 ? -2.528 0.610 -12.421 1.00 93.94 339 ARG A CA 1
ATOM 2703 C C . ARG A 1 339 ? -3.074 0.477 -11.010 1.00 93.94 339 ARG A C 1
ATOM 2705 O O . ARG A 1 339 ? -3.026 1.419 -10.229 1.00 93.94 339 ARG A O 1
ATOM 2712 N N . VAL A 1 340 ? -3.569 -0.707 -10.659 1.00 96.56 340 VAL A N 1
ATOM 2713 C CA . VAL A 1 340 ? -4.157 -0.978 -9.339 1.00 96.56 340 VAL A CA 1
ATOM 2714 C C . VAL A 1 340 ? -3.172 -1.621 -8.361 1.00 96.56 340 VAL A C 1
ATOM 2716 O O . VAL A 1 340 ? -3.577 -2.048 -7.277 1.00 96.56 340 VAL A O 1
ATOM 2719 N N . LEU A 1 341 ? -1.873 -1.660 -8.681 1.00 96.00 341 LEU A N 1
ATOM 2720 C CA . LEU A 1 341 ? -0.848 -2.226 -7.801 1.00 96.00 341 LEU A CA 1
ATOM 2721 C C . LEU A 1 341 ? -0.876 -1.618 -6.388 1.00 96.00 341 LEU A C 1
ATOM 2723 O O . LEU A 1 341 ? -0.847 -2.393 -5.428 1.00 96.00 341 LEU A O 1
ATOM 2727 N N . PRO A 1 342 ? -1.024 -0.291 -6.195 1.00 96.88 342 PRO A N 1
ATOM 2728 C CA . PRO A 1 342 ? -1.145 0.261 -4.850 1.00 96.88 342 PRO A CA 1
ATOM 2729 C C . PRO A 1 342 ? -2.357 -0.256 -4.066 1.00 96.88 342 PRO A C 1
ATOM 2731 O O . PRO A 1 342 ? -2.257 -0.482 -2.859 1.00 96.88 342 PRO A O 1
ATOM 2734 N N . VAL A 1 343 ? -3.484 -0.525 -4.736 1.00 96.75 343 VAL A N 1
ATOM 2735 C CA . VAL A 1 343 ? -4.653 -1.171 -4.114 1.00 96.75 343 VAL A CA 1
ATOM 2736 C C . VAL A 1 343 ? -4.301 -2.594 -3.678 1.00 96.75 343 VAL A C 1
ATOM 2738 O O . VAL A 1 343 ? -4.639 -2.996 -2.564 1.00 96.75 343 VAL A O 1
ATOM 2741 N N . ASN A 1 344 ? -3.586 -3.341 -4.523 1.00 96.88 344 ASN A N 1
ATOM 2742 C CA . ASN A 1 344 ? -3.172 -4.717 -4.249 1.00 96.88 344 ASN A CA 1
ATOM 2743 C C . ASN A 1 344 ? -2.191 -4.802 -3.069 1.00 96.88 344 ASN A C 1
ATOM 2745 O O . ASN A 1 344 ? -2.417 -5.595 -2.151 1.00 96.88 344 ASN A O 1
ATOM 2749 N N . VAL A 1 345 ? -1.170 -3.937 -3.028 1.00 96.50 345 VAL A N 1
ATOM 2750 C CA . VAL A 1 345 ? -0.229 -3.816 -1.898 1.00 96.50 345 VAL A CA 1
ATOM 2751 C C . VAL A 1 345 ? -0.992 -3.538 -0.602 1.00 96.50 345 VAL A C 1
ATOM 2753 O O . VAL A 1 345 ? -0.846 -4.266 0.380 1.00 96.50 345 VAL A O 1
ATOM 2756 N N . MET A 1 346 ? -1.885 -2.543 -0.615 1.00 95.50 346 MET A N 1
ATOM 2757 C CA . MET A 1 346 ? -2.654 -2.138 0.567 1.00 95.50 346 MET A CA 1
ATOM 2758 C C . MET A 1 346 ? -3.738 -3.134 0.997 1.00 95.50 346 MET A C 1
ATOM 2760 O O . MET A 1 346 ? -4.236 -3.071 2.126 1.00 95.50 346 MET A O 1
ATOM 2764 N N . SER A 1 347 ? -4.114 -4.063 0.117 1.00 96.19 347 SER A N 1
ATOM 2765 C CA . SER A 1 347 ? -5.050 -5.142 0.436 1.00 96.19 347 SER A CA 1
ATOM 2766 C C . SER A 1 347 ? -4.428 -6.244 1.301 1.00 96.19 347 SER A C 1
ATOM 2768 O O . SER A 1 347 ? -5.159 -6.980 1.976 1.00 96.19 347 SER A O 1
ATOM 2770 N N . CYS A 1 348 ? -3.095 -6.339 1.304 1.00 97.44 348 CYS A N 1
ATOM 2771 C CA . CYS A 1 348 ? -2.349 -7.349 2.036 1.00 97.44 348 CYS A CA 1
ATOM 2772 C C . CYS A 1 348 ? -2.159 -6.953 3.509 1.00 97.44 348 CYS A C 1
ATOM 2774 O O . CYS A 1 348 ? -2.205 -5.782 3.903 1.00 97.44 348 CYS A O 1
ATOM 2776 N N . ARG A 1 349 ? -1.974 -7.951 4.376 1.00 96.25 349 ARG A N 1
ATOM 2777 C CA . ARG A 1 349 ? -1.741 -7.723 5.808 1.00 96.25 349 ARG A CA 1
ATOM 2778 C C . ARG A 1 349 ? -0.306 -7.292 6.093 1.00 96.25 349 ARG A C 1
ATOM 2780 O O . ARG A 1 349 ? -0.095 -6.476 6.989 1.00 96.25 349 ARG A O 1
ATOM 2787 N N . LYS A 1 350 ? 0.651 -7.885 5.386 1.00 97.00 350 LYS A N 1
ATOM 2788 C CA . LYS A 1 350 ? 2.085 -7.630 5.508 1.00 97.00 350 LYS A CA 1
ATOM 2789 C C . LYS A 1 350 ? 2.750 -7.659 4.138 1.00 97.00 350 LYS A C 1
ATOM 2791 O O . LYS A 1 350 ? 2.227 -8.275 3.214 1.00 97.00 350 LYS A O 1
ATOM 2796 N N . MET A 1 351 ? 3.919 -7.043 4.036 1.00 97.94 351 MET A N 1
ATOM 2797 C CA . MET A 1 351 ? 4.819 -7.187 2.897 1.00 97.94 351 MET A CA 1
ATOM 2798 C C . MET A 1 351 ? 5.970 -8.113 3.293 1.00 97.94 351 MET A C 1
ATOM 2800 O O . MET A 1 351 ? 6.623 -7.888 4.307 1.00 97.94 351 MET A O 1
ATOM 2804 N N . LEU A 1 352 ? 6.195 -9.167 2.516 1.00 98.25 352 LEU A N 1
ATOM 2805 C CA . LEU A 1 352 ? 7.312 -10.092 2.651 1.00 98.25 352 LEU A CA 1
ATOM 2806 C C . LEU A 1 352 ? 8.351 -9.758 1.576 1.00 98.25 352 LEU A C 1
ATOM 2808 O O . LEU A 1 352 ? 8.134 -10.028 0.397 1.00 98.25 352 LEU A O 1
ATOM 2812 N N . CYS A 1 353 ? 9.468 -9.164 1.983 1.00 97.88 353 CYS A N 1
ATOM 2813 C CA . CYS A 1 353 ? 10.576 -8.802 1.106 1.00 97.88 353 CYS A CA 1
ATOM 2814 C C . CYS A 1 353 ? 11.622 -9.918 1.104 1.00 97.88 353 CYS A C 1
ATOM 2816 O O . CYS A 1 353 ? 12.346 -10.098 2.086 1.00 97.88 353 CYS A O 1
ATOM 2818 N N . LEU A 1 354 ? 11.721 -10.651 -0.005 1.00 97.81 354 LEU A N 1
ATOM 2819 C CA . LEU A 1 354 ? 12.766 -11.654 -0.218 1.00 97.81 354 LEU A CA 1
ATOM 2820 C C . LEU A 1 354 ? 13.970 -10.960 -0.867 1.00 97.81 354 LEU A C 1
ATOM 2822 O O . LEU A 1 354 ? 14.027 -10.798 -2.087 1.00 97.81 354 LEU A O 1
ATOM 2826 N N . SER A 1 355 ? 14.897 -10.490 -0.033 1.00 97.12 355 SER A N 1
ATOM 2827 C CA . SER A 1 355 ? 15.974 -9.591 -0.456 1.00 97.12 355 SER A CA 1
ATOM 2828 C C . SER A 1 355 ? 17.241 -10.370 -0.803 1.00 97.12 355 SER A C 1
ATOM 2830 O O . SER A 1 355 ? 17.969 -10.814 0.086 1.00 97.12 355 SER A O 1
ATOM 2832 N N . GLY A 1 356 ? 17.503 -10.574 -2.095 1.00 96.25 356 GLY A N 1
ATOM 2833 C CA . GLY A 1 356 ? 18.788 -11.069 -2.591 1.00 96.25 356 GLY A CA 1
ATOM 2834 C C . GLY A 1 356 ? 19.682 -9.958 -3.142 1.00 96.25 356 GLY A C 1
ATOM 2835 O O . GLY A 1 356 ? 19.429 -8.765 -2.968 1.00 96.25 356 GLY A O 1
ATOM 2836 N N . ASN A 1 357 ? 20.756 -10.360 -3.822 1.00 94.81 357 ASN A N 1
ATOM 2837 C CA . ASN A 1 357 ? 21.774 -9.438 -4.334 1.00 94.81 357 ASN A CA 1
ATOM 2838 C C . ASN A 1 357 ? 21.254 -8.482 -5.409 1.00 94.81 357 ASN A C 1
ATOM 2840 O O . ASN A 1 357 ? 21.834 -7.421 -5.597 1.00 94.81 357 ASN A O 1
ATOM 2844 N N . THR A 1 358 ? 20.184 -8.837 -6.120 1.00 94.50 358 THR A N 1
ATOM 2845 C CA . THR A 1 358 ? 19.636 -8.001 -7.198 1.00 94.50 358 THR A CA 1
ATOM 2846 C C . THR A 1 358 ? 18.398 -7.214 -6.780 1.00 94.50 358 THR A C 1
ATOM 2848 O O . THR A 1 358 ? 17.955 -6.346 -7.529 1.00 94.50 358 THR A O 1
ATOM 2851 N N . TYR A 1 359 ? 17.845 -7.473 -5.589 1.00 95.00 359 TYR A N 1
ATOM 2852 C CA . TYR A 1 359 ? 16.603 -6.860 -5.114 1.00 95.00 359 TYR A CA 1
ATOM 2853 C C . TYR A 1 359 ? 16.648 -5.328 -5.139 1.00 95.00 359 TYR A C 1
ATOM 2855 O O . TYR A 1 359 ? 15.783 -4.691 -5.733 1.00 95.00 359 TYR A O 1
ATOM 2863 N N . HIS A 1 360 ? 17.689 -4.737 -4.551 1.00 90.06 360 HIS A N 1
ATOM 2864 C CA . HIS A 1 360 ? 17.838 -3.284 -4.421 1.00 90.06 360 HIS A CA 1
ATOM 2865 C C . HIS A 1 360 ? 18.167 -2.582 -5.748 1.00 90.06 360 HIS A C 1
ATOM 2867 O O . HIS A 1 360 ? 17.923 -1.388 -5.887 1.00 90.06 360 HIS A O 1
ATOM 2873 N N . ALA A 1 361 ? 18.698 -3.316 -6.729 1.00 88.56 361 ALA A N 1
ATOM 2874 C CA . ALA A 1 361 ? 18.997 -2.791 -8.059 1.00 88.56 361 ALA A CA 1
ATOM 2875 C C . ALA A 1 361 ? 17.770 -2.799 -8.989 1.00 88.56 361 ALA A C 1
ATOM 2877 O O . ALA A 1 361 ? 17.794 -2.187 -10.058 1.00 88.56 361 ALA A O 1
ATOM 2878 N N . ARG A 1 362 ? 16.688 -3.497 -8.614 1.00 90.19 362 ARG A N 1
ATOM 2879 C CA . ARG A 1 362 ? 15.454 -3.531 -9.401 1.00 90.19 362 ARG A CA 1
ATOM 2880 C C . ARG A 1 362 ? 14.530 -2.394 -8.991 1.00 90.19 362 ARG A C 1
ATOM 2882 O O . ARG A 1 362 ? 13.934 -2.427 -7.917 1.00 90.19 362 ARG A O 1
ATOM 2889 N N . LEU A 1 363 ? 14.315 -1.459 -9.917 1.00 90.00 363 LEU A N 1
ATOM 2890 C CA . LEU A 1 363 ? 13.359 -0.362 -9.747 1.00 90.00 363 LEU A CA 1
ATOM 2891 C C . LEU A 1 363 ? 11.962 -0.861 -9.347 1.00 90.00 363 LEU A C 1
ATOM 2893 O O . LEU A 1 363 ? 11.327 -0.263 -8.490 1.00 90.00 363 LEU A O 1
ATOM 2897 N N . TRP A 1 364 ? 11.523 -1.989 -9.913 1.00 93.06 364 TRP A N 1
ATOM 2898 C CA . TRP A 1 364 ? 10.239 -2.609 -9.581 1.00 93.06 364 TRP A CA 1
ATOM 2899 C C . TRP A 1 364 ? 10.092 -2.910 -8.079 1.00 93.06 364 TRP A C 1
ATOM 2901 O O . TRP A 1 364 ? 9.122 -2.497 -7.454 1.00 93.06 364 TRP A O 1
ATOM 2911 N N . CYS A 1 365 ? 11.094 -3.555 -7.471 1.00 95.25 365 CYS A N 1
ATOM 2912 C CA . CYS A 1 365 ? 11.069 -3.891 -6.045 1.00 95.25 365 CYS A CA 1
ATOM 2913 C C . CYS A 1 365 ? 11.122 -2.633 -5.161 1.00 95.25 365 CYS A C 1
ATOM 2915 O O . CYS A 1 365 ? 10.455 -2.554 -4.128 1.00 95.25 365 CYS A O 1
ATOM 2917 N N . ALA A 1 366 ? 11.916 -1.635 -5.564 1.00 92.25 366 ALA A N 1
ATOM 2918 C CA . ALA A 1 366 ? 11.986 -0.354 -4.865 1.00 92.25 366 ALA A CA 1
ATOM 2919 C C . ALA A 1 366 ? 10.640 0.387 -4.917 1.00 92.25 366 ALA A C 1
ATOM 2921 O O . ALA A 1 366 ? 10.192 0.925 -3.907 1.00 92.25 366 ALA A O 1
ATOM 2922 N N . TRP A 1 367 ? 9.965 0.359 -6.067 1.00 92.50 367 TRP A N 1
ATOM 2923 C CA . TRP A 1 367 ? 8.652 0.967 -6.243 1.00 92.50 367 TRP A CA 1
ATOM 2924 C C . TRP A 1 367 ? 7.601 0.322 -5.330 1.00 92.50 367 TRP A C 1
ATOM 2926 O O . TRP A 1 367 ? 6.894 1.041 -4.623 1.00 92.50 367 TRP A O 1
ATOM 2936 N N . GLU A 1 368 ? 7.534 -1.009 -5.252 1.00 94.88 368 GLU A N 1
ATOM 2937 C CA . GLU A 1 368 ? 6.610 -1.707 -4.343 1.00 94.88 368 GLU A CA 1
ATOM 2938 C C . GLU A 1 368 ? 6.789 -1.255 -2.880 1.00 94.88 368 GLU A C 1
ATOM 2940 O O . GLU A 1 368 ? 5.808 -0.966 -2.187 1.00 94.88 368 GLU A O 1
ATOM 2945 N N . LEU A 1 369 ? 8.039 -1.106 -2.425 1.00 94.00 369 LEU A N 1
ATOM 2946 C CA . LEU A 1 369 ? 8.354 -0.557 -1.103 1.00 94.00 369 LEU A CA 1
ATOM 2947 C C . LEU A 1 369 ? 7.909 0.905 -0.955 1.00 94.00 369 LEU A C 1
ATOM 2949 O O . LEU A 1 369 ? 7.291 1.258 0.050 1.00 94.00 369 LEU A O 1
ATOM 2953 N N . CYS A 1 370 ? 8.179 1.760 -1.945 1.00 93.56 370 CYS A N 1
ATOM 2954 C CA . CYS A 1 370 ? 7.755 3.163 -1.932 1.00 93.56 370 CYS A CA 1
ATOM 2955 C C . CYS A 1 370 ? 6.228 3.312 -1.852 1.00 93.56 370 CYS A C 1
ATOM 2957 O O . CYS A 1 370 ? 5.732 4.178 -1.127 1.00 93.56 370 CYS A O 1
ATOM 2959 N N . VAL A 1 371 ? 5.480 2.451 -2.546 1.00 92.62 371 VAL A N 1
ATOM 2960 C CA . VAL A 1 371 ? 4.011 2.409 -2.495 1.00 92.62 371 VAL A CA 1
ATOM 2961 C C . VAL A 1 371 ? 3.522 2.124 -1.078 1.00 92.62 371 VAL A C 1
ATOM 2963 O O . VAL A 1 371 ? 2.650 2.837 -0.580 1.00 92.62 371 VAL A O 1
ATOM 2966 N N . LEU A 1 372 ? 4.111 1.136 -0.398 1.00 93.38 372 LEU A N 1
ATOM 2967 C CA . LEU A 1 372 ? 3.770 0.836 0.993 1.00 93.38 372 LEU A CA 1
ATOM 2968 C C . LEU A 1 372 ? 4.106 2.011 1.928 1.00 93.38 372 LEU A C 1
ATOM 2970 O O . LEU A 1 372 ? 3.326 2.343 2.821 1.00 93.38 372 LEU A O 1
ATOM 2974 N N . LEU A 1 373 ? 5.257 2.653 1.713 1.00 92.44 373 LEU A N 1
ATOM 2975 C CA . LEU A 1 373 ? 5.762 3.739 2.557 1.00 92.44 373 LEU A CA 1
ATOM 2976 C C . LEU A 1 373 ? 5.011 5.069 2.378 1.00 92.44 373 LEU A C 1
ATOM 2978 O O . LEU A 1 373 ? 5.034 5.895 3.285 1.00 92.44 373 LEU A O 1
ATOM 2982 N N . SER A 1 374 ? 4.319 5.283 1.257 1.00 90.12 374 SER A N 1
ATOM 2983 C CA . SER A 1 374 ? 3.692 6.578 0.938 1.00 90.12 374 SER A CA 1
ATOM 2984 C C . SER A 1 374 ? 2.522 6.968 1.857 1.00 90.12 374 SER A C 1
ATOM 2986 O O . SER A 1 374 ? 2.285 8.155 2.063 1.00 90.12 374 SER A O 1
ATOM 2988 N N . PHE A 1 375 ? 1.813 6.001 2.451 1.00 81.38 375 PHE A N 1
ATOM 2989 C CA . PHE A 1 375 ? 0.636 6.260 3.311 1.00 81.38 375 PHE A CA 1
ATOM 2990 C C . PHE A 1 375 ? 0.798 5.735 4.732 1.00 81.38 375 PHE A C 1
ATOM 2992 O O . PHE A 1 375 ? -0.161 5.662 5.499 1.00 81.38 375 PHE A O 1
ATOM 2999 N N . MET A 1 376 ? 2.011 5.338 5.098 1.00 85.75 376 MET A N 1
ATOM 3000 C CA . MET A 1 376 ? 2.291 4.809 6.419 1.00 85.75 376 MET A CA 1
ATOM 3001 C C . MET A 1 376 ? 3.420 5.597 7.048 1.00 85.75 376 MET A C 1
ATOM 3003 O O . MET A 1 376 ? 4.423 5.910 6.416 1.00 85.75 376 MET A O 1
ATOM 3007 N N . SER A 1 377 ? 3.286 5.877 8.343 1.00 85.12 377 SER A N 1
ATOM 3008 C CA . SER A 1 377 ? 4.461 6.277 9.112 1.00 85.12 377 SER A CA 1
ATOM 3009 C C . SER A 1 377 ? 5.524 5.179 9.017 1.00 85.12 377 SER A C 1
ATOM 3011 O O . SER A 1 377 ? 5.193 3.991 8.973 1.00 85.12 377 SER A O 1
ATOM 3013 N N . MET A 1 378 ? 6.799 5.566 9.046 1.00 85.56 378 MET A N 1
ATOM 3014 C CA . MET A 1 378 ? 7.910 4.611 9.006 1.00 85.56 378 MET A CA 1
ATOM 3015 C C . MET A 1 378 ? 7.765 3.518 10.080 1.00 85.56 378 MET A C 1
ATOM 3017 O O . MET A 1 378 ? 7.955 2.341 9.803 1.00 85.56 378 MET A O 1
ATOM 3021 N N . GLU A 1 379 ? 7.327 3.878 11.292 1.00 86.62 379 GLU A N 1
ATOM 3022 C CA . GLU A 1 379 ? 7.076 2.913 12.372 1.00 86.62 379 GLU A CA 1
ATOM 3023 C C . GLU A 1 379 ? 6.003 1.873 12.001 1.00 86.62 379 GLU A C 1
ATOM 3025 O O . GLU A 1 379 ? 6.131 0.692 12.326 1.00 86.62 379 GLU A O 1
ATOM 3030 N N . MET A 1 380 ? 4.929 2.294 11.328 1.00 86.12 380 MET A N 1
ATOM 3031 C CA . MET A 1 380 ? 3.877 1.383 10.874 1.00 86.12 380 MET A CA 1
ATOM 3032 C C . MET A 1 380 ? 4.347 0.507 9.719 1.00 86.12 380 MET A C 1
ATOM 3034 O O . MET A 1 380 ? 4.063 -0.691 9.732 1.00 86.12 380 MET A O 1
ATOM 3038 N N . ALA A 1 381 ? 5.085 1.075 8.766 1.00 90.19 381 ALA A N 1
ATOM 3039 C CA . ALA A 1 381 ? 5.651 0.322 7.656 1.00 90.19 381 ALA A CA 1
ATOM 3040 C C . ALA A 1 381 ? 6.610 -0.766 8.159 1.00 90.19 381 ALA A C 1
ATOM 3042 O O . ALA A 1 381 ? 6.450 -1.928 7.798 1.00 90.19 381 ALA A O 1
ATOM 3043 N N . LEU A 1 382 ? 7.506 -0.444 9.097 1.00 89.94 382 LEU A N 1
ATOM 3044 C CA . LEU A 1 382 ? 8.421 -1.416 9.711 1.00 89.94 382 LEU A CA 1
ATOM 3045 C C . LEU A 1 382 ? 7.694 -2.569 10.426 1.00 89.94 382 LEU A C 1
ATOM 3047 O O . LEU A 1 382 ? 8.199 -3.684 10.470 1.00 89.94 382 LEU A O 1
ATOM 3051 N N . LYS A 1 383 ? 6.485 -2.345 10.961 1.00 91.19 383 LYS A N 1
ATOM 3052 C CA . LYS A 1 383 ? 5.658 -3.422 11.546 1.00 91.19 383 LYS A CA 1
ATOM 3053 C C . LYS A 1 383 ? 4.996 -4.312 10.488 1.00 91.19 383 LYS A C 1
ATOM 3055 O O . LYS A 1 383 ? 4.615 -5.450 10.795 1.00 91.19 383 LYS A O 1
ATOM 3060 N N . GLN A 1 384 ? 4.808 -3.790 9.277 1.00 94.06 384 GLN A N 1
ATOM 3061 C CA . GLN A 1 384 ? 4.175 -4.492 8.162 1.00 94.06 384 GLN A CA 1
ATOM 3062 C C . GLN A 1 384 ? 5.176 -5.191 7.246 1.00 94.06 384 GLN A C 1
ATOM 3064 O O . GLN A 1 384 ? 4.807 -6.192 6.637 1.00 94.06 384 GLN A O 1
ATOM 3069 N N . ILE A 1 385 ? 6.417 -4.714 7.178 1.00 96.31 385 ILE A N 1
ATOM 3070 C CA . ILE A 1 385 ? 7.475 -5.311 6.368 1.00 96.31 385 ILE A CA 1
ATOM 3071 C C . ILE A 1 385 ? 8.158 -6.431 7.160 1.00 96.31 385 ILE A C 1
ATOM 3073 O O . ILE A 1 385 ? 8.593 -6.251 8.295 1.00 96.31 385 ILE A O 1
ATOM 3077 N N . ILE A 1 386 ? 8.266 -7.602 6.543 1.00 97.06 386 ILE A N 1
ATOM 3078 C CA . ILE A 1 386 ? 9.133 -8.698 6.967 1.00 97.06 386 ILE A CA 1
ATOM 3079 C C . ILE A 1 386 ? 10.204 -8.833 5.898 1.00 97.06 386 ILE A C 1
ATOM 3081 O O . ILE A 1 386 ? 9.888 -9.136 4.751 1.00 97.06 386 ILE A O 1
ATOM 3085 N N . VAL A 1 387 ? 11.462 -8.618 6.271 1.00 96.25 387 VAL A N 1
ATOM 3086 C CA . VAL A 1 387 ? 12.591 -8.766 5.352 1.00 96.25 387 VAL A CA 1
ATOM 3087 C C . VAL A 1 387 ? 13.299 -10.081 5.637 1.00 96.25 387 VAL A C 1
ATOM 3089 O O . VAL A 1 387 ? 13.737 -10.313 6.762 1.00 96.25 387 VAL A O 1
ATOM 3092 N N . LEU A 1 388 ? 13.418 -10.929 4.617 1.00 97.12 388 LEU A N 1
ATOM 3093 C CA . LEU A 1 388 ? 14.205 -12.156 4.660 1.00 97.12 388 LEU A CA 1
ATOM 3094 C C . LEU A 1 388 ? 15.393 -12.012 3.701 1.00 97.12 388 LEU A C 1
ATOM 3096 O O . LEU A 1 388 ? 15.202 -12.097 2.482 1.00 97.12 388 LEU A O 1
ATOM 3100 N N . PRO A 1 389 ? 16.609 -11.754 4.215 1.00 96.62 389 PRO A N 1
ATOM 3101 C CA . PRO A 1 389 ? 17.800 -11.709 3.381 1.00 96.62 389 PRO A CA 1
ATOM 3102 C C . PRO A 1 389 ? 18.109 -13.114 2.851 1.00 96.62 389 PRO A C 1
ATOM 3104 O O . PRO A 1 389 ? 18.120 -14.087 3.601 1.00 96.62 389 PRO A O 1
ATOM 3107 N N . LEU A 1 390 ? 18.372 -13.223 1.551 1.00 96.38 390 LEU A N 1
ATOM 3108 C CA . LEU A 1 390 ? 18.646 -14.504 0.889 1.00 96.38 390 LEU A CA 1
ATOM 3109 C C . LEU A 1 390 ? 20.123 -14.918 0.974 1.00 96.38 390 LEU A C 1
ATOM 3111 O O . LEU A 1 390 ? 20.470 -16.064 0.695 1.00 96.38 390 LEU A O 1
ATOM 3115 N N . CYS A 1 391 ? 20.995 -13.974 1.330 1.00 93.25 391 CYS A N 1
ATOM 3116 C CA . CYS A 1 391 ? 22.431 -14.167 1.502 1.00 93.25 391 CYS A CA 1
ATOM 3117 C C . CYS A 1 391 ? 23.022 -13.070 2.402 1.00 93.25 391 CYS A C 1
ATOM 3119 O O . CYS A 1 391 ? 22.398 -12.031 2.632 1.00 93.25 391 CYS A O 1
ATOM 3121 N N . GLU A 1 392 ? 24.241 -13.294 2.891 1.00 92.12 392 GLU A N 1
ATOM 3122 C CA . GLU A 1 392 ? 24.942 -12.363 3.782 1.00 92.12 392 GLU A CA 1
ATOM 3123 C C . GLU A 1 392 ? 25.197 -10.999 3.126 1.00 92.12 392 GLU A C 1
ATOM 3125 O O . GLU A 1 392 ? 24.977 -9.964 3.747 1.00 92.12 392 GLU A O 1
ATOM 3130 N N . SER A 1 393 ? 25.558 -10.970 1.842 1.00 89.75 393 SER A N 1
ATOM 3131 C CA . SER A 1 393 ? 25.753 -9.720 1.098 1.00 89.75 393 SER A CA 1
ATOM 3132 C C . SER A 1 393 ? 24.477 -8.880 1.008 1.00 89.75 393 SER A C 1
ATOM 3134 O O . SER A 1 393 ? 24.540 -7.659 1.144 1.00 89.75 393 SER A O 1
ATOM 3136 N N . ALA A 1 394 ? 23.309 -9.510 0.847 1.00 88.00 394 ALA A N 1
ATOM 3137 C CA . ALA A 1 394 ? 22.032 -8.800 0.863 1.00 88.00 394 ALA A CA 1
ATOM 3138 C C . ALA A 1 394 ? 21.694 -8.257 2.260 1.00 88.00 394 ALA A C 1
ATOM 3140 O O . ALA A 1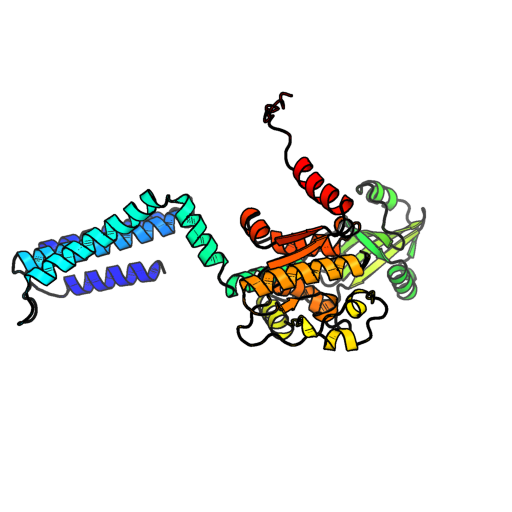 394 ? 21.188 -7.142 2.373 1.00 88.00 394 ALA A O 1
ATOM 3141 N N . LEU A 1 395 ? 22.017 -9.003 3.324 1.00 88.50 395 LEU A N 1
ATOM 3142 C CA . LEU A 1 395 ? 21.891 -8.512 4.699 1.00 88.50 395 LEU A CA 1
ATOM 3143 C C . LEU A 1 395 ? 22.780 -7.280 4.931 1.00 88.50 395 LEU A C 1
ATOM 3145 O O . LEU A 1 395 ? 22.299 -6.286 5.468 1.00 88.50 395 LEU A O 1
ATOM 3149 N N . MET A 1 396 ? 24.033 -7.310 4.469 1.00 85.94 396 MET A N 1
ATOM 3150 C CA . MET A 1 396 ? 24.953 -6.170 4.579 1.00 85.94 396 MET A CA 1
ATOM 3151 C C . MET A 1 396 ? 24.481 -4.953 3.770 1.00 85.94 396 MET A C 1
ATOM 3153 O O . MET A 1 396 ? 24.596 -3.819 4.228 1.00 85.94 396 MET A O 1
ATOM 3157 N N . ALA A 1 397 ? 23.903 -5.164 2.585 1.00 83.00 397 ALA A N 1
ATOM 3158 C CA . ALA A 1 397 ? 23.321 -4.078 1.794 1.00 83.00 397 ALA A CA 1
ATOM 3159 C C . ALA A 1 397 ? 22.123 -3.421 2.507 1.00 83.00 397 ALA A C 1
ATOM 3161 O O . ALA A 1 397 ? 21.962 -2.201 2.456 1.00 83.00 397 ALA A O 1
ATOM 3162 N N . LEU A 1 398 ? 21.302 -4.215 3.201 1.00 79.44 398 LEU A N 1
ATOM 3163 C CA . LEU A 1 398 ? 20.169 -3.714 3.981 1.00 79.44 398 LEU A CA 1
ATOM 3164 C C . LEU A 1 398 ? 20.621 -2.922 5.215 1.00 79.44 398 LEU A C 1
ATOM 3166 O O . LEU A 1 398 ? 20.061 -1.863 5.489 1.00 79.44 398 LEU A O 1
ATOM 3170 N N . THR A 1 399 ? 21.646 -3.388 5.935 1.00 77.88 399 THR A N 1
ATOM 3171 C CA . THR A 1 399 ? 22.179 -2.672 7.108 1.00 77.88 399 THR A CA 1
ATOM 3172 C C . THR A 1 399 ? 22.902 -1.382 6.718 1.00 77.88 399 THR A C 1
ATOM 3174 O O . THR A 1 399 ? 22.777 -0.376 7.415 1.00 77.88 399 THR A O 1
ATOM 3177 N N . ALA A 1 400 ? 23.582 -1.352 5.566 1.00 72.44 400 ALA A N 1
ATOM 3178 C CA . ALA A 1 400 ? 24.225 -0.143 5.048 1.00 72.44 400 ALA A CA 1
ATOM 3179 C C . ALA A 1 400 ? 23.222 0.995 4.755 1.00 72.44 400 ALA A C 1
ATOM 3181 O O . ALA A 1 400 ? 23.560 2.178 4.876 1.00 72.44 400 ALA A O 1
ATOM 3182 N N . PHE A 1 401 ? 21.973 0.658 4.423 1.00 60.28 401 PHE A N 1
ATOM 3183 C CA . PHE A 1 401 ? 20.915 1.641 4.177 1.00 60.28 401 PHE A CA 1
ATOM 3184 C C . PHE A 1 401 ? 20.528 2.425 5.445 1.00 60.28 401 PHE A C 1
ATOM 3186 O O . PHE A 1 401 ? 20.205 3.611 5.360 1.00 60.28 401 PHE A O 1
ATOM 3193 N N . GLU A 1 402 ? 20.635 1.815 6.634 1.00 54.31 402 GLU A N 1
ATOM 3194 C CA . GLU A 1 402 ? 20.405 2.509 7.910 1.00 54.31 402 GLU A CA 1
ATOM 3195 C C . GLU A 1 402 ? 21.498 3.546 8.213 1.00 54.31 402 GLU A C 1
ATOM 3197 O O . GLU A 1 402 ? 21.214 4.605 8.779 1.00 54.31 402 GLU A O 1
ATOM 3202 N N . THR A 1 403 ? 22.745 3.283 7.806 1.00 41.78 403 THR A N 1
ATOM 3203 C CA . THR A 1 403 ? 23.880 4.178 8.081 1.00 41.78 403 THR A CA 1
ATOM 3204 C C . THR A 1 403 ? 23.875 5.469 7.262 1.00 41.78 403 THR A C 1
ATOM 3206 O O . THR A 1 403 ? 24.397 6.477 7.732 1.00 41.78 403 THR A O 1
ATOM 3209 N N . VAL A 1 404 ? 23.250 5.495 6.080 1.00 46.62 404 VAL A N 1
ATOM 3210 C CA . VAL A 1 404 ? 23.219 6.694 5.215 1.00 46.62 404 VAL A CA 1
ATOM 3211 C C . VAL A 1 404 ? 22.180 7.727 5.684 1.00 46.62 404 VAL A C 1
ATOM 3213 O O . VAL A 1 404 ? 22.342 8.920 5.438 1.00 46.62 404 VAL A O 1
ATOM 3216 N N . GLN A 1 405 ? 21.142 7.317 6.424 1.00 44.41 405 GLN A N 1
ATOM 3217 C CA . GLN A 1 405 ? 20.067 8.220 6.872 1.00 44.41 405 GLN A CA 1
ATOM 3218 C C . GLN A 1 405 ? 20.306 8.906 8.230 1.00 44.41 405 GLN A C 1
ATOM 3220 O O . GLN A 1 405 ? 19.463 9.682 8.684 1.00 44.41 405 GLN A O 1
ATOM 3225 N N . ARG A 1 406 ? 21.454 8.688 8.881 1.00 38.97 406 ARG A N 1
ATOM 3226 C CA . ARG A 1 406 ? 21.865 9.467 10.059 1.00 38.97 406 ARG A CA 1
ATOM 3227 C C . ARG A 1 406 ? 23.226 10.116 9.808 1.00 38.97 406 ARG A C 1
ATOM 3229 O O . ARG A 1 406 ? 24.235 9.430 9.953 1.00 38.97 406 ARG A O 1
ATOM 3236 N N . PRO A 1 407 ? 23.312 11.437 9.550 1.00 41.66 407 PRO A N 1
ATOM 3237 C CA . PRO A 1 407 ? 24.530 12.141 9.910 1.00 41.66 407 PRO A CA 1
ATOM 3238 C C . PRO A 1 407 ? 24.713 11.935 11.415 1.00 41.66 407 PRO A C 1
ATOM 3240 O O . PRO A 1 407 ? 23.824 12.250 12.210 1.00 41.66 407 PRO A O 1
ATOM 3243 N N . ALA A 1 408 ? 25.820 11.300 11.784 1.00 41.94 408 ALA A N 1
ATOM 3244 C CA . ALA A 1 408 ? 26.122 10.896 13.143 1.00 41.94 408 ALA A CA 1
ATOM 3245 C C . ALA A 1 408 ? 26.070 12.099 14.100 1.00 41.94 408 ALA A C 1
ATOM 3247 O O . ALA A 1 408 ? 27.033 12.847 14.241 1.00 41.94 408 ALA A O 1
ATOM 3248 N N . ALA A 1 409 ? 24.964 12.249 14.828 1.00 42.81 409 ALA A N 1
ATOM 3249 C CA . ALA A 1 409 ? 25.046 12.768 16.180 1.00 42.81 409 ALA A CA 1
ATOM 3250 C C . ALA A 1 409 ? 25.749 11.676 16.994 1.00 42.81 409 ALA A C 1
ATOM 3252 O O . ALA A 1 409 ? 25.185 10.614 17.248 1.00 42.81 409 ALA A O 1
ATOM 3253 N N . THR A 1 410 ? 27.022 11.917 17.289 1.00 41.72 410 THR A N 1
ATOM 3254 C CA . THR A 1 410 ? 27.972 11.041 17.973 1.00 41.72 410 THR A CA 1
ATOM 3255 C C . THR A 1 410 ? 27.368 10.376 19.213 1.00 41.72 410 THR A C 1
ATOM 3257 O O . THR A 1 410 ? 27.382 10.935 20.308 1.00 41.72 410 THR A O 1
ATOM 3260 N N . ILE A 1 411 ? 26.873 9.147 19.064 1.00 34.22 411 ILE A N 1
ATOM 3261 C CA . ILE A 1 411 ? 26.595 8.258 20.191 1.00 34.22 411 ILE A CA 1
ATOM 3262 C C . ILE A 1 411 ? 27.886 7.483 20.446 1.00 34.22 411 ILE A C 1
ATOM 3264 O O . ILE A 1 411 ? 28.243 6.577 19.699 1.00 34.22 411 ILE A O 1
ATOM 3268 N N . ARG A 1 412 ? 28.612 7.872 21.501 1.00 37.31 412 ARG A N 1
ATOM 3269 C CA . ARG A 1 412 ? 29.721 7.085 22.055 1.00 37.31 412 ARG A CA 1
ATOM 3270 C C . ARG A 1 412 ? 29.173 5.746 22.549 1.00 37.31 412 ARG A C 1
ATOM 3272 O O . ARG A 1 412 ? 28.596 5.681 23.633 1.00 37.31 412 ARG A O 1
ATOM 3279 N N . THR A 1 413 ? 29.392 4.678 21.798 1.00 32.28 413 THR A N 1
ATOM 3280 C CA . THR A 1 413 ? 29.315 3.319 22.334 1.00 32.28 413 THR A CA 1
ATOM 3281 C C . THR A 1 413 ? 30.585 3.057 23.139 1.00 32.28 413 THR A C 1
ATOM 3283 O O . THR A 1 413 ? 31.683 3.052 22.587 1.00 32.28 413 THR A O 1
ATOM 3286 N N . LYS A 1 414 ? 30.445 2.884 24.458 1.00 31.50 414 LYS A N 1
ATOM 3287 C CA . LYS A 1 414 ? 31.496 2.281 25.285 1.00 31.50 414 LYS A CA 1
ATOM 3288 C C . LYS A 1 414 ? 31.654 0.825 24.848 1.00 31.50 414 LYS A C 1
ATOM 3290 O O . LYS A 1 414 ? 30.672 0.085 24.868 1.00 31.50 414 LYS A O 1
ATOM 3295 N N . SER A 1 415 ? 32.866 0.445 24.456 1.00 30.38 415 SER A N 1
ATOM 3296 C CA . SER A 1 415 ? 33.278 -0.951 24.376 1.00 30.38 415 SER A CA 1
ATOM 3297 C C . SER A 1 415 ? 33.163 -1.573 25.767 1.00 30.38 415 SER A C 1
ATOM 3299 O O . SER A 1 415 ? 33.556 -0.969 26.766 1.00 30.38 415 SER A O 1
ATOM 3301 N N . VAL A 1 416 ? 32.561 -2.755 25.834 1.00 32.91 416 VAL A N 1
ATOM 3302 C CA . VAL A 1 416 ? 32.691 -3.644 26.984 1.00 32.91 416 VAL A CA 1
ATOM 3303 C C . VAL A 1 416 ? 33.899 -4.511 26.672 1.00 32.91 416 VAL A C 1
ATOM 3305 O O . VAL A 1 416 ? 33.844 -5.343 25.768 1.00 32.91 416 VAL A O 1
ATOM 3308 N N . ASP A 1 417 ? 34.996 -4.247 27.372 1.00 36.47 417 ASP A N 1
ATOM 3309 C CA . ASP A 1 417 ? 36.187 -5.082 27.333 1.00 36.47 417 ASP A CA 1
ATOM 3310 C C . ASP A 1 417 ? 35.837 -6.454 27.927 1.00 36.47 417 ASP A C 1
ATOM 3312 O O . ASP A 1 417 ? 35.339 -6.554 29.051 1.00 36.47 417 ASP A O 1
ATOM 3316 N N . CYS A 1 418 ? 36.063 -7.512 27.149 1.00 32.66 418 CYS A N 1
ATOM 3317 C CA . CYS A 1 418 ? 36.114 -8.871 27.672 1.00 32.66 418 CYS A CA 1
ATOM 3318 C C . CYS A 1 418 ? 37.459 -9.033 28.385 1.00 32.66 418 CYS A C 1
ATOM 3320 O O . CYS A 1 418 ? 38.508 -8.881 27.762 1.00 32.66 418 CYS A O 1
ATOM 3322 N N . VAL A 1 419 ? 37.406 -9.301 29.688 1.00 41.19 419 VAL A N 1
ATOM 3323 C CA . VAL A 1 419 ? 38.554 -9.743 30.483 1.00 41.19 419 VAL A CA 1
ATOM 3324 C C . VAL A 1 419 ? 38.669 -11.262 30.342 1.00 41.19 419 VAL A C 1
ATOM 3326 O O . VAL A 1 419 ? 37.646 -11.950 30.345 1.00 41.19 419 VAL A O 1
ATOM 3329 N N . GLU A 1 420 ? 39.914 -11.711 30.167 1.00 39.50 420 GLU A N 1
ATOM 3330 C CA . GLU A 1 420 ? 40.392 -13.103 30.109 1.00 39.50 420 GLU A CA 1
ATOM 3331 C C . GLU A 1 420 ? 39.940 -13.991 31.275 1.00 39.50 420 GLU A C 1
ATOM 3333 O O . GLU A 1 420 ? 39.839 -13.486 32.421 1.00 39.50 420 GLU A O 1
#

Sequence (420 aa):
MELWFLDVILASTVNECALDEPGIWTSVWLSFHAAVVIIVDLWLWCRHKMRNTTRFYAACYLTLSWNSSFFACRAIDLGLGHKEWEEGRREDIAIVAAIGFAILMILCPILFAILVGQRRLFHKLASWLDHSRGRRLQDGAFMAMLLDSYVVEVGQPWWLTHQEIQEAAAAHPEQVQAKEDIASQIAGLPDHKPRPGFVAGIVIAASEDLQSFSVECQLDNHTAQIVQVDRGQEVLPWPVLLQMGRKGLRCVEWAALSLQVMRTNGTNATGDDFALSRPVGRGEIIDFFVSHSWSDNPAQKWSALQLAVETFYEKHGRYPTFWIDKFCINQNEIADGLRVLPVNVMSCRKMLCLSGNTYHARLWCAWELCVLLSFMSMEMALKQIIVLPLCESALMALTAFETVQRPAATIRTKSVDCVE